Protein AF-C5FYQ9-F1 (afdb_monomer)

Foldseek 3Di:
DDDPVVVVVVVVVVQVVVLVCCCVPPPVSPDDLVVVLVVLVPPPDLLVLLCQLLPHPCSVPRPSSCVSCVDLQSVLSSVLVCVVVVVDPWAAALQVSDTDNDLLQAFPLLVPDRSNPHHGQQRPQFFDAFLAGRDGLVNVVVQVVVVVVVDDQDDPVLVQQLLFWEKEKEKAFQAFPPAPDDLVLLLVSQQQLQTDLFLQDTSNPPVNSQLVCVVPPDDDPDPPDDRCQWDADPQQRWIKGWDWAALPAPPNVSTITIIIMIMGTCGSSPDSLDPNVQRRGFADDDPCSNVLSVLSVVVVCVVHPDDPDDDPVCSDHSVPVVPPPDRRPNPPDDDRGHGRHGDPDPVNVVVSVVNVVSVVVSVVDDSVSSVVSPFHWYFYQDPPVGTDIDGDPDPDDD

Radius of gyration: 27.83 Å; Cα contacts (8 Å, |Δi|>4): 548; chains: 1; bounding box: 78×39×81 Å

Structure (mmCIF, N/CA/C/O backbone):
data_AF-C5FYQ9-F1
#
_entry.id   AF-C5FYQ9-F1
#
loop_
_atom_site.group_PDB
_atom_site.id
_atom_site.type_symbol
_atom_site.label_atom_id
_atom_site.label_alt_id
_atom_site.label_comp_id
_atom_site.label_asym_id
_atom_site.label_entity_id
_atom_site.label_seq_id
_atom_site.pdbx_PDB_ins_code
_atom_site.Cartn_x
_atom_site.Cartn_y
_atom_site.Cartn_z
_atom_site.occupancy
_atom_site.B_iso_or_equiv
_atom_site.auth_seq_id
_atom_site.auth_comp_id
_atom_site.auth_asym_id
_atom_site.auth_atom_id
_atom_site.pdbx_PDB_model_num
ATOM 1 N N . MET A 1 1 ? -0.506 13.514 39.243 1.00 27.27 1 MET A N 1
ATOM 2 C CA . MET A 1 1 ? -0.731 12.450 38.240 1.00 27.27 1 MET A CA 1
ATOM 3 C C . MET A 1 1 ? -1.437 11.276 38.915 1.00 27.27 1 MET A C 1
ATOM 5 O O . MET A 1 1 ? -0.752 10.502 39.572 1.00 27.27 1 MET A O 1
ATOM 9 N N . PRO A 1 2 ? -2.774 11.153 38.835 1.00 26.55 2 PRO A N 1
ATOM 10 C CA . PRO A 1 2 ? -3.485 9.973 39.313 1.00 26.55 2 PRO A CA 1
ATOM 11 C C . PRO A 1 2 ? -3.415 8.855 38.267 1.00 26.55 2 PRO A C 1
ATOM 13 O O . PRO A 1 2 ? -3.408 9.095 37.059 1.00 26.55 2 PRO A O 1
ATOM 16 N N . LEU A 1 3 ? -3.295 7.637 38.777 1.00 31.23 3 LEU A N 1
ATOM 17 C CA . LEU A 1 3 ? -2.854 6.432 38.095 1.00 31.23 3 LEU A CA 1
ATOM 18 C C . LEU A 1 3 ? -3.952 5.799 37.227 1.00 31.23 3 LEU A C 1
ATOM 20 O O . LEU A 1 3 ? -5.147 5.927 37.472 1.00 31.23 3 LEU A O 1
ATOM 24 N N . ILE A 1 4 ? -3.517 5.014 36.243 1.00 37.56 4 ILE A N 1
ATOM 25 C CA . ILE A 1 4 ? -4.307 4.179 35.316 1.00 37.56 4 ILE A CA 1
ATOM 26 C C . ILE A 1 4 ? -5.345 3.260 36.026 1.00 37.56 4 ILE A C 1
ATOM 28 O O . ILE A 1 4 ? -6.263 2.745 35.380 1.00 37.56 4 ILE A O 1
ATOM 32 N N . SER A 1 5 ? -5.253 3.082 37.351 1.00 31.19 5 SER A N 1
ATOM 33 C CA . SER A 1 5 ? -6.223 2.381 38.206 1.00 31.19 5 SER A CA 1
ATOM 34 C C . SER A 1 5 ? -7.556 3.124 38.390 1.00 31.19 5 SER A C 1
ATOM 36 O O . SER A 1 5 ? -8.600 2.468 38.416 1.00 31.19 5 SER A O 1
ATOM 38 N N . ASP A 1 6 ? -7.558 4.462 38.427 1.00 41.66 6 ASP A N 1
ATOM 39 C CA . ASP A 1 6 ? -8.773 5.269 38.645 1.00 41.66 6 ASP A CA 1
ATOM 40 C C . ASP A 1 6 ? -9.739 5.198 37.461 1.00 41.66 6 ASP A C 1
ATOM 42 O O . ASP A 1 6 ? -10.954 5.117 37.631 1.00 41.66 6 ASP A O 1
ATOM 46 N N . TRP A 1 7 ? -9.218 5.132 36.234 1.00 34.59 7 TRP A N 1
ATOM 47 C CA . TRP A 1 7 ? -10.049 5.055 35.031 1.00 34.59 7 TRP A CA 1
ATOM 48 C C . TRP A 1 7 ? -10.852 3.756 34.934 1.00 34.59 7 TRP A C 1
ATOM 50 O O . TRP A 1 7 ? -11.994 3.768 34.472 1.00 34.59 7 TRP A O 1
ATOM 60 N N . ARG A 1 8 ? -10.291 2.622 35.375 1.00 38.72 8 ARG A N 1
ATOM 61 C CA . ARG A 1 8 ? -11.004 1.332 35.365 1.00 38.72 8 ARG A CA 1
ATOM 62 C C . ARG A 1 8 ? -12.116 1.302 36.416 1.00 38.72 8 ARG A C 1
ATOM 64 O O . ARG A 1 8 ? -13.198 0.790 36.127 1.00 38.72 8 ARG A O 1
ATOM 71 N N . LEU A 1 9 ? -11.871 1.883 37.591 1.00 40.12 9 LEU A N 1
ATOM 72 C CA . LEU A 1 9 ? -12.863 2.055 38.656 1.00 40.12 9 LEU A CA 1
ATOM 73 C C . LEU A 1 9 ? -13.975 3.025 38.238 1.00 40.12 9 LEU A C 1
ATOM 75 O O . LEU A 1 9 ? -15.148 2.664 38.306 1.00 40.12 9 LEU A O 1
ATOM 79 N N . LEU A 1 10 ? -13.633 4.192 37.689 1.00 42.69 10 LEU A N 1
ATOM 80 C CA . LEU A 1 10 ? -14.594 5.162 37.149 1.00 42.69 10 LEU A CA 1
ATOM 81 C C . LEU A 1 10 ? -15.444 4.569 36.018 1.00 42.69 10 LEU A C 1
ATOM 83 O O . LEU A 1 10 ? -16.653 4.798 35.972 1.00 42.69 10 LEU A O 1
ATOM 87 N N . ARG A 1 11 ? -14.851 3.757 35.134 1.00 52.81 11 ARG A N 1
ATOM 88 C CA . ARG A 1 11 ? -15.581 3.059 34.064 1.00 52.81 11 ARG A CA 1
ATOM 89 C C . ARG A 1 11 ? -16.557 2.021 34.619 1.00 52.81 11 ARG A C 1
ATOM 91 O O . ARG A 1 11 ? -17.701 1.976 34.174 1.00 52.81 11 ARG A O 1
ATOM 98 N N . ARG A 1 12 ? -16.146 1.230 35.618 1.00 58.03 12 ARG A N 1
ATOM 99 C CA . ARG A 1 12 ? -17.039 0.283 36.311 1.00 58.03 12 ARG A CA 1
ATOM 100 C C . ARG A 1 12 ? -18.179 1.010 37.022 1.00 58.03 12 ARG A C 1
ATOM 102 O O . ARG A 1 12 ? -19.332 0.633 36.834 1.00 58.03 12 ARG A O 1
ATOM 109 N N . HIS A 1 13 ? -17.894 2.094 37.741 1.00 53.97 13 HIS A N 1
ATOM 110 C CA . HIS A 1 13 ? -18.919 2.902 38.403 1.00 53.97 13 HIS A CA 1
ATOM 111 C C . HIS A 1 13 ? -19.905 3.533 37.415 1.00 53.97 13 HIS A C 1
ATOM 113 O O . HIS A 1 13 ? -21.110 3.455 37.648 1.00 53.97 13 HIS A O 1
ATOM 119 N N . ARG A 1 14 ? -19.437 4.086 36.286 1.00 61.31 14 ARG A N 1
ATOM 120 C CA . ARG A 1 14 ? -20.325 4.595 35.225 1.00 61.31 14 ARG A CA 1
ATOM 121 C C . ARG A 1 14 ? -21.177 3.487 34.616 1.00 61.31 14 ARG A C 1
ATOM 123 O O . ARG A 1 14 ? -22.378 3.680 34.481 1.00 61.31 14 ARG A O 1
ATOM 130 N N . SER A 1 15 ? -20.600 2.315 34.338 1.00 65.00 15 SER A N 1
ATOM 131 C CA . SER A 1 15 ? -21.363 1.172 33.813 1.00 65.00 15 SER A CA 1
ATOM 132 C C . SER A 1 15 ? -22.434 0.684 34.793 1.00 65.00 15 SER A C 1
ATOM 134 O O . SER A 1 15 ? -23.564 0.429 34.394 1.00 65.00 15 SER A O 1
ATOM 136 N N . HIS A 1 16 ? -22.122 0.634 36.093 1.00 68.38 16 HIS A N 1
ATOM 137 C CA . HIS A 1 16 ? -23.067 0.207 37.123 1.00 68.38 16 HIS A CA 1
ATOM 138 C C . HIS A 1 16 ? -24.171 1.247 37.350 1.00 68.38 16 HIS A C 1
ATOM 140 O O . HIS A 1 16 ? -25.331 0.894 37.550 1.00 68.38 16 HIS A O 1
ATOM 146 N N . ARG A 1 17 ? -23.830 2.539 37.280 1.00 67.50 17 ARG A N 1
ATOM 147 C CA . ARG A 1 17 ? -24.800 3.635 37.375 1.00 67.50 17 ARG A CA 1
ATOM 148 C C . ARG A 1 17 ? -25.717 3.671 36.149 1.00 67.50 17 ARG A C 1
ATOM 150 O O . ARG A 1 17 ? -26.920 3.798 36.332 1.00 67.50 17 ARG A O 1
ATOM 157 N N . GLY A 1 18 ? -25.175 3.478 34.945 1.00 71.44 18 GLY A N 1
ATOM 158 C CA . GLY A 1 18 ? -25.949 3.340 33.706 1.00 71.44 18 GLY A CA 1
ATOM 159 C C . GLY A 1 18 ? -26.869 2.119 33.734 1.00 71.44 18 GLY A C 1
ATOM 160 O O . GLY A 1 18 ? -28.045 2.231 33.422 1.00 71.44 18 GLY A O 1
ATOM 161 N N . TYR A 1 19 ? -26.382 0.980 34.230 1.00 72.81 19 TYR A N 1
ATOM 162 C CA . TYR A 1 19 ? -27.198 -0.219 34.437 1.00 72.81 19 TYR A CA 1
ATOM 163 C C . TYR A 1 19 ? -28.379 0.032 35.387 1.00 72.81 19 TYR A C 1
ATOM 165 O O . TYR A 1 19 ? -29.521 -0.262 35.044 1.00 72.81 19 TYR A O 1
ATOM 173 N N . ARG A 1 20 ? -28.127 0.624 36.565 1.00 75.69 20 ARG A N 1
ATOM 174 C CA . ARG A 1 20 ? -29.188 0.969 37.529 1.00 75.69 20 ARG A CA 1
ATOM 175 C C . ARG A 1 20 ? -30.163 2.005 36.973 1.00 75.69 20 ARG A C 1
ATOM 177 O O . ARG A 1 20 ? -31.362 1.887 37.200 1.00 75.69 20 ARG A O 1
ATOM 184 N N . HIS A 1 21 ? -29.657 2.996 36.242 1.00 80.31 21 HIS A N 1
ATOM 185 C CA . HIS A 1 21 ? -30.484 3.999 35.582 1.00 80.31 21 HIS A CA 1
ATOM 186 C C . HIS A 1 21 ? -31.398 3.361 34.530 1.00 80.31 21 HIS A C 1
ATOM 188 O O . HIS A 1 21 ? -32.598 3.621 34.543 1.00 80.31 21 HIS A O 1
ATOM 194 N N . ASN A 1 22 ? -30.866 2.476 33.685 1.00 80.69 22 ASN A N 1
ATOM 195 C CA . ASN A 1 22 ? -31.638 1.799 32.646 1.00 80.69 22 ASN A CA 1
ATOM 196 C C . ASN A 1 22 ? -32.696 0.864 33.236 1.00 80.69 22 ASN A C 1
ATOM 198 O O . ASN A 1 22 ? -33.815 0.858 32.747 1.00 80.69 22 ASN A O 1
ATOM 202 N N . ILE A 1 23 ? -32.403 0.143 34.323 1.00 79.12 23 ILE A N 1
ATOM 203 C CA . ILE A 1 23 ? -33.423 -0.660 35.021 1.00 79.12 23 ILE A CA 1
ATOM 204 C C . ILE A 1 23 ? -34.572 0.208 35.538 1.00 79.12 23 ILE A C 1
ATOM 206 O O . ILE A 1 23 ? -35.729 -0.183 35.435 1.00 79.12 23 ILE A O 1
ATOM 210 N N . ALA A 1 24 ? -34.259 1.373 36.104 1.00 81.31 24 ALA A N 1
ATOM 211 C CA . ALA A 1 24 ? -35.271 2.237 36.700 1.00 81.31 24 ALA A CA 1
ATOM 212 C C . ALA A 1 24 ? -36.084 3.033 35.664 1.00 81.31 24 ALA A C 1
ATOM 214 O O . ALA A 1 24 ? -37.215 3.411 35.954 1.00 81.31 24 ALA A O 1
ATOM 215 N N . ASN A 1 25 ? -35.520 3.309 34.481 1.00 82.00 25 ASN A N 1
ATOM 216 C CA . ASN A 1 25 ? -36.093 4.277 33.536 1.00 82.00 25 ASN A CA 1
ATOM 217 C C . ASN A 1 25 ? -36.385 3.711 32.138 1.00 82.00 25 ASN A C 1
ATOM 219 O O . ASN A 1 25 ? -37.145 4.320 31.390 1.00 82.00 25 ASN A O 1
ATOM 223 N N . SER A 1 26 ? -35.825 2.557 31.762 1.00 82.00 26 SER A N 1
ATOM 224 C CA . SER A 1 26 ? -36.061 1.942 30.453 1.00 82.00 26 SER A CA 1
ATOM 225 C C . SER A 1 26 ? -36.997 0.747 30.572 1.00 82.00 26 SER A C 1
ATOM 227 O O . SER A 1 26 ? -36.636 -0.315 31.081 1.00 82.00 26 SER A O 1
ATOM 229 N N . ARG A 1 27 ? -38.204 0.906 30.019 1.00 82.94 27 ARG A N 1
ATOM 230 C CA . ARG A 1 27 ? -39.205 -0.169 29.939 1.00 82.94 27 ARG A CA 1
ATOM 231 C C . ARG A 1 27 ? -38.694 -1.366 29.136 1.00 82.94 27 ARG A C 1
ATOM 233 O O . ARG A 1 27 ? -38.965 -2.500 29.507 1.00 82.94 27 ARG A O 1
ATOM 240 N N . ILE A 1 28 ? -37.903 -1.113 28.090 1.00 82.81 28 ILE A N 1
ATOM 241 C CA . ILE A 1 28 ? -37.304 -2.155 27.244 1.00 82.81 28 ILE A CA 1
ATOM 242 C C . ILE A 1 28 ? -36.264 -2.980 28.018 1.00 82.81 28 ILE A C 1
ATOM 244 O O . ILE A 1 28 ? -36.139 -4.183 27.815 1.00 82.81 28 ILE A O 1
ATOM 248 N N . TYR A 1 29 ? -35.548 -2.356 28.958 1.00 82.06 29 TYR A N 1
ATOM 249 C CA . TYR A 1 29 ? -34.505 -3.020 29.744 1.00 82.06 29 TYR A CA 1
ATOM 250 C C . TYR A 1 29 ? -35.074 -3.990 30.793 1.00 82.06 29 TYR A C 1
ATOM 252 O O . TYR A 1 29 ? -34.361 -4.880 31.255 1.00 82.06 29 TYR A O 1
ATOM 260 N N . GLY A 1 30 ? -36.347 -3.822 31.164 1.00 80.25 30 GLY A N 1
ATOM 261 C CA . GLY A 1 30 ? -37.078 -4.696 32.084 1.00 80.25 30 GLY A CA 1
ATOM 262 C C . GLY A 1 30 ? -37.847 -5.837 31.411 1.00 80.25 30 GLY A C 1
ATOM 263 O O . GLY A 1 30 ? -38.443 -6.644 32.120 1.00 80.25 30 GLY A O 1
ATOM 264 N N . LEU A 1 31 ? -37.855 -5.920 30.075 1.00 85.00 31 LEU A N 1
ATOM 265 C CA . LEU A 1 31 ? -38.598 -6.960 29.359 1.00 85.00 31 LEU A CA 1
ATOM 266 C C . LEU A 1 31 ? -38.003 -8.358 29.602 1.00 85.00 31 LEU A C 1
ATOM 268 O O . LEU A 1 31 ? -36.774 -8.488 29.590 1.00 85.00 31 LEU A O 1
ATOM 272 N N . PRO A 1 32 ? -38.836 -9.404 29.767 1.00 85.56 32 PRO A N 1
ATOM 273 C CA . PRO A 1 32 ? -38.403 -10.801 29.726 1.00 85.56 32 PRO A CA 1
ATOM 274 C C . PRO A 1 32 ? -37.610 -11.135 28.454 1.00 85.56 32 PRO A C 1
ATOM 276 O O . PRO A 1 32 ? -37.807 -10.506 27.412 1.00 85.56 32 PRO A O 1
ATOM 279 N N . SER A 1 33 ? -36.712 -12.119 28.541 1.00 81.31 33 SER A N 1
ATOM 280 C CA . SER A 1 33 ? -35.855 -12.570 27.431 1.00 81.31 33 SER A CA 1
ATOM 281 C C . SER A 1 33 ? -36.653 -12.946 26.186 1.00 81.31 33 SER A C 1
ATOM 283 O O . SER A 1 33 ? -36.267 -12.587 25.082 1.00 81.31 33 SER A O 1
ATOM 285 N N . GLU A 1 34 ? -37.811 -13.571 26.370 1.00 84.50 34 GLU A N 1
ATOM 286 C CA . GLU A 1 34 ? -38.680 -14.056 25.298 1.00 84.50 34 GLU A CA 1
ATOM 287 C C . GLU A 1 34 ? -39.276 -12.894 24.492 1.00 84.50 34 GLU A C 1
ATOM 289 O O . GLU A 1 34 ? -39.432 -12.977 23.278 1.00 84.50 34 GLU A O 1
ATOM 294 N N . LEU A 1 35 ? -39.582 -11.769 25.151 1.00 86.75 35 LEU A N 1
ATOM 295 C CA . LEU A 1 35 ? -40.063 -10.570 24.460 1.00 86.75 35 LEU A CA 1
ATOM 296 C C . LEU A 1 35 ? -38.927 -9.840 23.738 1.00 86.75 35 LEU A C 1
ATOM 298 O O . LEU A 1 35 ? -39.162 -9.226 22.700 1.00 86.75 35 LEU A O 1
ATOM 302 N N . LEU A 1 36 ? -37.699 -9.920 24.260 1.00 82.56 36 LEU A N 1
ATOM 303 C CA . LEU A 1 36 ? -36.515 -9.410 23.566 1.00 82.56 36 LEU A CA 1
ATOM 304 C C . LEU A 1 36 ? -36.194 -10.242 22.317 1.00 82.56 36 LEU A C 1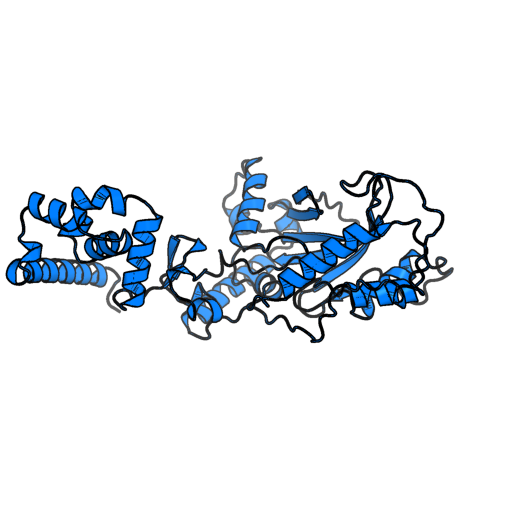
ATOM 306 O O . LEU A 1 36 ? -35.852 -9.654 21.293 1.00 82.56 36 LEU A O 1
ATOM 310 N N . ASP A 1 37 ? -36.373 -11.566 22.373 1.00 83.25 37 ASP A N 1
ATOM 311 C CA . ASP A 1 37 ? -36.267 -12.457 21.209 1.00 83.25 37 ASP A CA 1
ATOM 312 C C . ASP A 1 37 ? -37.256 -12.067 20.111 1.00 83.25 37 ASP A C 1
ATOM 314 O O . ASP A 1 37 ? -36.879 -11.980 18.944 1.00 83.25 37 ASP A O 1
ATOM 318 N N . ILE A 1 38 ? -38.510 -11.784 20.480 1.00 87.12 38 ILE A N 1
ATOM 319 C CA . ILE A 1 38 ? -39.522 -11.328 19.521 1.00 87.12 38 ILE A CA 1
ATOM 320 C C . ILE A 1 38 ? -39.097 -9.991 18.912 1.00 87.12 38 ILE A C 1
ATOM 322 O O . ILE A 1 38 ? -39.077 -9.876 17.695 1.00 87.12 38 ILE A O 1
ATOM 326 N N . ILE A 1 39 ? -38.706 -8.999 19.720 1.00 86.31 39 ILE A N 1
ATOM 327 C CA . ILE A 1 39 ? -38.242 -7.699 19.201 1.00 86.31 39 ILE A CA 1
ATOM 328 C C . ILE A 1 39 ? -37.096 -7.891 18.203 1.00 86.31 39 ILE A C 1
ATOM 330 O O . ILE A 1 39 ? -37.108 -7.276 17.142 1.00 86.31 39 ILE A O 1
ATOM 334 N N . TYR A 1 40 ? -36.145 -8.770 18.520 1.00 83.56 40 TYR A N 1
ATOM 335 C CA . TYR A 1 40 ? -35.037 -9.095 17.632 1.00 83.56 40 TYR A CA 1
ATOM 336 C C . TYR A 1 40 ? -35.499 -9.698 16.295 1.00 83.56 40 TYR A C 1
ATOM 338 O O . TYR A 1 40 ? -35.006 -9.283 15.252 1.00 83.56 40 TYR A O 1
ATOM 346 N N . GLN A 1 41 ? -36.464 -10.623 16.300 1.00 84.81 41 GLN A N 1
ATOM 347 C CA . GLN A 1 41 ? -36.998 -11.238 15.072 1.00 84.81 41 GLN A CA 1
ATOM 348 C C . GLN A 1 41 ? -37.658 -10.232 14.117 1.00 84.81 41 GLN A C 1
ATOM 350 O O . GLN A 1 41 ? -37.788 -10.523 12.930 1.00 84.81 41 GLN A O 1
ATOM 355 N N . TYR A 1 42 ? -38.071 -9.069 14.625 1.00 89.56 42 TYR A N 1
ATOM 356 C CA . TYR A 1 42 ? -38.666 -7.989 13.837 1.00 89.56 42 TYR A CA 1
ATOM 357 C C . TYR A 1 42 ? -37.668 -6.890 13.444 1.00 89.56 42 TYR A C 1
ATOM 359 O O . TYR A 1 42 ? -38.074 -5.910 12.823 1.00 89.56 42 TYR A O 1
ATOM 367 N N . LEU A 1 43 ? -36.380 -7.017 13.784 1.00 88.88 43 LEU A N 1
ATOM 368 C CA . LEU A 1 43 ? -35.366 -6.096 13.271 1.00 88.88 43 LEU A CA 1
ATOM 369 C C . LEU A 1 43 ? -35.123 -6.383 11.787 1.00 88.88 43 LEU A C 1
ATOM 371 O O . LEU A 1 43 ? -34.787 -7.502 11.403 1.00 88.88 43 LEU A O 1
ATOM 375 N N . GLU A 1 44 ? -35.300 -5.357 10.957 1.00 85.38 44 GLU A N 1
ATOM 376 C CA . GLU A 1 44 ? -35.224 -5.471 9.496 1.00 85.38 44 GLU A CA 1
ATOM 377 C C . GLU A 1 44 ? -33.788 -5.676 8.995 1.00 85.38 44 GLU A C 1
ATOM 379 O O . GLU A 1 44 ? -33.582 -6.246 7.921 1.00 85.38 44 GLU A O 1
ATOM 384 N N . SER A 1 45 ? -32.788 -5.232 9.765 1.00 87.81 45 SER A N 1
ATOM 385 C CA . SER A 1 45 ? 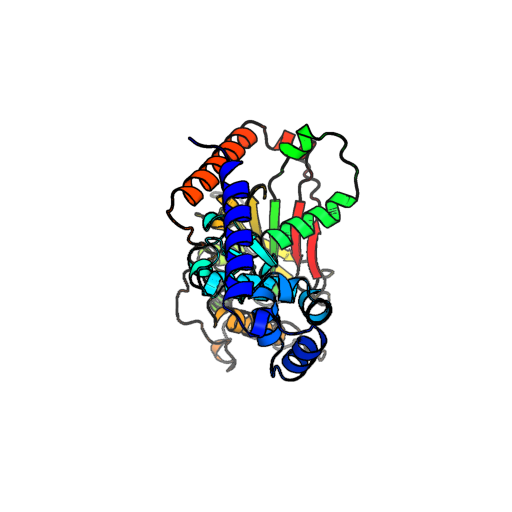-31.378 -5.328 9.398 1.00 87.81 45 SER A CA 1
ATOM 386 C C . SER A 1 45 ? -30.505 -5.936 10.499 1.00 87.81 45 SER A C 1
ATOM 388 O O . SER A 1 45 ? -30.734 -5.766 11.699 1.00 87.81 45 SER A O 1
ATOM 390 N N . GLU A 1 46 ? -29.436 -6.617 10.080 1.00 87.12 46 GLU A N 1
ATOM 391 C CA . GLU A 1 46 ? -28.393 -7.108 10.990 1.00 87.12 46 GLU A CA 1
ATOM 392 C C . GLU A 1 46 ? -27.699 -5.950 11.728 1.00 87.12 46 GLU A C 1
ATOM 394 O O . GLU A 1 46 ? -27.314 -6.087 12.888 1.00 87.12 46 GLU A O 1
ATOM 399 N N . ASP A 1 47 ? -27.577 -4.786 11.086 1.00 88.69 47 ASP A N 1
ATOM 400 C CA . ASP A 1 47 ? -26.958 -3.608 11.690 1.00 88.69 47 ASP A CA 1
ATOM 401 C C . ASP A 1 47 ? -27.808 -3.057 12.853 1.00 88.69 47 ASP A C 1
ATOM 403 O O . ASP A 1 47 ? -27.242 -2.679 13.880 1.00 88.69 47 ASP A O 1
ATOM 407 N N . ASP A 1 48 ? -29.143 -3.105 12.770 1.00 89.75 48 ASP A N 1
ATOM 408 C CA . ASP A 1 48 ? -30.028 -2.737 13.887 1.00 89.75 48 ASP A CA 1
ATOM 409 C C . ASP A 1 48 ? -29.880 -3.704 15.066 1.00 89.75 48 ASP A C 1
ATOM 411 O O . ASP A 1 48 ? -29.853 -3.293 16.230 1.00 89.75 48 ASP A O 1
ATOM 415 N N . ALA A 1 49 ? -29.720 -4.997 14.778 1.00 88.25 49 ALA A N 1
ATOM 416 C CA . ALA A 1 49 ? -29.456 -6.001 15.802 1.00 88.25 49 ALA A CA 1
ATOM 417 C C . ALA A 1 49 ? -28.099 -5.793 16.484 1.00 88.25 49 ALA A C 1
ATOM 419 O O . ALA A 1 49 ? -27.991 -5.898 17.711 1.00 88.25 49 ALA A O 1
ATOM 420 N N . ILE A 1 50 ? -27.066 -5.451 15.711 1.00 89.50 50 ILE A N 1
ATOM 421 C CA . ILE A 1 50 ? -25.753 -5.079 16.243 1.00 89.50 50 ILE A CA 1
ATOM 422 C C . ILE A 1 50 ? -25.886 -3.826 17.115 1.00 89.50 50 ILE A C 1
ATOM 424 O O . ILE A 1 50 ? -25.415 -3.828 18.254 1.00 89.50 50 ILE A O 1
ATOM 428 N N . ALA A 1 51 ? -26.562 -2.782 16.631 1.00 88.88 51 ALA A N 1
ATOM 429 C CA . ALA A 1 51 ? -26.772 -1.542 17.372 1.00 88.88 51 ALA A CA 1
ATOM 430 C C . ALA A 1 51 ? -27.493 -1.794 18.707 1.00 88.88 51 ALA A C 1
ATOM 432 O O . ALA A 1 51 ? -27.033 -1.331 19.755 1.00 88.88 51 ALA A O 1
ATOM 433 N N . LEU A 1 52 ? -28.559 -2.603 18.699 1.00 87.44 52 LEU A N 1
ATOM 434 C CA . LEU A 1 52 ? -29.264 -3.026 19.910 1.00 87.44 52 LEU A CA 1
ATOM 435 C C . LEU A 1 52 ? -28.328 -3.765 20.873 1.00 87.44 52 LEU A C 1
ATOM 437 O O . LEU A 1 52 ? -28.316 -3.480 22.073 1.00 87.44 52 LEU A O 1
ATOM 441 N N . GLY A 1 53 ? -27.492 -4.663 20.349 1.00 86.50 53 GLY A N 1
ATOM 442 C CA . GLY A 1 53 ? -26.472 -5.372 21.117 1.00 86.50 53 GLY A CA 1
ATOM 443 C C . GLY A 1 53 ? -25.508 -4.437 21.847 1.00 86.50 53 GLY A C 1
ATOM 444 O O . GLY A 1 53 ? -25.164 -4.683 23.001 1.00 86.50 53 GLY A O 1
ATOM 445 N N . PHE A 1 54 ? -25.111 -3.329 21.221 1.00 83.81 54 PHE A N 1
ATOM 446 C CA . PHE A 1 54 ? -24.211 -2.338 21.817 1.00 83.81 54 PHE A CA 1
ATOM 447 C C . PHE A 1 54 ? -24.919 -1.250 22.644 1.00 83.81 54 PHE A C 1
ATOM 449 O O . PHE A 1 54 ? -24.245 -0.526 23.379 1.00 83.81 54 PHE A O 1
ATOM 456 N N . ALA A 1 55 ? -26.255 -1.182 22.628 1.00 82.81 55 ALA A N 1
ATOM 457 C CA . ALA A 1 55 ? -27.035 -0.220 23.414 1.00 82.81 55 ALA A CA 1
ATOM 458 C C . ALA A 1 55 ? -26.965 -0.467 24.935 1.00 82.81 55 ALA A C 1
ATOM 460 O O . ALA A 1 55 ? -27.226 0.432 25.740 1.00 82.81 55 ALA A O 1
ATOM 461 N N . GLY A 1 56 ? -26.608 -1.680 25.373 1.00 78.31 56 GLY A N 1
ATOM 462 C CA . GLY A 1 56 ? -26.450 -1.972 26.794 1.00 78.31 56 GLY A CA 1
ATOM 463 C C . GLY A 1 56 ? -25.997 -3.392 27.103 1.00 78.31 56 GLY A C 1
ATOM 464 O O . GLY A 1 56 ? -26.180 -4.316 26.317 1.00 78.31 56 GLY A O 1
ATOM 465 N N . ALA A 1 57 ? -25.445 -3.582 28.305 1.00 78.88 57 ALA A N 1
ATOM 466 C CA . ALA A 1 57 ? -24.898 -4.870 28.734 1.00 78.88 57 ALA A CA 1
ATOM 467 C C . ALA A 1 57 ? -25.937 -6.007 28.703 1.00 78.88 57 ALA A C 1
ATOM 469 O O . ALA A 1 57 ? -25.584 -7.131 28.368 1.00 78.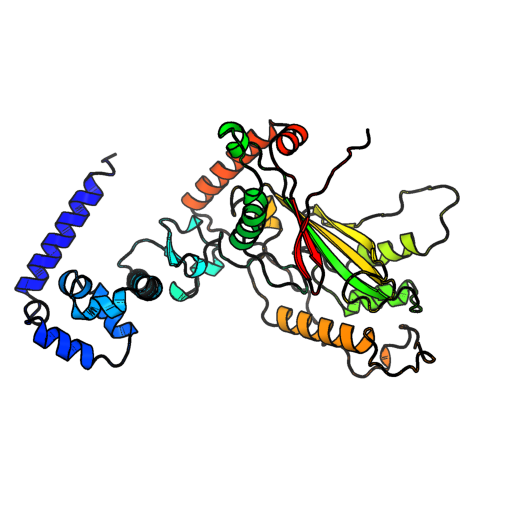88 57 ALA A O 1
ATOM 470 N N . ARG A 1 58 ? -27.211 -5.726 29.018 1.00 82.94 58 ARG A N 1
ATOM 471 C CA . ARG A 1 58 ? -28.287 -6.731 28.951 1.00 82.94 58 ARG A CA 1
ATOM 472 C C . ARG A 1 58 ? -28.442 -7.311 27.544 1.00 82.94 58 ARG A C 1
ATOM 474 O O . ARG A 1 58 ? -28.575 -8.519 27.419 1.00 82.94 58 ARG A O 1
ATOM 481 N N . PHE A 1 59 ? -28.405 -6.464 26.519 1.00 84.88 59 PHE A N 1
ATOM 482 C CA . PHE A 1 59 ? -28.540 -6.885 25.124 1.00 84.88 59 PHE A CA 1
ATOM 483 C C . PHE A 1 59 ? -27.257 -7.556 24.636 1.00 84.88 59 PHE A C 1
ATOM 485 O O . PHE A 1 59 ? -27.315 -8.648 24.079 1.00 84.88 59 PHE A O 1
ATOM 492 N N . PHE A 1 60 ? -26.097 -6.972 24.954 1.00 82.12 60 PHE A N 1
ATOM 493 C CA . PHE A 1 60 ? -24.787 -7.503 24.569 1.00 82.12 60 PHE A CA 1
ATOM 494 C C . PHE A 1 60 ? -24.544 -8.940 25.053 1.00 82.12 60 PHE A C 1
ATOM 496 O O . PHE A 1 60 ? -23.955 -9.747 24.341 1.00 82.12 60 PHE A O 1
ATOM 503 N N . TYR A 1 61 ? -24.975 -9.251 26.280 1.00 81.12 61 TYR A N 1
ATOM 504 C CA . TYR A 1 61 ? -24.826 -10.579 26.882 1.00 81.12 61 TYR A CA 1
ATOM 505 C C . TYR A 1 61 ? -26.083 -11.453 26.757 1.00 81.12 61 TYR A C 1
ATOM 507 O O . TYR A 1 61 ? -26.117 -12.522 27.361 1.00 81.12 61 TYR A O 1
ATOM 515 N N . SER A 1 62 ? -27.109 -11.020 26.016 1.00 82.88 62 SER A N 1
ATOM 516 C CA . SER A 1 62 ? -28.297 -11.849 25.781 1.00 82.88 62 SER A CA 1
ATOM 517 C C . SER A 1 62 ? -27.956 -13.037 24.885 1.00 82.88 62 SER A C 1
ATOM 519 O O . SER A 1 62 ? -27.185 -12.897 23.932 1.00 82.88 62 SER A O 1
ATOM 521 N N . ASP A 1 63 ? -28.547 -14.200 25.158 1.00 81.69 63 ASP A N 1
ATOM 522 C CA . ASP A 1 63 ? -28.383 -15.366 24.284 1.00 81.69 63 ASP A CA 1
ATOM 523 C C . ASP A 1 63 ? -29.006 -15.125 22.895 1.00 81.69 63 ASP A C 1
ATOM 525 O O . ASP A 1 63 ? -28.471 -15.612 21.900 1.00 81.69 63 ASP A O 1
ATOM 529 N N . THR A 1 64 ? -30.034 -14.272 22.824 1.00 76.75 64 THR A N 1
ATOM 530 C CA . THR A 1 64 ? -30.685 -13.761 21.608 1.00 76.75 64 THR A CA 1
ATOM 531 C C . THR A 1 64 ? -29.700 -13.182 20.594 1.00 76.75 64 THR A C 1
ATOM 533 O O . THR A 1 64 ? -29.680 -13.574 19.431 1.00 76.75 64 THR A O 1
ATOM 536 N N . LEU A 1 65 ? -28.862 -12.237 21.037 1.00 76.25 65 LEU A N 1
ATOM 537 C CA . LEU A 1 65 ? -27.959 -11.467 20.172 1.00 76.25 65 LEU A CA 1
ATOM 538 C C . LEU A 1 65 ? -26.556 -12.069 20.103 1.00 76.25 65 LEU A C 1
ATOM 540 O O . LEU A 1 65 ? -25.693 -11.586 19.369 1.00 76.25 65 LEU A O 1
ATOM 544 N N . LYS A 1 66 ? -26.309 -13.141 20.856 1.00 80.56 66 LYS A N 1
ATOM 545 C CA . LYS A 1 66 ? -25.013 -13.815 20.907 1.00 80.56 66 LYS A CA 1
ATOM 546 C C . LYS A 1 66 ? -24.604 -14.381 19.552 1.00 80.56 66 LYS A C 1
ATOM 548 O O . LYS A 1 66 ? -23.418 -14.359 19.235 1.00 80.56 66 LYS A O 1
ATOM 553 N N . SER A 1 67 ? -25.561 -14.871 18.763 1.00 79.12 67 SER A N 1
ATOM 554 C CA . SER A 1 67 ? -25.328 -15.357 17.398 1.00 79.12 67 SER A CA 1
ATOM 555 C C . SER A 1 67 ? -24.860 -14.225 16.476 1.00 79.12 67 SER A C 1
ATOM 557 O O . SER A 1 67 ? -23.835 -14.377 15.813 1.00 79.12 67 SER A O 1
ATOM 559 N N . VAL A 1 68 ? -25.520 -13.065 16.528 1.00 80.94 68 VAL A N 1
ATOM 560 C CA . VAL A 1 68 ? -25.183 -11.859 15.749 1.00 80.94 68 VAL A CA 1
ATOM 561 C C . VAL A 1 68 ? -23.819 -11.298 16.152 1.00 80.94 68 VAL A C 1
ATOM 563 O O . VAL A 1 68 ? -22.963 -11.035 15.316 1.00 80.94 68 VAL A O 1
ATOM 566 N N . LEU A 1 69 ? -23.557 -11.182 17.455 1.00 82.31 69 LEU A N 1
ATOM 567 C CA . LEU A 1 69 ? -22.311 -10.623 17.993 1.00 82.31 69 LEU A CA 1
ATOM 568 C C . LEU A 1 69 ? -21.158 -11.639 18.068 1.00 82.31 69 LEU A C 1
ATOM 570 O O . LEU A 1 69 ? -20.072 -11.318 18.566 1.00 82.31 69 LEU A O 1
ATOM 574 N N . SER A 1 70 ? -21.365 -12.872 17.601 1.00 82.12 70 SER A N 1
ATOM 575 C CA . SER A 1 70 ? -20.338 -13.917 17.644 1.00 82.12 70 SER A CA 1
ATOM 576 C C . SER A 1 70 ? -19.163 -13.592 16.717 1.00 82.12 70 SER A C 1
ATOM 578 O O . SER A 1 70 ? -17.993 -13.795 17.079 1.00 82.12 70 SER A O 1
ATOM 580 N N . SER A 1 71 ? -19.448 -13.016 15.546 1.00 86.75 71 SER A N 1
ATOM 581 C CA . SER A 1 71 ? -18.431 -12.706 14.549 1.00 86.75 71 SER A CA 1
ATOM 582 C C . SER A 1 71 ? -17.549 -11.538 15.004 1.00 86.75 71 SER A C 1
ATOM 584 O O . SER A 1 71 ? -17.945 -10.645 15.764 1.00 86.75 71 SER A O 1
ATOM 586 N N . LYS A 1 72 ? -16.279 -11.563 14.589 1.00 88.25 72 LYS A N 1
ATOM 587 C CA . LYS A 1 72 ? -15.352 -10.450 14.844 1.00 88.25 72 LYS A CA 1
ATOM 588 C C . LYS A 1 72 ? -15.811 -9.189 14.100 1.00 88.25 72 LYS A C 1
ATOM 590 O O . LYS A 1 72 ? -15.666 -8.089 14.624 1.00 88.25 72 LYS A O 1
ATOM 595 N N . GLU A 1 73 ? -16.384 -9.366 12.915 1.00 89.62 73 GLU A N 1
ATOM 596 C CA . GLU A 1 73 ? -16.862 -8.304 12.029 1.00 89.62 73 GLU A CA 1
ATOM 597 C C . GLU A 1 73 ? -18.083 -7.581 12.599 1.00 89.62 73 GLU A C 1
ATOM 599 O O . GLU A 1 73 ? -18.070 -6.357 12.661 1.00 89.62 73 GLU A O 1
ATOM 604 N N . ALA A 1 74 ? -19.079 -8.303 13.121 1.00 87.12 74 ALA A N 1
ATOM 605 C CA . ALA A 1 74 ? -20.248 -7.696 13.760 1.00 87.12 74 ALA A CA 1
ATOM 606 C C . ALA A 1 74 ? -19.854 -6.887 15.006 1.00 87.12 74 ALA A C 1
ATOM 608 O O . ALA A 1 74 ? -20.283 -5.748 15.196 1.00 87.12 74 ALA A O 1
ATOM 609 N N . ARG A 1 75 ? -18.943 -7.426 15.829 1.00 87.44 75 ARG A N 1
ATOM 610 C CA . ARG A 1 75 ? -18.382 -6.689 16.975 1.00 87.44 75 ARG A CA 1
ATOM 611 C C . ARG A 1 75 ? -17.618 -5.445 16.539 1.00 87.44 75 ARG A C 1
ATOM 613 O O . ARG A 1 75 ? -17.683 -4.422 17.215 1.00 87.44 75 ARG A O 1
ATOM 620 N N . TYR A 1 76 ? -16.894 -5.523 15.429 1.00 91.44 76 TYR A N 1
ATOM 621 C CA . TYR A 1 76 ? -16.190 -4.381 14.865 1.00 91.44 76 TYR A CA 1
ATOM 622 C C . TYR A 1 76 ? -17.151 -3.322 14.299 1.00 91.44 76 TYR A C 1
ATOM 624 O O . TYR A 1 76 ? -16.959 -2.139 14.575 1.00 91.44 76 TYR A O 1
ATOM 632 N N . LYS A 1 77 ? -18.220 -3.720 13.599 1.00 91.75 77 LYS A N 1
ATOM 633 C CA . LYS A 1 77 ? -19.289 -2.812 13.155 1.00 91.75 77 LYS A CA 1
ATOM 634 C C . LYS A 1 77 ? -19.905 -2.054 14.330 1.00 91.75 77 LYS A C 1
ATOM 636 O O . LYS A 1 77 ? -20.012 -0.833 14.277 1.00 91.75 77 LYS A O 1
ATOM 641 N N . GLY A 1 78 ? -20.208 -2.743 15.430 1.00 89.94 78 GLY A N 1
ATOM 642 C CA . GLY A 1 78 ? -20.706 -2.082 16.636 1.00 89.94 78 GLY A CA 1
ATOM 643 C C . GLY A 1 78 ? -19.704 -1.100 17.255 1.00 89.94 78 GLY A C 1
ATOM 644 O O . GLY A 1 78 ? -20.089 -0.025 17.705 1.00 89.94 78 GLY A O 1
ATOM 645 N N . LEU A 1 79 ? -18.399 -1.398 17.216 1.00 90.69 79 LEU A N 1
ATOM 646 C CA . LEU A 1 79 ? -17.364 -0.431 17.615 1.00 90.69 79 LEU A CA 1
ATOM 647 C C . LEU A 1 79 ? -17.334 0.802 16.699 1.00 90.69 79 LEU A C 1
ATOM 649 O O . LEU A 1 79 ? -17.132 1.904 17.203 1.00 90.69 79 LEU A O 1
ATOM 653 N N . CYS A 1 80 ? -17.572 0.634 15.396 1.00 92.44 80 CYS A N 1
ATOM 654 C CA . CYS A 1 80 ? -17.675 1.749 14.451 1.00 92.44 80 CYS A CA 1
ATOM 655 C C . CYS A 1 80 ? -18.862 2.658 14.786 1.00 92.44 80 CYS A C 1
ATOM 657 O O . CYS A 1 80 ? -18.681 3.867 14.875 1.00 92.44 80 CYS A O 1
ATOM 659 N N . MET A 1 81 ? -20.033 2.082 15.082 1.00 91.81 81 MET A N 1
ATOM 660 C CA . MET A 1 81 ? -21.217 2.839 15.522 1.00 91.81 81 MET A CA 1
ATOM 661 C C . MET A 1 81 ? -20.939 3.645 16.803 1.00 91.81 81 MET A C 1
ATOM 663 O O . MET A 1 81 ? -21.364 4.794 16.943 1.00 91.81 81 MET A O 1
ATOM 667 N N . LEU A 1 82 ? -20.186 3.068 17.745 1.00 89.56 82 LEU A N 1
ATOM 668 C CA . LEU A 1 82 ? -19.770 3.771 18.961 1.00 89.56 82 LEU A CA 1
ATOM 669 C C . LEU A 1 82 ? -18.762 4.901 18.693 1.00 89.56 82 LEU A C 1
ATOM 671 O O . LEU A 1 82 ? -18.737 5.877 19.439 1.00 89.56 82 LEU A O 1
ATOM 675 N N . GLU A 1 83 ? -17.908 4.784 17.672 1.00 90.56 83 GLU A N 1
ATOM 676 C CA . GLU A 1 83 ? -17.022 5.887 17.272 1.00 90.56 83 GLU A CA 1
ATOM 677 C C . GLU A 1 83 ? -17.819 7.007 16.605 1.00 90.56 83 GLU A C 1
ATOM 679 O O . GLU A 1 83 ? -17.650 8.164 16.983 1.00 90.56 83 GLU A O 1
ATOM 684 N N . ASP A 1 84 ? -18.711 6.667 15.669 1.00 90.31 84 ASP A N 1
ATOM 685 C CA . ASP A 1 84 ? -19.540 7.638 14.943 1.00 90.31 84 ASP A CA 1
ATOM 686 C C . ASP A 1 84 ? -20.452 8.440 15.883 1.00 90.31 84 ASP A C 1
ATOM 688 O O . ASP A 1 84 ? -20.648 9.640 15.699 1.00 90.31 84 ASP A O 1
ATOM 692 N N . SER A 1 85 ? -20.966 7.796 16.933 1.00 86.62 85 SER A N 1
ATOM 693 C CA . SER A 1 85 ? -21.755 8.445 17.990 1.00 86.62 85 SER A CA 1
ATOM 694 C C . SER A 1 85 ? -20.916 9.242 19.001 1.00 86.62 85 SER A C 1
ATOM 696 O O . SER A 1 85 ? -21.473 9.932 19.852 1.00 86.62 85 SER A O 1
ATOM 698 N N . GLY A 1 86 ? -19.581 9.173 18.931 1.00 84.31 86 GLY A N 1
ATOM 699 C CA . GLY A 1 86 ? -18.677 9.865 19.855 1.00 84.31 86 GLY A CA 1
ATOM 700 C C . GLY A 1 86 ? -18.562 9.220 21.244 1.00 84.31 86 GLY A C 1
ATOM 701 O O . GLY A 1 86 ? -17.886 9.763 22.121 1.00 84.31 86 GLY A O 1
ATOM 702 N N . GLU A 1 87 ? -19.170 8.050 21.455 1.00 83.75 87 GLU A N 1
ATOM 703 C CA . GLU A 1 87 ? -19.149 7.305 22.722 1.00 83.75 87 GLU A CA 1
ATOM 704 C C . GLU A 1 87 ? -17.763 6.718 23.043 1.00 83.75 87 GLU A C 1
ATOM 706 O O . GLU A 1 87 ? -17.422 6.465 24.208 1.00 83.75 87 GLU A O 1
ATOM 711 N N . ILE A 1 88 ? -16.919 6.523 22.022 1.00 82.56 88 ILE A N 1
ATOM 712 C CA . ILE A 1 88 ? -15.514 6.146 22.200 1.00 82.56 88 ILE A CA 1
ATOM 713 C C . ILE A 1 88 ? -14.560 7.225 21.679 1.00 82.56 88 ILE A C 1
ATOM 715 O O . ILE A 1 88 ? -14.542 7.577 20.510 1.00 82.56 88 ILE A O 1
ATOM 719 N N . GLY A 1 89 ? -13.660 7.696 22.549 1.00 81.38 89 GLY A N 1
ATOM 720 C CA . GLY A 1 89 ? -12.540 8.576 22.179 1.00 81.38 89 GLY A CA 1
ATOM 721 C C . GLY A 1 89 ? -11.370 7.818 21.538 1.00 81.38 89 GLY A C 1
ATOM 722 O O . GLY A 1 89 ? -10.225 7.984 21.958 1.00 81.38 89 GLY A O 1
ATOM 723 N N . ARG A 1 90 ? -11.659 6.884 20.627 1.00 88.69 90 ARG A N 1
ATOM 724 C CA . ARG A 1 90 ? -10.701 5.977 19.971 1.00 88.69 90 ARG A CA 1
ATOM 725 C C . ARG A 1 90 ? -11.085 5.797 18.507 1.00 88.69 90 ARG A C 1
ATOM 727 O O . ARG A 1 90 ? -12.202 6.116 18.137 1.00 88.69 90 ARG A O 1
ATOM 734 N N . HIS A 1 91 ? -10.170 5.250 17.711 1.00 91.56 91 HIS A N 1
ATOM 735 C CA . HIS A 1 91 ? -10.351 5.140 16.265 1.00 91.56 91 HIS A CA 1
ATOM 736 C C . HIS A 1 91 ? -10.377 3.689 15.796 1.00 91.56 91 HIS A C 1
ATOM 738 O O . HIS A 1 91 ? -9.427 2.940 16.030 1.00 91.56 91 HIS A O 1
ATOM 744 N N . CYS A 1 92 ? -11.439 3.297 15.116 1.00 93.25 92 CYS A N 1
ATOM 745 C CA . CYS A 1 92 ? -11.620 1.998 14.500 1.00 93.25 92 CYS A CA 1
ATOM 746 C C . CYS A 1 92 ? -10.757 1.875 13.239 1.00 93.25 92 CYS A C 1
ATOM 748 O O . CYS A 1 92 ? -10.525 2.839 12.510 1.00 93.25 92 CYS A O 1
ATOM 750 N N . CYS A 1 93 ? -10.267 0.662 12.997 1.00 94.88 93 CYS A N 1
ATOM 751 C CA . CYS A 1 93 ? -9.524 0.289 11.801 1.00 94.88 93 CYS A CA 1
ATOM 752 C C . CYS A 1 93 ? -10.159 -0.952 11.176 1.00 94.88 93 CYS A C 1
ATOM 754 O O . CYS A 1 93 ? -10.172 -2.010 11.809 1.00 94.88 93 CYS A O 1
ATOM 756 N N . SER A 1 94 ? -10.624 -0.821 9.937 1.00 93.44 94 SER A N 1
ATOM 757 C CA . SER A 1 94 ? -11.285 -1.886 9.175 1.00 93.44 94 SER A CA 1
ATOM 758 C C . SER A 1 94 ? -10.300 -2.960 8.737 1.00 93.44 94 SER A C 1
ATOM 760 O O . SER A 1 94 ? -10.598 -4.142 8.857 1.00 93.44 94 SER A O 1
ATOM 762 N N . GLY A 1 95 ? -9.069 -2.579 8.384 1.00 90.69 95 GLY A N 1
ATOM 763 C CA . GLY A 1 95 ? -8.026 -3.547 8.038 1.00 90.69 95 GLY A CA 1
ATOM 764 C C . GLY A 1 95 ? -7.610 -4.455 9.204 1.00 90.69 95 GLY A C 1
ATOM 765 O O . GLY A 1 95 ? -7.371 -5.643 9.015 1.00 90.69 95 GLY A O 1
ATOM 766 N N . CYS A 1 96 ? -7.546 -3.938 10.435 1.00 90.75 96 CYS A N 1
ATOM 767 C CA . CYS A 1 96 ? -7.224 -4.753 11.617 1.00 90.75 96 CYS A CA 1
ATOM 768 C C . CYS A 1 96 ? -8.467 -5.370 12.290 1.00 90.75 96 CYS A C 1
ATOM 770 O O . CYS A 1 96 ? -8.349 -6.338 13.058 1.00 90.75 96 CYS A O 1
ATOM 772 N N . LEU A 1 97 ? -9.644 -4.786 12.042 1.00 91.69 97 LEU A N 1
ATOM 773 C CA . LEU A 1 97 ? -10.894 -5.007 12.773 1.00 91.69 97 LEU A CA 1
ATOM 774 C C . LEU A 1 97 ? -10.736 -4.766 14.287 1.00 91.69 97 LEU A C 1
ATOM 776 O O . LEU A 1 97 ? -11.163 -5.581 15.109 1.00 91.69 97 LEU A O 1
ATOM 780 N N . VAL A 1 98 ? -10.050 -3.678 14.667 1.00 90.88 98 VAL A N 1
ATOM 781 C CA . VAL A 1 98 ? -9.805 -3.286 16.072 1.00 90.88 98 VAL A CA 1
ATOM 782 C C . VAL A 1 98 ? -9.859 -1.767 16.263 1.00 90.88 98 VAL A C 1
ATOM 784 O O . VAL A 1 98 ? -9.901 -1.006 15.300 1.00 90.88 98 VAL A O 1
ATOM 787 N N . ILE A 1 99 ? -9.807 -1.329 17.525 1.00 90.00 99 ILE A N 1
ATOM 788 C CA . ILE A 1 99 ? -9.678 0.079 17.918 1.00 90.00 99 ILE A CA 1
ATOM 789 C C . ILE A 1 99 ? -8.227 0.436 18.253 1.00 90.00 99 ILE A C 1
ATOM 791 O O . ILE A 1 99 ? -7.567 -0.233 19.050 1.00 90.00 99 ILE A O 1
ATOM 795 N N . HIS A 1 100 ? -7.754 1.549 17.711 1.00 90.19 100 HIS A N 1
ATOM 796 C CA . HIS A 1 100 ? -6.486 2.165 18.063 1.00 90.19 100 HIS A CA 1
ATOM 797 C C . HIS A 1 100 ? -6.709 3.288 19.085 1.00 90.19 100 HIS A C 1
ATOM 799 O O . HIS A 1 100 ? -7.661 4.065 18.975 1.00 90.19 100 HIS A O 1
ATOM 805 N N . PRO A 1 101 ? -5.828 3.410 20.093 1.00 85.50 101 PRO A N 1
ATOM 806 C CA . PRO A 1 101 ? -5.963 4.421 21.138 1.00 85.50 101 PRO A CA 1
ATOM 807 C C . PRO A 1 101 ? -5.592 5.833 20.670 1.00 85.50 101 PRO A C 1
ATOM 809 O O . PRO A 1 101 ? -5.829 6.787 21.401 1.00 85.50 101 PRO A O 1
ATOM 812 N N . SER A 1 102 ? -4.961 5.968 19.503 1.00 86.50 102 SER A N 1
ATOM 813 C CA . SER A 1 102 ? -4.453 7.237 18.993 1.00 86.50 102 SER A CA 1
ATOM 814 C C . SER A 1 102 ? -4.660 7.347 17.489 1.00 86.50 102 SER A C 1
ATOM 816 O O . SER A 1 102 ? -4.497 6.370 16.756 1.00 86.50 102 SER A O 1
ATOM 818 N N . SER A 1 103 ? -4.939 8.568 17.035 1.00 86.44 103 SER A N 1
ATOM 819 C CA . SER A 1 103 ? -4.972 8.951 15.621 1.00 86.44 103 SER A CA 1
ATOM 820 C C . SER A 1 103 ? -3.608 8.840 14.936 1.00 86.44 103 SER A C 1
ATOM 822 O O . SER A 1 103 ? -3.555 8.779 13.714 1.00 86.44 103 SER A O 1
ATOM 824 N N . ALA A 1 104 ? -2.509 8.728 15.694 1.00 87.56 104 ALA A N 1
ATOM 825 C CA . ALA A 1 104 ? -1.165 8.492 15.156 1.00 87.56 104 ALA A CA 1
ATOM 826 C C . ALA A 1 104 ? -1.031 7.171 14.378 1.00 87.56 104 ALA A C 1
ATOM 828 O O . ALA A 1 104 ? -0.069 6.991 13.635 1.00 87.56 104 ALA A O 1
ATOM 829 N N . ALA A 1 105 ? -1.978 6.244 14.555 1.00 90.06 105 ALA A N 1
ATOM 830 C CA . ALA A 1 105 ? -2.033 5.002 13.796 1.00 90.06 105 ALA A CA 1
ATOM 831 C C . ALA A 1 105 ? -2.555 5.189 12.361 1.00 90.06 105 ALA A C 1
ATOM 833 O O . ALA A 1 105 ? -2.526 4.229 11.601 1.00 90.06 105 ALA A O 1
ATOM 834 N N . PHE A 1 106 ? -3.028 6.377 11.980 1.00 91.88 106 PHE A N 1
ATOM 835 C CA . PHE A 1 106 ? -3.684 6.643 10.700 1.00 91.88 106 PHE A CA 1
ATOM 836 C C . PHE A 1 106 ? -3.016 7.815 9.976 1.00 91.88 106 PHE A C 1
ATOM 838 O O . PHE A 1 106 ? -2.393 8.680 10.597 1.00 91.88 106 PHE A O 1
ATOM 845 N N . SER A 1 107 ? -3.165 7.860 8.652 1.00 89.75 107 SER A N 1
ATOM 846 C CA . SER A 1 107 ? -2.911 9.085 7.891 1.00 89.75 107 SER A CA 1
ATOM 847 C C . SER A 1 107 ? -4.103 10.040 8.031 1.00 89.75 107 SER A C 1
ATOM 849 O O . SER A 1 107 ? -5.201 9.628 8.407 1.00 89.75 107 SER A O 1
ATOM 851 N N . LEU A 1 108 ? -3.907 11.322 7.715 1.00 88.69 108 LEU A N 1
ATOM 852 C CA . LEU A 1 108 ? -4.990 12.310 7.728 1.00 88.69 108 LEU A CA 1
ATOM 853 C C . LEU A 1 108 ? -6.130 11.919 6.781 1.00 88.69 108 LEU A C 1
ATOM 855 O O . LEU A 1 108 ? -7.286 12.005 7.171 1.00 88.69 108 LEU A O 1
ATOM 859 N N . GLN A 1 109 ? -5.802 11.407 5.592 1.00 87.81 109 GLN A N 1
ATOM 860 C CA . GLN A 1 109 ? -6.801 10.962 4.612 1.00 87.81 109 GLN A CA 1
ATOM 861 C C . GLN A 1 109 ? -7.667 9.821 5.151 1.00 87.81 109 GLN A C 1
ATOM 863 O O . GLN A 1 109 ? -8.865 9.777 4.910 1.00 87.81 109 GLN A O 1
ATOM 868 N N . GLU A 1 110 ? -7.072 8.888 5.896 1.00 91.06 110 GLU A N 1
ATOM 869 C CA . GLU A 1 110 ? -7.820 7.795 6.518 1.00 91.06 110 GLU A CA 1
ATOM 870 C C . GLU A 1 110 ? -8.714 8.306 7.656 1.00 91.06 110 GLU A C 1
ATOM 872 O O . GLU A 1 110 ? -9.839 7.839 7.812 1.00 91.06 110 GLU A O 1
ATOM 877 N N . LEU A 1 111 ? -8.266 9.305 8.422 1.00 90.75 111 LEU A N 1
ATOM 878 C CA . LEU A 1 111 ? -9.082 9.911 9.480 1.00 90.75 111 LEU A CA 1
ATOM 879 C C . LEU A 1 111 ? -10.305 10.670 8.948 1.00 90.75 111 LEU A C 1
ATOM 881 O O . LEU A 1 111 ? -11.289 10.780 9.671 1.00 90.75 111 LEU A O 1
ATOM 885 N N . GLU A 1 112 ? -10.266 11.150 7.705 1.00 90.12 112 GLU A N 1
ATOM 886 C CA . GLU A 1 112 ? -11.412 11.782 7.034 1.00 90.12 112 GLU A CA 1
ATOM 887 C C . GLU A 1 112 ? -12.476 10.766 6.581 1.00 90.12 112 GLU A C 1
ATOM 889 O O . GLU A 1 112 ? -13.629 11.135 6.363 1.00 90.12 112 GLU A O 1
ATOM 894 N N . LYS A 1 113 ? -12.120 9.479 6.464 1.00 91.94 113 LYS A N 1
ATOM 895 C CA . LYS A 1 113 ? -13.061 8.409 6.103 1.00 91.94 113 LYS A CA 1
ATOM 896 C C . LYS A 1 113 ? -13.932 7.994 7.283 1.00 91.94 113 LYS A C 1
ATOM 898 O O . LYS A 1 113 ? -13.558 8.167 8.448 1.00 91.94 113 LYS A O 1
ATOM 903 N N . ARG A 1 114 ? -15.056 7.343 6.968 1.00 93.00 114 ARG A N 1
ATOM 904 C CA . ARG A 1 114 ? -15.901 6.667 7.961 1.00 93.00 114 ARG A CA 1
ATOM 905 C C . ARG A 1 114 ? -15.126 5.552 8.677 1.00 93.00 114 ARG A C 1
ATOM 907 O O . ARG A 1 114 ? -14.279 4.912 8.045 1.00 93.00 114 ARG A O 1
ATOM 914 N N . PRO A 1 115 ? -15.423 5.266 9.958 1.00 92.56 115 PRO A N 1
ATOM 915 C CA . PRO A 1 115 ? -14.747 4.220 10.726 1.00 92.56 115 PRO A CA 1
ATOM 916 C C . PRO A 1 115 ? -14.720 2.859 10.025 1.00 92.56 115 PRO A C 1
ATOM 918 O O . PRO A 1 115 ? -13.697 2.180 10.074 1.00 92.56 115 PRO A O 1
ATOM 921 N N . THR A 1 116 ? -15.799 2.503 9.320 1.00 91.88 116 THR A N 1
ATOM 922 C CA . THR A 1 116 ? -15.973 1.235 8.590 1.00 91.88 116 THR A CA 1
ATOM 923 C C . THR A 1 116 ? -15.060 1.071 7.374 1.00 91.88 116 THR A C 1
ATOM 925 O O . THR A 1 116 ? -14.829 -0.051 6.939 1.00 91.88 116 THR A O 1
ATOM 928 N N . GLU A 1 117 ? -14.533 2.165 6.826 1.00 92.62 117 GLU A N 1
ATOM 929 C CA . GLU A 1 117 ? -13.695 2.181 5.614 1.00 92.62 117 GLU A CA 1
ATOM 930 C C . GLU A 1 117 ? -12.235 2.542 5.917 1.00 92.62 117 GLU A C 1
ATOM 932 O O . GLU A 1 117 ? -11.347 2.463 5.062 1.00 92.62 117 GLU A O 1
ATOM 937 N N . ARG A 1 118 ? -11.975 2.978 7.149 1.00 93.00 118 ARG A N 1
ATOM 938 C CA . ARG A 1 118 ? -10.695 3.526 7.574 1.00 93.00 118 ARG A CA 1
ATOM 939 C C . ARG A 1 118 ? -9.663 2.429 7.787 1.00 93.00 118 ARG A C 1
ATOM 941 O O . ARG A 1 118 ? -9.931 1.445 8.475 1.00 93.00 118 ARG A O 1
ATOM 948 N N . HIS A 1 119 ? -8.454 2.627 7.280 1.00 93.69 119 HIS A N 1
ATOM 949 C CA . HIS A 1 119 ? -7.327 1.716 7.466 1.00 93.69 119 HIS A CA 1
ATOM 950 C C . HIS A 1 119 ? -6.183 2.405 8.215 1.00 93.69 119 HIS A C 1
ATOM 952 O O . HIS A 1 119 ? -5.826 3.547 7.931 1.00 93.69 119 HIS A O 1
ATOM 958 N N . CYS A 1 120 ? -5.575 1.716 9.181 1.00 93.56 120 CYS A N 1
ATOM 959 C CA . CYS A 1 120 ? -4.383 2.221 9.859 1.00 93.56 120 CYS A CA 1
ATOM 960 C C . CYS A 1 120 ? -3.153 2.103 8.944 1.00 93.56 120 CYS A C 1
ATOM 962 O O . CYS A 1 120 ? -3.165 1.370 7.960 1.00 93.56 120 CYS A O 1
ATOM 964 N N . LEU A 1 121 ? -2.057 2.785 9.276 1.00 92.06 121 LEU A N 1
ATOM 965 C CA . LEU A 1 121 ? -0.818 2.798 8.487 1.00 92.06 121 LEU A CA 1
ATOM 966 C C . LEU A 1 121 ? -0.198 1.405 8.286 1.00 92.06 121 LEU A C 1
ATOM 968 O O . LEU A 1 121 ? 0.602 1.224 7.375 1.00 92.06 121 LEU A O 1
ATOM 972 N N . VAL A 1 122 ? -0.554 0.436 9.136 1.00 92.69 122 VAL A N 1
ATOM 973 C CA . VAL A 1 122 ? -0.112 -0.960 9.017 1.00 92.69 122 VAL A CA 1
ATOM 974 C C . VAL A 1 122 ? -0.858 -1.675 7.887 1.00 92.69 122 VAL A C 1
ATOM 976 O O . VAL A 1 122 ? -0.243 -2.354 7.073 1.00 92.69 122 VAL A O 1
ATOM 979 N N . THR A 1 123 ? -2.179 -1.514 7.819 1.00 93.25 123 THR A N 1
ATOM 980 C CA . THR A 1 123 ? -3.044 -2.265 6.896 1.00 93.25 123 THR A CA 1
ATOM 981 C C . THR A 1 123 ? -3.488 -1.457 5.685 1.00 93.25 123 THR A C 1
ATOM 983 O O . THR A 1 123 ? -4.167 -1.995 4.822 1.00 93.25 123 THR A O 1
ATOM 986 N N . ASN A 1 124 ? -3.171 -0.163 5.619 1.00 91.50 124 ASN A N 1
ATOM 987 C CA . ASN A 1 124 ? -3.517 0.664 4.473 1.00 91.50 124 ASN A CA 1
ATOM 988 C C . ASN A 1 124 ? -2.655 0.252 3.262 1.00 91.50 124 ASN A C 1
ATOM 990 O O . ASN A 1 124 ? -1.425 0.360 3.345 1.00 91.50 124 ASN A O 1
ATOM 994 N N . PRO A 1 125 ? -3.257 -0.210 2.150 1.00 89.12 125 PRO A N 1
ATOM 995 C CA . PRO A 1 125 ? -2.533 -0.536 0.926 1.00 89.12 125 PRO A CA 1
ATOM 996 C C . PRO A 1 125 ? -2.026 0.750 0.261 1.00 89.12 125 PRO A C 1
ATOM 998 O O . PRO A 1 125 ? -2.742 1.422 -0.487 1.00 89.12 125 PRO A O 1
ATOM 1001 N N . CYS A 1 126 ? -0.783 1.109 0.582 1.00 86.88 126 CYS A N 1
ATOM 1002 C CA . CYS A 1 126 ? -0.187 2.403 0.258 1.00 86.88 126 CYS A CA 1
ATOM 1003 C C . CYS A 1 126 ? 1.169 2.299 -0.450 1.00 86.88 126 CYS A C 1
ATOM 1005 O O . CYS A 1 126 ? 1.765 3.333 -0.745 1.00 86.88 126 CYS A O 1
ATOM 1007 N N . LEU A 1 127 ? 1.650 1.094 -0.775 1.00 87.19 127 LEU A N 1
ATOM 1008 C CA . LEU A 1 127 ? 2.798 0.881 -1.657 1.00 87.19 127 LEU A CA 1
ATOM 1009 C C . LEU A 1 127 ? 2.309 0.551 -3.078 1.00 87.19 127 LEU A C 1
ATOM 1011 O O . LEU A 1 127 ? 1.827 -0.551 -3.325 1.00 87.19 127 LEU A O 1
ATOM 1015 N N . LYS A 1 128 ? 2.434 1.506 -4.015 1.00 80.00 128 LYS A N 1
ATOM 1016 C CA . LYS A 1 128 ? 2.114 1.304 -5.443 1.00 80.00 128 LYS A CA 1
ATOM 1017 C C . LYS A 1 128 ? 3.308 0.648 -6.117 1.00 80.00 128 LYS A C 1
ATOM 1019 O O . LYS A 1 128 ? 4.419 1.169 -6.000 1.00 80.00 128 LYS A O 1
ATOM 1024 N N . LEU A 1 129 ? 3.076 -0.418 -6.870 1.00 79.62 129 LEU A N 1
ATOM 1025 C CA . LEU A 1 129 ? 4.114 -1.149 -7.595 1.00 79.62 129 LEU A CA 1
ATOM 1026 C C . LEU A 1 129 ? 3.708 -1.278 -9.062 1.00 79.62 129 LEU A C 1
ATOM 1028 O O . LEU A 1 129 ? 3.615 -2.375 -9.584 1.00 79.62 129 LEU A O 1
ATOM 1032 N N . SER A 1 130 ? 3.444 -0.149 -9.728 1.00 75.81 130 SER A N 1
ATOM 1033 C CA . SER A 1 130 ? 3.025 -0.122 -11.136 1.00 75.81 130 SER A CA 1
ATOM 1034 C C . SER A 1 130 ? 1.852 -1.089 -11.397 1.00 75.81 130 SER A C 1
ATOM 1036 O O . SER A 1 130 ? 0.773 -0.878 -10.856 1.00 75.81 130 SER A O 1
ATOM 1038 N N . LEU A 1 131 ? 2.072 -2.156 -12.168 1.00 73.75 131 LEU A N 1
ATOM 1039 C CA . LEU A 1 131 ? 1.082 -3.154 -12.586 1.00 73.75 131 LEU A CA 1
ATOM 1040 C C . LEU A 1 131 ? 0.693 -4.182 -11.507 1.00 73.75 131 LEU A C 1
ATOM 1042 O O . LEU A 1 131 ? -0.172 -5.022 -11.746 1.00 73.75 131 LEU A O 1
ATOM 1046 N N . PHE A 1 132 ? 1.344 -4.162 -10.345 1.00 77.69 132 PHE A N 1
ATOM 1047 C CA . PHE A 1 132 ? 1.101 -5.123 -9.271 1.00 77.69 132 PHE A CA 1
ATOM 1048 C C . PHE A 1 132 ? 0.076 -4.592 -8.254 1.00 77.69 132 PHE A C 1
ATOM 1050 O O . PHE A 1 132 ? -0.039 -3.374 -8.087 1.00 77.69 132 PHE A O 1
ATOM 1057 N N . PRO A 1 133 ? -0.645 -5.486 -7.542 1.00 78.81 133 PRO A N 1
ATOM 1058 C CA . PRO A 1 133 ? -1.550 -5.084 -6.472 1.00 78.81 133 PRO A CA 1
ATOM 1059 C C . PRO A 1 133 ? -0.853 -4.218 -5.424 1.00 78.81 133 PRO A C 1
ATOM 1061 O O . PRO A 1 133 ? 0.313 -4.438 -5.086 1.00 78.81 133 PRO A O 1
ATOM 1064 N N . ASP A 1 134 ? -1.592 -3.255 -4.883 1.00 85.25 134 ASP A N 1
ATOM 1065 C CA . ASP A 1 134 ? -1.097 -2.414 -3.801 1.00 85.25 134 ASP A CA 1
ATOM 1066 C C . ASP A 1 134 ? -0.775 -3.259 -2.575 1.00 85.25 134 ASP A C 1
ATOM 1068 O O . ASP A 1 134 ? -1.607 -4.045 -2.123 1.00 85.25 134 ASP A O 1
ATOM 1072 N N . LEU A 1 135 ? 0.400 -3.033 -1.994 1.00 88.19 135 LEU A N 1
ATOM 1073 C CA . LEU A 1 135 ? 0.805 -3.711 -0.770 1.00 88.19 135 LEU A CA 1
ATOM 1074 C C . LEU A 1 135 ? 0.664 -2.778 0.435 1.00 88.19 135 LEU A C 1
ATOM 1076 O O . LEU A 1 135 ? 0.993 -1.586 0.380 1.00 88.19 135 LEU A O 1
ATOM 1080 N N . SER A 1 136 ? 0.174 -3.327 1.542 1.00 91.75 136 SER A N 1
ATOM 1081 C CA . SER A 1 136 ? 0.261 -2.702 2.858 1.00 91.75 136 SER A CA 1
ATOM 1082 C C . SER A 1 136 ? 1.558 -3.098 3.569 1.00 91.75 136 SER A C 1
ATOM 1084 O O . SER A 1 136 ? 2.269 -4.020 3.162 1.00 91.75 136 SER A O 1
ATOM 1086 N N . PHE A 1 137 ? 1.867 -2.403 4.662 1.00 91.62 137 PHE A N 1
ATOM 1087 C CA . PHE A 1 137 ? 2.996 -2.765 5.519 1.00 91.62 137 PHE A CA 1
ATOM 1088 C C . PHE A 1 137 ? 2.823 -4.189 6.078 1.00 91.62 137 PHE A C 1
ATOM 1090 O O . PHE A 1 137 ? 3.763 -4.981 6.063 1.00 91.62 137 PHE A O 1
ATOM 1097 N N . ALA A 1 138 ? 1.597 -4.540 6.483 1.00 90.19 138 ALA A N 1
ATOM 1098 C CA . ALA A 1 138 ? 1.251 -5.872 6.969 1.00 90.19 138 ALA A CA 1
ATOM 1099 C C . ALA A 1 138 ? 1.453 -6.963 5.911 1.00 90.19 138 ALA A C 1
ATOM 1101 O O . ALA A 1 138 ? 1.926 -8.046 6.247 1.00 90.19 138 ALA A O 1
ATOM 1102 N N . ASP A 1 139 ? 1.117 -6.700 4.645 1.00 89.31 139 ASP A N 1
ATOM 1103 C CA . ASP A 1 139 ? 1.285 -7.689 3.570 1.00 89.31 139 ASP A CA 1
ATOM 1104 C C . ASP A 1 139 ? 2.753 -8.070 3.394 1.00 89.31 139 ASP A C 1
ATOM 1106 O O . ASP A 1 139 ? 3.088 -9.249 3.253 1.00 89.31 139 ASP A O 1
ATOM 1110 N N . ILE A 1 140 ? 3.635 -7.075 3.482 1.00 87.44 140 ILE A N 1
ATOM 1111 C CA . ILE A 1 140 ? 5.075 -7.280 3.384 1.00 87.44 140 ILE A CA 1
ATOM 1112 C C . ILE A 1 140 ? 5.600 -8.021 4.612 1.00 87.44 140 ILE A C 1
ATOM 1114 O O . ILE A 1 140 ? 6.291 -9.026 4.458 1.00 87.44 140 ILE A O 1
ATOM 1118 N N . GLU A 1 141 ? 5.242 -7.592 5.826 1.00 84.56 141 GLU A N 1
ATOM 1119 C CA . GLU A 1 141 ? 5.629 -8.312 7.046 1.00 84.56 141 GLU A CA 1
ATOM 1120 C C . GLU A 1 141 ? 5.175 -9.777 7.003 1.00 84.56 141 GLU A C 1
ATOM 1122 O O . GLU A 1 141 ? 5.939 -10.681 7.343 1.00 84.56 141 GLU A O 1
ATOM 1127 N N . MET A 1 142 ? 3.950 -10.041 6.542 1.00 83.19 142 MET A N 1
ATOM 1128 C CA . MET A 1 142 ? 3.434 -11.400 6.392 1.00 83.19 142 MET A CA 1
ATOM 1129 C C . MET A 1 142 ? 4.214 -12.210 5.355 1.00 83.19 142 MET A C 1
ATOM 1131 O O . MET A 1 142 ? 4.480 -13.390 5.601 1.00 83.19 142 MET A O 1
ATOM 1135 N N . ALA A 1 143 ? 4.586 -11.614 4.219 1.00 79.75 143 ALA A N 1
ATOM 1136 C CA . ALA A 1 143 ? 5.402 -12.273 3.200 1.00 79.75 143 ALA A CA 1
ATOM 1137 C C . ALA A 1 143 ? 6.775 -12.682 3.757 1.00 79.75 143 ALA A C 1
ATOM 1139 O O . ALA A 1 143 ? 7.194 -13.830 3.595 1.00 79.75 143 ALA A O 1
ATOM 1140 N N . LEU A 1 144 ? 7.419 -11.788 4.512 1.00 77.62 144 LEU A N 1
ATOM 1141 C CA . LEU A 1 144 ? 8.701 -12.045 5.172 1.00 77.62 144 LEU A CA 1
ATOM 1142 C C . LEU A 1 144 ? 8.581 -13.116 6.269 1.00 77.62 144 LEU A C 1
ATOM 1144 O O . LEU A 1 144 ? 9.391 -14.041 6.347 1.00 77.62 144 LEU A O 1
ATOM 1148 N N . LEU A 1 145 ? 7.537 -13.044 7.101 1.00 73.31 145 LEU A N 1
ATOM 1149 C CA . LEU A 1 145 ? 7.294 -14.010 8.178 1.00 73.31 145 LEU A CA 1
ATOM 1150 C C . LEU A 1 145 ? 7.014 -15.422 7.660 1.00 73.31 145 LEU A C 1
ATOM 1152 O O . LEU A 1 145 ? 7.417 -16.393 8.306 1.00 73.31 145 LEU A O 1
ATOM 1156 N N . LYS A 1 146 ? 6.314 -15.559 6.526 1.00 71.44 146 LYS A N 1
ATOM 1157 C CA . LYS A 1 146 ? 6.047 -16.868 5.910 1.00 71.44 146 LYS A CA 1
ATOM 1158 C C . LYS A 1 146 ? 7.346 -17.600 5.572 1.00 71.44 146 LYS A C 1
ATOM 1160 O O . LYS A 1 146 ? 7.422 -18.793 5.843 1.00 71.44 146 LYS A O 1
ATOM 1165 N N . GLN A 1 147 ? 8.367 -16.894 5.092 1.00 64.44 147 GLN A N 1
ATOM 1166 C CA . GLN A 1 147 ? 9.675 -17.489 4.807 1.00 64.44 147 GLN A CA 1
ATOM 1167 C C . GLN A 1 147 ? 10.560 -17.664 6.041 1.00 64.44 147 GLN A C 1
ATOM 1169 O O . GLN A 1 147 ? 11.250 -18.673 6.176 1.00 64.44 147 GLN A O 1
ATOM 1174 N N . ALA A 1 148 ? 10.500 -16.737 7.001 1.00 62.84 148 ALA A N 1
ATOM 1175 C CA . ALA A 1 148 ? 11.285 -16.836 8.233 1.00 62.84 148 ALA A CA 1
ATOM 1176 C C . ALA A 1 148 ? 10.961 -18.097 9.065 1.00 62.84 148 ALA A C 1
ATOM 1178 O O . ALA A 1 148 ? 11.813 -18.584 9.815 1.00 62.84 148 ALA A O 1
ATOM 1179 N N . LYS A 1 149 ? 9.742 -18.649 8.935 1.00 54.81 149 LYS A N 1
ATOM 1180 C CA . LYS A 1 149 ? 9.294 -19.869 9.635 1.00 54.81 149 LYS A CA 1
ATOM 1181 C C . LYS A 1 149 ? 10.119 -21.120 9.312 1.00 54.81 149 LYS A C 1
ATOM 1183 O O . LYS A 1 149 ? 10.035 -22.087 10.065 1.00 54.81 149 LYS A O 1
ATOM 1188 N N . GLU A 1 150 ? 10.957 -21.097 8.278 1.00 53.50 150 GLU A N 1
ATOM 1189 C CA . GLU A 1 150 ? 11.814 -22.228 7.917 1.00 53.50 150 GLU A CA 1
ATOM 1190 C C . GLU A 1 150 ? 13.035 -22.413 8.840 1.00 53.50 150 GLU A C 1
ATOM 1192 O O . GLU A 1 150 ? 13.688 -23.456 8.774 1.00 53.50 150 GLU A O 1
ATOM 1197 N N . ARG A 1 151 ? 13.351 -21.481 9.765 1.00 49.94 151 ARG A N 1
ATOM 1198 C CA . ARG A 1 151 ? 14.432 -21.686 10.758 1.00 49.94 151 ARG A CA 1
ATOM 1199 C C . ARG A 1 151 ? 14.158 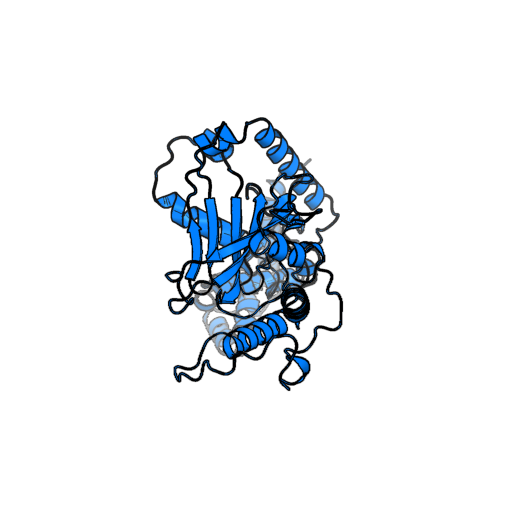-21.094 12.147 1.00 49.94 151 ARG A C 1
ATOM 1201 O O . ARG A 1 151 ? 13.808 -19.931 12.314 1.00 49.94 151 ARG A O 1
ATOM 1208 N N . ARG A 1 152 ? 14.443 -21.893 13.186 1.00 47.19 152 ARG A N 1
ATOM 1209 C CA . ARG A 1 152 ? 14.484 -21.483 14.605 1.00 47.19 152 ARG A CA 1
ATOM 1210 C C . ARG A 1 152 ? 15.683 -20.553 14.851 1.00 47.19 152 ARG A C 1
ATOM 1212 O O . ARG A 1 152 ? 16.803 -21.028 15.019 1.00 47.19 152 ARG A O 1
ATOM 1219 N N . GLN A 1 153 ? 15.466 -19.241 14.920 1.00 52.62 153 GLN A N 1
ATOM 1220 C CA . GLN A 1 153 ? 16.466 -18.329 15.489 1.00 52.62 153 GLN A CA 1
ATOM 1221 C C . GLN A 1 153 ? 16.448 -18.418 17.025 1.00 52.62 153 GLN A C 1
ATOM 1223 O O . GLN A 1 153 ? 15.387 -18.333 17.644 1.00 52.62 153 GLN A O 1
ATOM 1228 N N . ARG A 1 154 ? 17.620 -18.636 17.641 1.00 47.47 154 ARG A N 1
ATOM 1229 C CA . ARG A 1 154 ? 17.764 -18.935 19.082 1.00 47.47 154 ARG A CA 1
ATOM 1230 C C . ARG A 1 154 ? 17.909 -17.708 19.993 1.00 47.47 154 ARG A C 1
ATOM 1232 O O . ARG A 1 154 ? 17.644 -17.849 21.180 1.00 47.47 154 ARG A O 1
ATOM 1239 N N . ASN A 1 155 ? 18.279 -16.529 19.482 1.00 56.34 155 ASN A N 1
ATOM 1240 C CA . ASN A 1 155 ? 18.560 -15.357 20.323 1.00 56.34 155 ASN A CA 1
ATOM 1241 C C . ASN A 1 155 ? 17.551 -14.215 20.134 1.00 56.34 155 ASN A C 1
ATOM 1243 O O . ASN A 1 155 ? 17.310 -13.728 19.033 1.00 56.34 155 ASN A O 1
ATOM 1247 N N . TRP A 1 156 ? 16.968 -13.770 21.251 1.00 54.03 156 TRP A N 1
ATOM 1248 C CA . TRP A 1 156 ? 15.983 -12.685 21.300 1.00 54.03 156 TRP A CA 1
ATOM 1249 C C . TRP A 1 156 ? 16.613 -11.304 21.057 1.00 54.03 156 TRP A C 1
ATOM 1251 O O . TRP A 1 156 ? 15.972 -10.438 20.470 1.00 54.03 156 TRP A O 1
ATOM 1261 N N . PHE A 1 157 ? 17.875 -11.116 21.464 1.00 54.75 157 PHE A N 1
ATOM 1262 C CA . PHE A 1 157 ? 18.610 -9.861 21.295 1.00 54.75 157 PHE A CA 1
ATOM 1263 C C . PHE A 1 157 ? 18.937 -9.591 19.822 1.00 54.75 157 PHE A C 1
ATOM 1265 O O . PHE A 1 157 ? 18.728 -8.486 19.334 1.00 54.75 157 PHE A O 1
ATOM 1272 N N . THR A 1 158 ? 19.363 -10.620 19.081 1.00 53.97 158 THR A N 1
ATOM 1273 C CA . THR A 1 158 ? 19.577 -10.512 17.634 1.00 53.97 158 THR A CA 1
ATOM 1274 C C . THR A 1 158 ? 18.255 -10.247 16.925 1.00 53.97 158 THR A C 1
ATOM 1276 O O . THR A 1 158 ? 18.169 -9.289 16.182 1.00 53.97 158 THR A O 1
ATOM 1279 N N . ARG A 1 159 ? 17.163 -10.936 17.273 1.00 55.19 159 ARG A N 1
ATOM 1280 C CA . ARG A 1 159 ? 15.828 -10.658 16.708 1.00 55.19 159 ARG A CA 1
ATOM 1281 C C . ARG A 1 159 ? 15.343 -9.203 16.876 1.00 55.19 159 ARG A C 1
ATOM 1283 O O . ARG A 1 159 ? 14.575 -8.733 16.046 1.00 55.19 159 ARG A O 1
ATOM 1290 N N . LEU A 1 160 ? 15.744 -8.514 17.948 1.00 53.16 160 LEU A N 1
ATOM 1291 C CA . LEU A 1 160 ? 15.331 -7.134 18.243 1.00 53.16 160 LEU A CA 1
ATOM 1292 C C . LEU A 1 160 ? 16.153 -6.070 17.516 1.00 53.16 160 LEU A C 1
ATOM 1294 O O . LEU A 1 160 ? 15.633 -4.982 17.285 1.00 53.16 160 LEU A O 1
ATOM 1298 N N . TYR A 1 161 ? 17.409 -6.371 17.186 1.00 53.31 161 TYR A N 1
ATOM 1299 C CA . TYR A 1 161 ? 18.323 -5.397 16.593 1.00 53.31 161 TYR A CA 1
ATOM 1300 C C . TYR A 1 161 ? 18.770 -5.755 15.183 1.00 53.31 161 TYR A C 1
ATOM 1302 O O . TYR A 1 161 ? 19.121 -4.841 14.465 1.00 53.31 161 TYR A O 1
ATOM 1310 N N . SER A 1 162 ? 18.716 -7.015 14.750 1.00 55.22 162 SER A N 1
ATOM 1311 C CA . SER A 1 162 ? 19.041 -7.431 13.384 1.00 55.22 162 SER A CA 1
ATOM 1312 C C . SER A 1 162 ? 17.786 -7.422 12.512 1.00 55.22 162 SER A C 1
ATOM 1314 O O . SER A 1 162 ? 17.216 -8.474 12.213 1.00 55.22 162 SER A O 1
ATOM 1316 N N . SER A 1 163 ? 17.331 -6.227 12.136 1.00 66.00 163 SER A N 1
ATOM 1317 C CA . SER A 1 163 ? 16.338 -6.081 11.069 1.00 66.00 163 SER A CA 1
ATOM 1318 C C . SER A 1 163 ? 17.058 -5.571 9.825 1.00 66.00 163 SER A C 1
ATOM 1320 O O . SER A 1 163 ? 17.317 -4.365 9.738 1.00 66.00 163 SER A O 1
ATOM 1322 N N . PRO A 1 164 ? 17.496 -6.466 8.924 1.00 72.12 164 PRO A N 1
ATOM 1323 C CA . PRO A 1 164 ? 18.191 -6.059 7.715 1.00 72.12 164 PRO A CA 1
ATOM 1324 C C . PRO A 1 164 ? 17.269 -5.205 6.853 1.00 72.12 164 PRO A C 1
ATOM 1326 O O . PRO A 1 164 ? 16.042 -5.273 6.949 1.00 72.12 164 PRO A O 1
ATOM 1329 N N . GLU A 1 165 ? 17.879 -4.370 6.026 1.00 81.44 165 GLU A N 1
ATOM 1330 C CA . GLU A 1 165 ? 17.125 -3.586 5.061 1.00 81.44 165 GLU A CA 1
ATOM 1331 C C . GLU A 1 165 ? 16.363 -4.506 4.096 1.00 81.44 165 GLU A C 1
ATOM 1333 O O . GLU A 1 165 ? 16.917 -5.473 3.568 1.00 81.44 165 GLU A O 1
ATOM 1338 N N . VAL A 1 166 ? 15.082 -4.208 3.891 1.00 85.56 166 VAL A N 1
ATOM 1339 C CA . VAL A 1 166 ? 14.210 -4.945 2.981 1.00 85.56 166 VAL A CA 1
ATOM 1340 C C . VAL A 1 166 ? 14.129 -4.197 1.665 1.00 85.56 166 VAL A C 1
ATOM 1342 O O . VAL A 1 166 ? 13.771 -3.015 1.615 1.00 85.56 166 VAL A O 1
ATOM 1345 N N . MET A 1 167 ? 14.431 -4.920 0.594 1.00 87.38 167 MET A N 1
ATOM 1346 C CA . MET A 1 167 ? 14.369 -4.416 -0.769 1.00 87.38 167 MET A CA 1
ATOM 1347 C C . MET A 1 167 ? 13.186 -5.048 -1.490 1.00 87.38 167 MET A C 1
ATOM 1349 O O . MET A 1 167 ? 12.850 -6.210 -1.264 1.00 87.38 167 MET A O 1
ATOM 1353 N N . ILE A 1 168 ? 12.555 -4.284 -2.374 1.00 88.06 168 ILE A N 1
ATOM 1354 C CA . ILE A 1 168 ? 11.575 -4.800 -3.323 1.00 88.06 168 ILE A CA 1
ATOM 1355 C C . ILE A 1 168 ? 12.065 -4.535 -4.738 1.00 88.06 168 ILE A C 1
ATOM 1357 O O . ILE A 1 168 ? 12.465 -3.419 -5.066 1.00 88.06 168 ILE A O 1
ATOM 1361 N N . GLU A 1 169 ? 12.046 -5.574 -5.552 1.00 89.38 169 GLU A N 1
ATOM 1362 C CA . GLU A 1 169 ? 12.453 -5.576 -6.945 1.00 89.38 169 GLU A CA 1
ATOM 1363 C C . GLU A 1 169 ? 11.246 -5.854 -7.817 1.00 89.38 169 GLU A C 1
ATOM 1365 O O . GLU A 1 169 ? 10.520 -6.829 -7.622 1.00 89.38 169 GLU A O 1
ATOM 1370 N N . VAL A 1 170 ? 11.028 -4.980 -8.789 1.00 88.44 170 VAL A N 1
ATOM 1371 C CA . VAL A 1 170 ? 9.913 -5.071 -9.720 1.00 88.44 170 VAL A CA 1
ATOM 1372 C C . VAL A 1 170 ? 10.470 -5.084 -11.130 1.00 88.44 170 VAL A C 1
ATOM 1374 O O . VAL A 1 170 ? 11.122 -4.129 -11.549 1.00 88.44 170 VAL A O 1
ATOM 1377 N N . ARG A 1 171 ? 10.181 -6.152 -11.875 1.00 87.12 171 ARG A N 1
ATOM 1378 C CA . ARG A 1 171 ? 10.592 -6.281 -13.277 1.00 87.12 171 ARG A CA 1
ATOM 1379 C C . ARG A 1 171 ? 9.445 -5.888 -14.199 1.00 87.12 171 ARG A C 1
ATOM 1381 O O . ARG A 1 171 ? 8.416 -6.562 -14.248 1.00 87.12 171 ARG A O 1
ATOM 1388 N N . LEU A 1 172 ? 9.626 -4.797 -14.937 1.00 87.06 172 LEU A N 1
ATOM 1389 C CA . LEU A 1 172 ? 8.653 -4.261 -15.887 1.00 87.06 172 LEU A CA 1
ATOM 1390 C C . LEU A 1 172 ? 9.106 -4.555 -17.314 1.00 87.06 172 LEU A C 1
ATOM 1392 O O . LEU A 1 172 ? 10.080 -3.983 -17.798 1.00 87.06 172 LEU A O 1
ATOM 1396 N N . ARG A 1 173 ? 8.381 -5.437 -18.003 1.00 85.94 173 ARG A N 1
ATOM 1397 C CA . ARG A 1 173 ? 8.647 -5.770 -19.408 1.00 85.94 173 ARG A CA 1
ATOM 1398 C C . ARG A 1 173 ? 8.408 -4.555 -20.312 1.00 85.94 173 ARG A C 1
ATOM 1400 O O . ARG A 1 173 ? 7.527 -3.733 -20.030 1.00 85.94 173 ARG A O 1
ATOM 1407 N N . LEU A 1 174 ? 9.210 -4.458 -21.376 1.00 86.12 174 LEU A N 1
ATOM 1408 C CA . LEU A 1 174 ? 9.167 -3.370 -22.357 1.00 86.12 174 LEU A CA 1
ATOM 1409 C C . LEU A 1 174 ? 8.927 -3.886 -23.783 1.00 86.12 174 LEU A C 1
ATOM 1411 O O . LEU A 1 174 ? 7.963 -3.476 -24.415 1.00 86.12 174 LEU A O 1
ATOM 1415 N N . PHE A 1 175 ? 9.792 -4.753 -24.309 1.00 84.69 175 PHE A N 1
ATOM 1416 C CA . PHE A 1 175 ? 9.667 -5.296 -25.670 1.00 84.69 175 PHE A CA 1
ATOM 1417 C C . PHE A 1 175 ? 10.611 -6.493 -25.870 1.00 84.69 175 PHE A C 1
ATOM 1419 O O . PHE A 1 175 ? 11.615 -6.598 -25.151 1.00 84.69 175 PHE A O 1
ATOM 1426 N N . PRO A 1 176 ? 10.318 -7.398 -26.820 1.00 85.25 176 PRO A N 1
ATOM 1427 C CA . PRO A 1 176 ? 11.197 -8.517 -27.138 1.00 85.25 176 PRO A CA 1
ATOM 1428 C C . PRO A 1 176 ? 12.493 -8.026 -27.792 1.00 85.25 176 PRO A C 1
ATOM 1430 O O . PRO A 1 176 ? 12.503 -7.034 -28.519 1.00 85.25 176 PRO A O 1
ATOM 1433 N N . ARG A 1 177 ? 13.598 -8.740 -27.561 1.00 83.44 177 ARG A N 1
ATOM 1434 C CA . ARG A 1 177 ? 14.942 -8.375 -28.043 1.00 83.44 177 ARG A CA 1
ATOM 1435 C C . ARG A 1 177 ? 15.022 -8.200 -29.562 1.00 83.44 177 ARG A C 1
ATOM 1437 O O . ARG A 1 177 ? 15.805 -7.387 -30.040 1.00 83.44 177 ARG A O 1
ATOM 1444 N N . GLU A 1 178 ? 14.232 -8.971 -30.301 1.00 80.31 178 GLU A N 1
ATOM 1445 C CA . GLU A 1 178 ? 14.206 -8.965 -31.768 1.00 80.31 178 GLU A CA 1
ATOM 1446 C C . GLU A 1 178 ? 13.397 -7.798 -32.358 1.00 80.31 178 GLU A C 1
ATOM 1448 O O . GLU A 1 178 ? 13.435 -7.575 -33.569 1.00 80.31 178 GLU A O 1
ATOM 1453 N N . ALA A 1 179 ? 12.671 -7.034 -31.534 1.00 78.88 179 ALA A N 1
ATOM 1454 C CA . ALA A 1 179 ? 11.937 -5.872 -32.011 1.00 78.88 179 ALA A CA 1
ATOM 1455 C C . ALA A 1 179 ? 12.892 -4.783 -32.521 1.00 78.88 179 ALA A C 1
ATOM 1457 O O . ALA A 1 179 ? 13.874 -4.427 -31.866 1.00 78.88 179 ALA A O 1
ATOM 1458 N N . VAL A 1 180 ? 12.561 -4.193 -33.672 1.00 75.81 180 VAL A N 1
ATOM 1459 C CA . VAL A 1 180 ? 13.290 -3.038 -34.209 1.00 75.81 180 VAL A CA 1
ATOM 1460 C C . VAL A 1 180 ? 12.962 -1.813 -33.354 1.00 75.81 180 VAL A C 1
ATOM 1462 O O . VAL A 1 180 ? 11.920 -1.179 -33.520 1.00 75.81 180 VAL A O 1
ATOM 1465 N N . MET A 1 181 ? 13.861 -1.500 -32.421 1.00 81.44 181 MET A N 1
ATOM 1466 C CA . MET A 1 181 ? 13.729 -0.395 -31.477 1.00 81.44 181 MET A CA 1
ATOM 1467 C C . MET A 1 181 ? 14.967 0.498 -31.530 1.00 81.44 181 MET A C 1
ATOM 1469 O O . MET A 1 181 ? 16.055 0.103 -31.110 1.00 81.44 181 MET A O 1
ATOM 1473 N N . ASP A 1 182 ? 14.812 1.725 -32.013 1.00 82.69 182 ASP A N 1
ATOM 1474 C CA . ASP A 1 182 ? 15.836 2.757 -31.892 1.00 82.69 182 ASP A CA 1
ATOM 1475 C C . ASP A 1 182 ? 15.618 3.601 -30.624 1.00 82.69 182 ASP A C 1
ATOM 1477 O O . ASP A 1 182 ? 14.634 3.453 -29.897 1.00 82.69 182 ASP A O 1
ATOM 1481 N N . PHE A 1 183 ? 16.565 4.488 -30.316 1.00 83.75 183 PHE A N 1
ATOM 1482 C CA . PHE A 1 183 ? 16.472 5.342 -29.129 1.00 83.75 183 PHE A CA 1
ATOM 1483 C C . PHE A 1 183 ? 15.222 6.235 -29.139 1.00 83.75 183 PHE A C 1
ATOM 1485 O O . PHE A 1 183 ? 14.598 6.443 -28.096 1.00 83.75 183 PHE A O 1
ATOM 1492 N N . LEU A 1 184 ? 14.840 6.751 -30.311 1.00 84.81 184 LEU A N 1
ATOM 1493 C CA . LEU A 1 184 ? 13.667 7.609 -30.445 1.00 84.81 184 LEU A CA 1
ATOM 1494 C C . LEU A 1 184 ? 12.374 6.814 -30.225 1.00 84.81 184 LEU A C 1
ATOM 1496 O O . LEU A 1 184 ? 11.505 7.265 -29.482 1.00 84.81 184 LEU A O 1
ATOM 1500 N N . GLY A 1 185 ? 12.269 5.618 -30.808 1.00 84.19 185 GLY A N 1
ATOM 1501 C CA . GLY A 1 185 ? 11.171 4.683 -30.586 1.00 84.19 185 GLY A CA 1
ATOM 1502 C C . GLY A 1 185 ? 11.056 4.267 -29.122 1.00 84.19 185 GLY A C 1
ATOM 1503 O O . GLY A 1 185 ? 9.957 4.285 -28.573 1.00 84.19 185 GLY A O 1
ATOM 1504 N N . PHE A 1 186 ? 12.181 4.000 -28.451 1.00 86.38 186 PHE A N 1
ATOM 1505 C CA . PHE A 1 186 ? 12.173 3.693 -27.021 1.00 86.38 186 PHE A CA 1
ATOM 1506 C C . PHE A 1 186 ? 11.728 4.886 -26.168 1.00 86.38 186 PHE A C 1
ATOM 1508 O O . PHE A 1 186 ? 10.942 4.724 -25.238 1.00 86.38 186 PHE A O 1
ATOM 1515 N N . THR A 1 187 ? 12.180 6.096 -26.505 1.00 87.44 187 THR A N 1
ATOM 1516 C CA . THR A 1 187 ? 11.752 7.324 -25.818 1.00 87.44 187 THR A CA 1
ATOM 1517 C C . THR A 1 187 ? 10.238 7.505 -25.934 1.00 87.44 187 THR A C 1
ATOM 1519 O O . THR A 1 187 ? 9.568 7.679 -24.918 1.00 87.44 187 THR A O 1
ATOM 1522 N N . LYS A 1 188 ? 9.684 7.357 -27.146 1.00 84.94 188 LYS A N 1
ATOM 1523 C CA . LYS A 1 188 ? 8.234 7.397 -27.381 1.00 84.94 188 LYS A CA 1
ATOM 1524 C C . LYS A 1 188 ? 7.491 6.301 -26.614 1.00 84.94 188 LYS A C 1
ATOM 1526 O O . LYS A 1 188 ? 6.423 6.560 -26.074 1.00 84.94 188 LYS A O 1
ATOM 1531 N N . LEU A 1 189 ? 8.047 5.090 -26.531 1.00 84.44 189 LEU A N 1
ATOM 1532 C CA . LEU A 1 189 ? 7.458 4.000 -25.748 1.00 84.44 189 LEU A CA 1
ATOM 1533 C C . LEU A 1 189 ? 7.387 4.357 -24.255 1.00 84.44 189 LEU A C 1
ATOM 1535 O O . LEU A 1 189 ? 6.347 4.168 -23.632 1.00 84.44 189 LEU A O 1
ATOM 1539 N N . CYS A 1 190 ? 8.459 4.908 -23.685 1.00 87.44 190 CYS A N 1
ATOM 1540 C CA . CYS A 1 190 ? 8.487 5.367 -22.295 1.00 87.44 190 CYS A CA 1
ATOM 1541 C C . CYS A 1 190 ? 7.475 6.493 -22.024 1.00 87.44 190 CYS A C 1
ATOM 1543 O O . CYS A 1 190 ? 6.833 6.505 -20.973 1.00 87.44 190 CYS A O 1
ATOM 1545 N N . GLU A 1 191 ? 7.314 7.423 -22.969 1.00 84.38 191 GLU A N 1
ATOM 1546 C CA . GLU A 1 191 ? 6.291 8.475 -22.912 1.00 84.38 191 GLU A CA 1
ATOM 1547 C C . GLU A 1 191 ? 4.867 7.914 -23.003 1.00 84.38 191 GLU A C 1
ATOM 1549 O O . GLU A 1 191 ? 3.970 8.410 -22.322 1.00 84.38 191 GLU A O 1
ATOM 1554 N N . LEU A 1 192 ? 4.665 6.874 -23.816 1.00 79.38 192 LEU A N 1
ATOM 1555 C CA . LEU A 1 192 ? 3.373 6.220 -24.007 1.00 79.38 192 LEU A CA 1
ATOM 1556 C C . LEU A 1 192 ? 2.943 5.421 -22.770 1.00 79.38 192 LEU A C 1
ATOM 1558 O O . LEU A 1 192 ? 1.791 5.515 -22.339 1.00 79.38 192 LEU A O 1
ATOM 1562 N N . LEU A 1 193 ? 3.861 4.624 -22.216 1.00 83.19 193 LEU A N 1
ATOM 1563 C CA . LEU A 1 193 ? 3.591 3.756 -21.072 1.00 83.19 193 LEU A CA 1
ATOM 1564 C C . LEU A 1 193 ? 3.494 4.536 -19.756 1.00 83.19 193 LEU A C 1
ATOM 1566 O O . LEU A 1 193 ? 2.691 4.158 -18.905 1.00 83.19 193 LEU A O 1
ATOM 1570 N N . ASP A 1 194 ? 4.330 5.569 -19.578 1.00 84.00 194 ASP A N 1
ATOM 1571 C CA . ASP A 1 194 ? 4.388 6.495 -18.433 1.00 84.00 194 ASP A CA 1
ATOM 1572 C C . ASP A 1 194 ? 4.073 5.860 -17.059 1.00 84.00 194 ASP A C 1
ATOM 1574 O O . ASP A 1 194 ? 3.386 6.438 -16.200 1.00 84.00 194 ASP A O 1
ATOM 1578 N N . ARG A 1 195 ? 4.562 4.632 -16.829 1.00 85.25 195 ARG A N 1
ATOM 1579 C CA . ARG A 1 195 ? 4.239 3.884 -15.612 1.00 85.25 195 ARG A CA 1
ATOM 1580 C C . ARG A 1 195 ? 4.971 4.496 -14.411 1.00 85.25 195 ARG A C 1
ATOM 1582 O O . ARG A 1 195 ? 6.120 4.934 -14.536 1.00 85.25 195 ARG A O 1
ATOM 1589 N N . PRO A 1 196 ? 4.346 4.531 -13.219 1.00 85.75 196 PRO A N 1
ATOM 1590 C CA . PRO A 1 196 ? 5.017 4.979 -12.009 1.00 85.75 196 PRO A CA 1
ATOM 1591 C C . PRO A 1 196 ? 6.027 3.923 -11.544 1.00 85.75 196 PRO A C 1
ATOM 1593 O O . PRO A 1 196 ? 5.652 2.804 -11.196 1.00 85.75 196 PRO A O 1
ATOM 1596 N N . LEU A 1 197 ? 7.305 4.299 -11.497 1.00 87.38 197 LEU A N 1
ATOM 1597 C CA . LEU A 1 197 ? 8.396 3.463 -10.979 1.00 87.38 197 LEU A CA 1
ATOM 1598 C C . LEU A 1 197 ? 8.522 3.631 -9.456 1.00 87.38 197 LEU A C 1
ATOM 1600 O O . LEU A 1 197 ? 8.773 2.683 -8.715 1.00 87.38 197 LEU A O 1
ATOM 1604 N N . CYS A 1 198 ? 8.268 4.845 -8.968 1.00 86.62 198 CYS A N 1
ATOM 1605 C CA . CYS A 1 198 ? 7.979 5.133 -7.568 1.00 86.62 198 CYS A CA 1
ATOM 1606 C C . CYS A 1 198 ? 7.042 6.348 -7.470 1.00 86.62 198 CYS A C 1
ATOM 1608 O O . CYS A 1 198 ? 6.540 6.850 -8.473 1.00 86.62 198 CYS A O 1
ATOM 1610 N N . THR A 1 199 ? 6.821 6.865 -6.262 1.00 81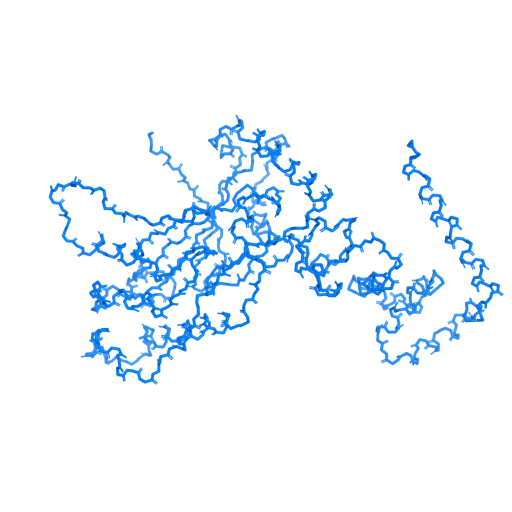.50 199 THR A N 1
ATOM 1611 C CA . THR A 1 199 ? 6.028 8.088 -6.034 1.00 81.50 199 THR A CA 1
ATOM 1612 C C . THR A 1 199 ? 6.642 9.353 -6.653 1.00 81.50 199 THR A C 1
ATOM 1614 O O . THR A 1 199 ? 5.945 10.351 -6.813 1.00 81.50 199 THR A O 1
ATOM 1617 N N . HIS A 1 200 ? 7.918 9.312 -7.040 1.00 84.62 200 HIS A N 1
ATOM 1618 C CA . HIS A 1 200 ? 8.685 10.469 -7.517 1.00 84.62 200 HIS A CA 1
ATOM 1619 C C . HIS A 1 200 ? 9.284 10.285 -8.925 1.00 84.62 200 HIS A C 1
ATOM 1621 O O . HIS A 1 200 ? 9.866 11.229 -9.448 1.00 84.62 200 HIS A O 1
ATOM 1627 N N . LEU A 1 201 ? 9.220 9.079 -9.503 1.00 87.31 201 LEU A N 1
ATOM 1628 C CA . LEU A 1 201 ? 9.905 8.711 -10.749 1.00 87.31 201 LEU A CA 1
ATOM 1629 C C . LEU A 1 201 ? 8.971 7.889 -11.644 1.00 87.31 201 LEU A C 1
ATOM 1631 O O . LEU A 1 201 ? 8.273 6.992 -11.161 1.00 87.31 201 LEU A O 1
ATOM 1635 N N . ARG A 1 202 ? 8.985 8.182 -12.941 1.00 88.06 202 ARG A N 1
ATOM 1636 C CA . ARG A 1 202 ? 8.167 7.584 -13.999 1.00 88.06 202 ARG A CA 1
ATOM 1637 C C . ARG A 1 202 ? 9.030 7.133 -15.174 1.00 88.06 202 ARG A C 1
ATOM 1639 O O . ARG A 1 202 ? 10.175 7.551 -15.315 1.00 88.06 202 ARG A O 1
ATOM 1646 N N . GLU A 1 203 ? 8.464 6.304 -16.045 1.00 88.44 203 GLU A N 1
ATOM 1647 C CA . GLU A 1 203 ? 9.160 5.825 -17.249 1.00 88.44 203 GLU A CA 1
ATOM 1648 C C . GLU A 1 203 ? 9.514 6.940 -18.232 1.00 88.44 203 GLU A C 1
ATOM 1650 O O . GLU A 1 203 ? 10.577 6.890 -18.841 1.00 88.44 203 GLU A O 1
ATOM 1655 N N . ARG A 1 204 ? 8.687 7.985 -18.337 1.00 87.62 204 ARG A N 1
ATOM 1656 C CA . ARG A 1 204 ? 8.954 9.126 -19.226 1.00 87.62 204 ARG A CA 1
ATOM 1657 C C . ARG A 1 204 ? 10.104 10.034 -18.775 1.00 87.62 204 ARG A C 1
ATOM 1659 O O . ARG A 1 204 ? 10.454 10.973 -19.485 1.00 87.62 204 ARG A O 1
ATOM 1666 N N . ASP A 1 205 ? 10.646 9.844 -17.570 1.00 89.06 205 ASP A N 1
ATOM 1667 C CA . ASP A 1 205 ? 11.729 10.692 -17.073 1.00 89.06 205 ASP A CA 1
ATOM 1668 C C . ASP A 1 205 ? 12.965 10.568 -17.973 1.00 89.06 205 ASP A C 1
ATOM 1670 O O . ASP A 1 205 ? 13.409 9.464 -18.263 1.00 89.06 205 ASP A O 1
ATOM 1674 N N . ILE A 1 206 ? 13.585 11.698 -18.344 1.00 85.19 206 ILE A N 1
ATOM 1675 C CA . ILE A 1 206 ? 14.686 11.790 -19.336 1.00 85.19 206 ILE A CA 1
ATOM 1676 C C . ILE A 1 206 ? 15.835 10.799 -19.065 1.00 85.19 206 ILE A C 1
ATOM 1678 O O . ILE A 1 206 ? 16.504 10.333 -19.983 1.00 85.19 206 ILE A O 1
ATOM 1682 N N . GLY A 1 207 ? 16.071 10.455 -17.796 1.00 86.69 207 GLY A N 1
ATOM 1683 C CA . GLY A 1 207 ? 17.106 9.494 -17.411 1.00 86.69 207 GLY A CA 1
ATOM 1684 C C . GLY A 1 207 ? 16.804 8.037 -17.772 1.00 86.69 207 GLY A C 1
ATOM 1685 O O . GLY A 1 207 ? 17.742 7.254 -17.833 1.00 86.69 207 GLY A O 1
ATOM 1686 N N . ILE A 1 208 ? 15.540 7.673 -17.998 1.00 90.25 208 ILE A N 1
ATOM 1687 C CA . ILE A 1 208 ? 15.114 6.302 -18.298 1.00 90.25 208 ILE A CA 1
ATOM 1688 C C . ILE A 1 208 ? 15.424 5.929 -19.756 1.00 90.25 208 ILE A C 1
ATOM 1690 O O . ILE A 1 208 ? 16.109 4.924 -19.941 1.00 90.25 208 ILE A O 1
ATOM 1694 N N . PRO A 1 209 ? 15.067 6.726 -20.791 1.00 87.94 209 PRO A N 1
ATOM 1695 C CA . PRO A 1 209 ? 15.480 6.439 -22.166 1.00 87.94 209 PRO A CA 1
ATOM 1696 C C . PRO A 1 209 ? 16.995 6.273 -22.340 1.00 87.94 209 PRO A C 1
ATOM 1698 O O . PRO A 1 209 ? 17.452 5.432 -23.113 1.00 87.94 209 PRO A O 1
ATOM 1701 N N . ILE A 1 210 ? 17.794 7.039 -21.588 1.00 86.44 210 ILE A N 1
ATOM 1702 C CA . ILE A 1 210 ? 19.265 6.987 -21.638 1.00 86.44 210 ILE A CA 1
ATOM 1703 C C . ILE A 1 210 ? 19.803 5.603 -21.225 1.00 86.44 210 ILE A C 1
ATOM 1705 O O . ILE A 1 210 ? 20.844 5.186 -21.738 1.00 86.44 210 ILE A O 1
ATOM 1709 N N . LEU A 1 211 ? 19.081 4.855 -20.377 1.00 86.12 211 LEU A N 1
ATOM 1710 C CA . LEU A 1 211 ? 19.447 3.484 -19.991 1.00 86.12 211 LEU A CA 1
ATOM 1711 C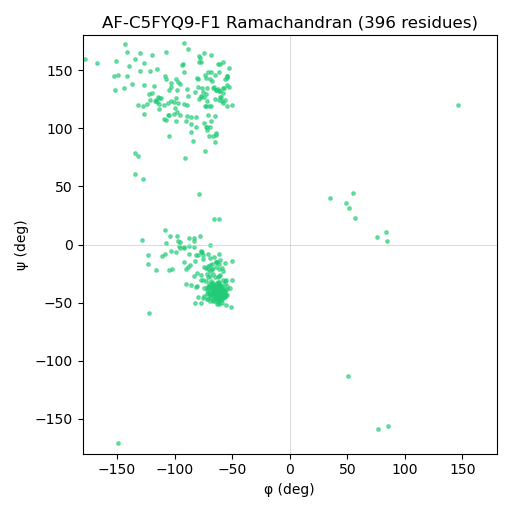 C . LEU A 1 211 ? 19.419 2.500 -21.170 1.00 86.12 211 LEU A C 1
ATOM 1713 O O . LEU A 1 211 ? 20.035 1.444 -21.095 1.00 86.12 211 LEU A O 1
ATOM 1717 N N . TYR A 1 212 ? 18.727 2.819 -22.265 1.00 83.44 212 TYR A N 1
ATOM 1718 C CA . TYR A 1 212 ? 18.728 1.969 -23.455 1.00 83.44 212 TYR A CA 1
ATOM 1719 C C . TYR A 1 212 ? 19.965 2.179 -24.327 1.00 83.44 212 TYR A C 1
ATOM 1721 O O . TYR A 1 212 ? 20.522 1.219 -24.860 1.00 83.44 212 TYR A O 1
ATOM 1729 N N . MET A 1 213 ? 20.453 3.421 -24.422 1.00 74.25 213 MET A N 1
ATOM 1730 C CA . MET A 1 213 ? 21.665 3.736 -25.190 1.00 74.25 213 MET A CA 1
ATOM 1731 C C . MET A 1 213 ? 22.901 3.022 -24.637 1.00 74.25 213 MET A C 1
ATOM 1733 O O . MET A 1 213 ? 23.804 2.667 -25.394 1.00 74.25 213 MET A O 1
ATOM 1737 N N . SER A 1 214 ? 22.946 2.813 -23.319 1.00 62.38 214 SER A N 1
ATOM 1738 C CA . SER A 1 214 ? 24.046 2.123 -22.642 1.00 62.38 214 SER A CA 1
ATOM 1739 C C . SER A 1 214 ? 24.120 0.629 -22.964 1.00 62.38 214 SER A C 1
ATOM 1741 O O . SER A 1 214 ? 25.209 0.059 -22.929 1.00 62.38 214 SER A O 1
ATOM 1743 N N . GLN A 1 215 ? 22.984 0.013 -23.296 1.00 66.50 215 GLN A N 1
ATOM 1744 C CA . GLN A 1 215 ? 22.844 -1.420 -23.568 1.00 66.50 215 GLN A CA 1
ATOM 1745 C C . GLN A 1 215 ? 23.068 -1.769 -25.049 1.00 66.50 215 GLN A C 1
ATOM 1747 O O . GLN A 1 215 ? 23.586 -2.841 -25.355 1.00 66.50 215 GLN A O 1
ATOM 1752 N N . THR A 1 216 ? 22.683 -0.881 -25.973 1.00 58.81 216 THR A N 1
ATOM 1753 C CA . THR A 1 216 ? 22.663 -1.163 -27.425 1.00 58.81 216 THR A CA 1
ATOM 1754 C C . THR A 1 216 ? 23.742 -0.442 -28.236 1.00 58.81 216 THR A C 1
ATOM 1756 O O . THR A 1 216 ? 23.933 -0.743 -29.414 1.00 58.81 216 THR A O 1
ATOM 1759 N N . GLY A 1 217 ? 24.490 0.484 -27.626 1.00 55.44 217 GLY A N 1
ATOM 1760 C CA . GLY A 1 217 ? 25.601 1.178 -28.278 1.00 55.44 217 GLY A CA 1
ATOM 1761 C C . GLY A 1 217 ? 26.887 0.336 -28.388 1.00 55.44 217 GLY A C 1
ATOM 1762 O O . GLY A 1 217 ? 27.117 -0.575 -27.589 1.00 55.44 217 GLY A O 1
ATOM 1763 N N . PRO A 1 218 ? 27.791 0.646 -29.340 1.00 47.59 218 PRO A N 1
ATOM 1764 C CA . PRO A 1 218 ? 29.125 0.053 -29.362 1.00 47.59 218 PRO A CA 1
ATOM 1765 C C . PRO A 1 218 ? 29.872 0.405 -28.067 1.00 47.59 218 PRO A C 1
ATOM 1767 O O . PRO A 1 218 ? 29.987 1.582 -27.720 1.00 47.59 218 PRO A O 1
ATOM 1770 N N . LYS A 1 219 ? 30.400 -0.606 -27.354 1.00 48.25 219 LYS A N 1
ATOM 1771 C CA . LYS A 1 219 ? 31.194 -0.405 -26.126 1.00 48.25 219 LYS A CA 1
ATOM 1772 C C . LYS A 1 219 ? 32.286 0.645 -26.392 1.00 48.25 219 LYS A C 1
ATOM 1774 O O . LYS A 1 219 ? 33.120 0.425 -27.277 1.00 48.25 219 LYS A O 1
ATOM 1779 N N . PRO A 1 220 ? 32.322 1.780 -25.671 1.00 47.50 220 PRO A N 1
ATOM 1780 C CA . PRO A 1 220 ? 33.329 2.796 -25.927 1.00 47.50 220 PRO A CA 1
ATOM 1781 C C . PRO A 1 220 ? 34.723 2.237 -25.623 1.00 47.50 220 PRO A C 1
ATOM 1783 O O . PRO A 1 220 ? 34.958 1.645 -24.572 1.00 47.50 220 PRO A O 1
ATOM 1786 N N . ARG A 1 221 ? 35.672 2.449 -26.545 1.00 47.59 221 ARG A N 1
ATOM 1787 C CA . ARG A 1 221 ? 37.066 1.973 -26.426 1.00 47.59 221 ARG A CA 1
ATOM 1788 C C . ARG A 1 221 ? 37.827 2.578 -25.236 1.00 47.59 221 ARG A C 1
ATOM 1790 O O . ARG A 1 221 ? 38.872 2.047 -24.876 1.00 47.59 221 ARG A O 1
ATOM 1797 N N . LYS A 1 222 ? 37.321 3.661 -24.631 1.00 43.97 222 LYS A N 1
ATOM 1798 C CA . LYS A 1 222 ? 37.768 4.242 -23.352 1.00 43.97 222 LYS A CA 1
ATOM 1799 C C . LYS A 1 222 ? 36.579 4.950 -22.679 1.00 43.97 222 LYS A C 1
ATOM 1801 O O . LYS A 1 222 ? 35.902 5.715 -23.367 1.00 43.97 222 LYS A O 1
ATOM 1806 N N . PRO A 1 223 ? 36.313 4.749 -21.376 1.00 45.69 223 PRO A N 1
ATOM 1807 C CA . PRO A 1 223 ? 35.219 5.427 -20.692 1.00 45.69 223 PRO A CA 1
ATOM 1808 C C . PRO A 1 223 ? 35.677 6.833 -20.288 1.00 45.69 223 PRO A C 1
ATOM 1810 O O . PRO A 1 223 ? 36.402 6.997 -19.314 1.00 45.69 223 PRO A O 1
ATOM 1813 N N . THR A 1 224 ? 35.293 7.869 -21.035 1.00 47.88 224 THR A N 1
ATOM 1814 C CA . THR A 1 224 ? 35.558 9.262 -20.620 1.00 47.88 224 THR A CA 1
ATOM 1815 C C . THR A 1 224 ? 34.524 9.797 -19.627 1.00 47.88 224 THR A C 1
ATOM 1817 O O . THR A 1 224 ? 34.800 10.789 -18.960 1.00 47.88 224 THR A O 1
ATOM 1820 N N . LYS A 1 225 ? 33.379 9.121 -19.457 1.00 47.06 225 LYS A N 1
ATOM 1821 C CA . LYS A 1 225 ? 32.435 9.283 -18.337 1.00 47.06 225 LYS A CA 1
ATOM 1822 C C . LYS A 1 225 ? 31.749 7.938 -18.061 1.00 47.06 225 LYS A C 1
ATOM 1824 O O . LYS A 1 225 ? 31.536 7.197 -19.024 1.00 47.06 225 LYS A O 1
ATOM 1829 N N . PRO A 1 226 ? 31.416 7.602 -16.800 1.00 44.28 226 PRO A N 1
ATOM 1830 C CA . PRO A 1 226 ? 30.631 6.411 -16.513 1.00 44.28 226 PRO A CA 1
ATOM 1831 C C . PRO A 1 226 ? 29.301 6.533 -17.250 1.00 44.28 226 PRO A C 1
ATOM 1833 O O . PRO A 1 226 ? 28.580 7.523 -17.113 1.00 44.28 226 PRO A O 1
ATOM 1836 N N . ILE A 1 227 ? 29.022 5.542 -18.084 1.00 54.31 227 ILE A N 1
ATOM 1837 C CA . ILE A 1 227 ? 27.702 5.346 -18.658 1.00 54.31 227 ILE A CA 1
ATOM 1838 C C . ILE A 1 227 ? 26.738 5.213 -17.472 1.00 54.31 227 ILE A C 1
ATOM 1840 O O . ILE A 1 227 ? 27.068 4.547 -16.492 1.00 54.31 227 ILE A O 1
ATOM 1844 N N . HIS A 1 228 ? 25.585 5.884 -17.505 1.00 60.09 228 HIS A N 1
ATOM 1845 C CA . HIS A 1 228 ? 24.591 5.721 -16.447 1.00 60.09 228 HIS A CA 1
ATOM 1846 C C . HIS A 1 228 ? 24.037 4.292 -16.521 1.00 60.09 228 HIS A C 1
ATOM 1848 O O . HIS A 1 228 ? 23.124 4.007 -17.287 1.00 60.09 228 HIS A O 1
ATOM 1854 N N . GLU A 1 229 ? 24.636 3.381 -15.754 1.00 77.38 229 GLU A N 1
ATOM 1855 C CA . GLU A 1 229 ? 24.192 1.986 -15.613 1.00 77.38 229 GLU A CA 1
ATOM 1856 C C . GLU A 1 229 ? 22.841 1.894 -14.892 1.00 77.38 229 GLU A C 1
ATOM 1858 O O . GLU A 1 229 ? 22.153 0.879 -14.958 1.00 77.38 229 GLU A O 1
ATOM 1863 N N . HIS A 1 230 ? 22.453 2.972 -14.208 1.00 88.44 230 HIS A N 1
ATOM 1864 C CA . HIS A 1 230 ? 21.219 3.079 -13.454 1.00 88.44 230 HIS A CA 1
ATOM 1865 C C . HIS A 1 230 ? 20.710 4.524 -13.397 1.00 88.44 230 HIS A C 1
ATOM 1867 O O . HIS A 1 230 ? 21.467 5.492 -13.526 1.00 88.44 230 HIS A O 1
ATOM 1873 N N . LYS A 1 231 ? 19.409 4.663 -13.139 1.00 91.19 231 LYS A N 1
ATOM 1874 C CA . LYS A 1 231 ? 18.738 5.912 -12.789 1.00 91.19 231 LYS A CA 1
ATOM 1875 C C . LYS A 1 231 ? 18.236 5.821 -11.354 1.00 91.19 231 LYS A C 1
ATOM 1877 O O . LYS A 1 231 ? 17.341 5.038 -11.055 1.00 91.19 231 LYS A O 1
ATOM 1882 N N . ASP A 1 232 ? 18.773 6.673 -10.488 1.00 91.81 232 ASP A N 1
ATOM 1883 C CA . ASP A 1 232 ? 18.296 6.792 -9.114 1.00 91.81 232 ASP A CA 1
ATOM 1884 C C . ASP A 1 232 ? 17.270 7.927 -8.981 1.00 91.81 232 ASP A C 1
ATOM 1886 O O . ASP A 1 232 ? 17.430 9.035 -9.508 1.00 91.81 232 ASP A O 1
ATOM 1890 N N . CYS A 1 233 ? 16.215 7.660 -8.219 1.00 90.19 233 CYS A N 1
ATOM 1891 C CA . CYS A 1 233 ? 15.310 8.671 -7.709 1.00 90.19 233 CYS A CA 1
ATOM 1892 C C . CYS A 1 233 ? 16.003 9.470 -6.597 1.00 90.19 233 CYS A C 1
ATOM 1894 O O . CYS A 1 233 ? 16.503 8.908 -5.618 1.00 90.19 233 CYS A O 1
ATOM 1896 N N . PHE A 1 234 ? 15.971 10.798 -6.703 1.00 87.44 234 PHE A N 1
ATOM 1897 C CA . PHE A 1 234 ? 16.616 11.681 -5.735 1.00 87.44 234 PHE A CA 1
ATOM 1898 C C . PHE A 1 234 ? 16.031 11.543 -4.317 1.00 87.44 234 PHE A C 1
ATOM 1900 O O . PHE A 1 234 ? 16.796 11.462 -3.347 1.00 87.44 234 PHE A O 1
ATOM 1907 N N . ASP A 1 235 ? 14.703 11.434 -4.213 1.00 86.19 235 ASP A N 1
ATOM 1908 C CA . ASP A 1 235 ? 13.956 11.522 -2.952 1.00 86.19 235 ASP A CA 1
ATOM 1909 C C . ASP A 1 235 ? 13.923 10.211 -2.157 1.00 86.19 235 ASP A C 1
ATOM 1911 O O . ASP A 1 235 ? 14.231 10.178 -0.955 1.00 86.19 235 ASP A O 1
ATOM 1915 N N . CYS A 1 236 ? 13.551 9.118 -2.830 1.00 85.81 236 CYS A N 1
ATOM 1916 C CA . CYS A 1 236 ? 13.338 7.807 -2.208 1.00 85.81 236 CYS A CA 1
ATOM 1917 C C . CYS A 1 236 ? 14.429 6.779 -2.518 1.00 85.81 236 CYS A C 1
ATOM 1919 O O . CYS A 1 236 ? 14.323 5.649 -2.052 1.00 85.81 236 CYS A O 1
ATOM 1921 N N . LYS A 1 237 ? 15.462 7.153 -3.288 1.00 89.06 237 LYS A N 1
ATOM 1922 C CA . LYS A 1 237 ? 16.577 6.266 -3.668 1.00 89.06 237 LYS A CA 1
ATOM 1923 C C . LYS A 1 237 ? 16.139 4.983 -4.384 1.00 89.06 237 LYS A C 1
ATOM 1925 O O . LYS A 1 237 ? 16.867 4.000 -4.386 1.00 89.06 237 LYS A O 1
ATOM 1930 N N . THR A 1 238 ? 14.955 5.000 -5.002 1.00 91.19 238 THR A N 1
ATOM 1931 C CA . THR A 1 238 ? 14.550 3.955 -5.951 1.00 91.19 238 THR A CA 1
ATOM 1932 C C . THR A 1 238 ? 15.552 3.929 -7.092 1.00 91.19 238 THR A C 1
ATOM 1934 O O . THR A 1 238 ? 15.800 4.976 -7.689 1.00 91.19 238 THR A O 1
ATOM 1937 N N . ARG A 1 239 ? 16.101 2.756 -7.381 1.00 93.56 239 ARG A N 1
ATOM 1938 C CA . ARG A 1 239 ? 17.048 2.528 -8.464 1.00 93.56 239 ARG A CA 1
ATOM 1939 C C . ARG A 1 239 ? 16.339 1.853 -9.623 1.00 93.56 239 ARG A C 1
ATOM 1941 O O . ARG A 1 239 ? 15.578 0.917 -9.412 1.00 93.56 239 ARG A O 1
ATOM 1948 N N . VAL A 1 240 ? 16.608 2.325 -10.831 1.00 93.56 240 VAL A N 1
ATOM 1949 C CA . VAL A 1 240 ? 16.101 1.730 -12.064 1.00 93.56 240 VAL A CA 1
ATOM 1950 C C . VAL A 1 240 ? 17.278 1.340 -12.934 1.00 93.56 240 VAL A C 1
ATOM 1952 O O . VAL A 1 240 ? 18.119 2.182 -13.250 1.00 93.56 240 VAL A O 1
ATOM 1955 N N . THR A 1 241 ? 17.336 0.078 -13.323 1.00 92.31 241 THR A N 1
ATOM 1956 C CA . THR A 1 241 ? 18.293 -0.449 -14.296 1.00 92.31 241 THR A CA 1
ATOM 1957 C C . THR A 1 241 ? 17.538 -1.031 -15.482 1.00 92.31 241 THR A C 1
ATOM 1959 O O . THR A 1 241 ? 16.334 -1.281 -15.415 1.00 92.31 241 THR A O 1
ATOM 1962 N N . MET A 1 242 ? 18.249 -1.224 -16.587 1.00 89.69 242 MET A N 1
ATOM 1963 C CA . MET A 1 242 ? 17.741 -1.976 -17.725 1.00 89.69 242 MET A CA 1
ATOM 1964 C C . MET A 1 242 ? 18.416 -3.341 -17.744 1.00 89.69 242 MET A C 1
ATOM 1966 O O . MET A 1 242 ? 19.636 -3.423 -17.596 1.00 89.69 242 MET A O 1
ATOM 1970 N N . GLU A 1 243 ? 17.634 -4.396 -17.925 1.00 88.19 243 GLU A N 1
ATOM 1971 C CA . GLU A 1 243 ? 18.126 -5.769 -18.000 1.00 88.19 243 GLU A CA 1
ATOM 1972 C C . GLU A 1 243 ? 17.479 -6.525 -19.161 1.00 88.19 243 GLU A C 1
ATOM 1974 O O . GLU A 1 243 ? 16.428 -6.136 -19.680 1.00 88.19 243 GLU A O 1
ATOM 1979 N N . LEU A 1 244 ? 18.136 -7.607 -19.576 1.00 86.44 244 LEU A N 1
ATOM 1980 C CA . LEU A 1 244 ? 17.603 -8.556 -20.541 1.00 86.44 244 LEU A CA 1
ATOM 1981 C C . LEU A 1 244 ? 17.070 -9.767 -19.774 1.00 86.44 244 LEU A C 1
ATOM 1983 O O . LEU A 1 244 ? 17.836 -10.510 -19.159 1.00 86.44 244 LEU A O 1
ATOM 1987 N N . LEU A 1 245 ? 15.755 -9.951 -19.796 1.00 84.81 245 LEU A N 1
ATOM 1988 C CA . LEU A 1 245 ? 15.094 -11.102 -19.205 1.00 84.81 245 LEU A CA 1
ATOM 1989 C C . LEU A 1 245 ? 15.292 -12.333 -20.094 1.00 84.81 245 LEU A C 1
ATOM 1991 O O . LEU A 1 245 ? 15.021 -12.257 -21.298 1.00 84.81 245 LEU A O 1
ATOM 1995 N N . PRO A 1 246 ? 15.700 -13.475 -19.520 1.00 85.06 246 PRO A N 1
ATOM 1996 C CA . PRO A 1 246 ? 15.868 -14.708 -20.272 1.00 85.06 246 PRO A CA 1
ATOM 1997 C C . PRO A 1 246 ? 14.581 -15.222 -20.933 1.00 85.06 246 PRO A C 1
ATOM 1999 O O . PRO A 1 246 ? 13.472 -15.036 -20.431 1.00 85.06 246 PRO A O 1
ATOM 2002 N N . ALA A 1 247 ? 14.748 -16.001 -22.004 1.00 82.62 247 ALA A N 1
ATOM 2003 C CA . ALA A 1 247 ? 13.659 -16.681 -22.713 1.00 82.62 247 ALA A CA 1
ATOM 2004 C C . ALA A 1 247 ? 12.792 -17.600 -21.841 1.00 82.62 247 ALA A C 1
ATOM 2006 O O . ALA A 1 247 ? 11.594 -17.755 -22.074 1.00 82.62 247 ALA A O 1
ATOM 2007 N N . HIS A 1 248 ? 13.401 -18.200 -20.819 1.00 80.62 248 HIS A N 1
ATOM 2008 C CA . HIS A 1 248 ? 12.735 -19.114 -19.896 1.00 80.62 248 HIS A CA 1
ATOM 2009 C C . HIS A 1 248 ? 11.989 -18.399 -18.759 1.00 80.62 248 HIS A C 1
ATOM 2011 O O . HIS A 1 248 ? 11.378 -19.067 -17.929 1.00 80.62 248 HIS A O 1
ATOM 2017 N N . THR A 1 249 ? 12.038 -17.064 -18.677 1.00 76.56 249 THR A N 1
ATOM 2018 C CA . THR A 1 249 ? 11.222 -16.324 -17.707 1.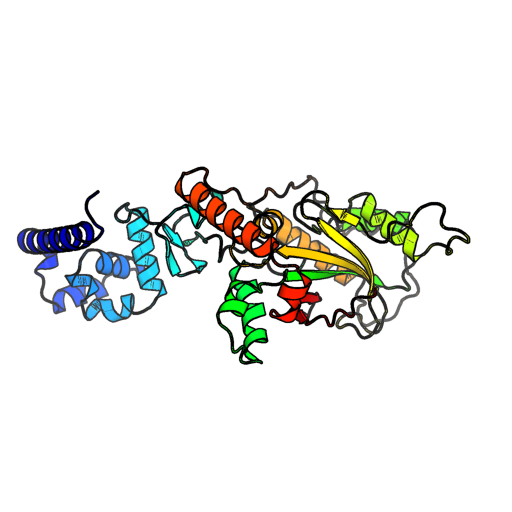00 76.56 249 THR A CA 1
ATOM 2019 C C . THR A 1 249 ? 9.741 -16.512 -18.037 1.00 76.56 249 THR A C 1
ATOM 2021 O O . THR A 1 249 ? 9.320 -16.398 -19.191 1.00 76.56 249 THR A O 1
ATOM 2024 N N . HIS A 1 250 ? 8.929 -16.823 -17.027 1.00 71.00 250 HIS A N 1
ATOM 2025 C CA . HIS A 1 250 ? 7.515 -17.105 -17.227 1.00 71.00 250 HIS A CA 1
ATOM 2026 C C . HIS A 1 250 ? 6.794 -15.924 -17.897 1.00 71.00 250 HIS A C 1
ATOM 2028 O O . HIS A 1 250 ? 6.889 -14.777 -17.463 1.00 71.00 250 HIS A O 1
ATOM 2034 N N . GLY A 1 251 ? 6.028 -16.208 -18.953 1.00 70.62 251 GLY A N 1
ATOM 2035 C CA . GLY A 1 251 ? 5.318 -15.192 -19.733 1.00 70.62 251 GLY A CA 1
ATOM 2036 C C . GLY A 1 251 ? 6.145 -14.518 -20.832 1.00 70.62 251 GLY A C 1
ATOM 2037 O O . GLY A 1 251 ? 5.604 -13.644 -21.504 1.00 70.62 251 GLY A O 1
ATOM 2038 N N . ASN A 1 252 ? 7.404 -14.920 -21.044 1.00 74.75 252 ASN A N 1
ATOM 2039 C CA . ASN A 1 252 ? 8.233 -14.445 -22.158 1.00 74.75 252 ASN A CA 1
ATOM 2040 C C . ASN A 1 252 ? 8.070 -15.266 -23.453 1.00 74.75 252 ASN A C 1
ATOM 2042 O O . ASN A 1 252 ? 8.696 -14.944 -24.458 1.00 74.75 252 ASN A O 1
ATOM 2046 N N . ASN A 1 253 ? 7.238 -16.315 -23.447 1.00 75.69 253 ASN A N 1
ATOM 2047 C CA . ASN A 1 253 ? 6.907 -17.145 -24.616 1.00 75.69 253 ASN A CA 1
ATOM 2048 C C . ASN A 1 253 ? 8.126 -17.690 -25.391 1.00 75.69 253 ASN A C 1
ATOM 2050 O O . ASN A 1 253 ? 8.049 -17.887 -26.600 1.00 75.69 253 ASN A O 1
ATOM 2054 N N . GLY A 1 254 ? 9.237 -17.958 -24.697 1.00 79.12 254 GLY A N 1
ATOM 2055 C CA . GLY A 1 254 ? 10.461 -18.478 -25.311 1.00 79.12 254 GLY A CA 1
ATOM 2056 C C . GLY A 1 254 ? 11.370 -17.414 -25.933 1.00 79.12 254 GLY A C 1
ATOM 2057 O O . GLY A 1 254 ? 12.331 -17.777 -26.604 1.00 79.12 254 GLY A O 1
ATOM 2058 N N . GLU A 1 255 ? 11.114 -16.127 -25.693 1.00 81.31 255 GLU A N 1
ATOM 2059 C CA . GLU A 1 255 ? 11.896 -15.013 -26.243 1.00 81.31 255 GLU A CA 1
ATOM 2060 C C . GLU A 1 255 ? 12.604 -14.217 -25.152 1.00 81.31 255 GLU A C 1
ATOM 2062 O O . GLU A 1 255 ? 12.120 -14.124 -24.032 1.00 81.31 255 GLU A O 1
ATOM 2067 N N . GLU A 1 256 ? 13.742 -13.602 -25.456 1.00 84.44 256 GLU A N 1
ATOM 2068 C CA . GLU A 1 256 ? 14.374 -12.665 -24.523 1.00 84.44 256 GLU A CA 1
ATOM 2069 C C . GLU A 1 256 ? 13.691 -11.295 -24.581 1.00 84.44 256 GLU A C 1
ATOM 2071 O O . GLU A 1 256 ? 13.325 -10.821 -25.658 1.00 84.44 256 GLU A O 1
ATOM 2076 N N . TRP A 1 257 ? 13.549 -10.634 -23.431 1.00 85.94 257 TRP A N 1
ATOM 2077 C CA . TRP A 1 257 ? 12.842 -9.351 -23.331 1.00 85.94 257 TRP A CA 1
ATOM 2078 C C . TRP A 1 257 ? 13.686 -8.289 -22.661 1.00 85.94 257 TRP A C 1
ATOM 2080 O O . TRP A 1 257 ? 14.269 -8.524 -21.608 1.00 85.94 257 TRP A O 1
ATOM 2090 N N . TYR A 1 258 ? 13.670 -7.081 -23.210 1.00 87.50 258 TYR A N 1
ATOM 2091 C CA . TYR A 1 258 ? 14.139 -5.918 -22.477 1.00 87.50 258 TYR A CA 1
ATOM 2092 C C . TYR A 1 258 ? 13.141 -5.561 -21.373 1.00 87.50 258 TYR A C 1
ATOM 2094 O O . TYR A 1 258 ? 11.923 -5.518 -21.594 1.00 87.50 258 TYR A O 1
ATOM 2102 N N . ALA A 1 259 ? 13.663 -5.293 -20.178 1.00 89.19 259 ALA A N 1
ATOM 2103 C CA . ALA A 1 259 ? 12.878 -4.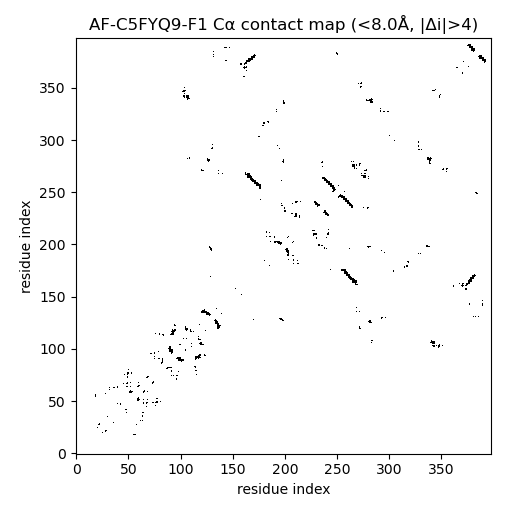901 -19.018 1.00 89.19 259 ALA A CA 1
ATOM 2104 C C . ALA A 1 259 ? 13.566 -3.798 -18.210 1.00 89.19 259 ALA A C 1
ATOM 2106 O O . ALA A 1 259 ? 14.792 -3.676 -18.203 1.00 89.19 259 ALA A O 1
ATOM 2107 N N . LEU A 1 260 ? 12.756 -3.012 -17.501 1.00 91.31 260 LEU A N 1
ATOM 2108 C CA . LEU A 1 260 ? 13.230 -2.177 -16.406 1.00 91.31 260 LEU A CA 1
ATOM 2109 C C . LEU A 1 260 ? 13.188 -2.994 -15.119 1.00 91.31 260 LEU A C 1
ATOM 2111 O O . LEU A 1 260 ? 12.142 -3.540 -14.766 1.00 91.31 260 LEU A O 1
ATOM 2115 N N . ASN A 1 261 ? 14.302 -3.037 -14.402 1.00 91.06 261 ASN A N 1
ATOM 2116 C CA . ASN A 1 261 ? 14.353 -3.552 -13.044 1.00 91.06 261 ASN A CA 1
ATOM 2117 C C . ASN A 1 261 ? 14.328 -2.366 -12.075 1.00 91.06 261 ASN A C 1
ATOM 2119 O O . ASN A 1 261 ? 15.186 -1.482 -12.119 1.00 91.06 261 ASN A O 1
ATOM 2123 N N . VAL A 1 262 ? 13.284 -2.312 -11.254 1.00 92.12 262 VAL A N 1
ATOM 2124 C CA . VAL A 1 262 ? 13.023 -1.235 -10.302 1.00 92.12 262 VAL A CA 1
ATOM 2125 C C . VAL A 1 262 ? 13.245 -1.765 -8.896 1.00 92.12 262 VAL A C 1
ATOM 2127 O O . VAL A 1 262 ? 12.421 -2.506 -8.362 1.00 92.12 262 VAL A O 1
ATOM 2130 N N . THR A 1 263 ? 14.327 -1.326 -8.269 1.00 91.50 263 THR A N 1
ATOM 2131 C CA . THR A 1 263 ? 14.709 -1.717 -6.914 1.00 91.50 263 THR A CA 1
ATOM 2132 C C . THR A 1 263 ? 14.381 -0.589 -5.937 1.00 91.50 263 THR A C 1
ATOM 2134 O O . THR A 1 263 ? 14.856 0.542 -6.080 1.00 91.50 263 THR A O 1
ATOM 2137 N N . ARG A 1 264 ? 13.576 -0.868 -4.908 1.00 90.31 264 ARG A N 1
ATOM 2138 C CA . ARG A 1 264 ? 13.179 0.107 -3.880 1.00 90.31 264 ARG A CA 1
ATOM 2139 C C . ARG A 1 264 ? 13.573 -0.399 -2.501 1.00 90.31 264 ARG A C 1
ATOM 2141 O O . ARG A 1 264 ? 13.213 -1.509 -2.124 1.00 90.31 264 ARG A O 1
ATOM 2148 N N . SER A 1 265 ? 14.250 0.442 -1.723 1.00 89.50 265 SER A N 1
ATOM 2149 C CA . SER A 1 265 ? 14.417 0.195 -0.290 1.00 89.50 265 SER A CA 1
ATOM 2150 C C . SER A 1 265 ? 13.130 0.546 0.446 1.00 89.50 265 SER A C 1
ATOM 2152 O O . SER A 1 265 ? 12.610 1.660 0.307 1.00 89.50 265 SER A O 1
ATOM 2154 N N . LEU A 1 266 ? 12.627 -0.408 1.228 1.00 88.44 266 LEU A N 1
ATOM 2155 C CA . LEU A 1 266 ? 11.472 -0.244 2.108 1.00 88.44 266 LEU A CA 1
ATOM 2156 C C . LEU A 1 266 ? 11.882 0.076 3.556 1.00 88.44 266 LEU A C 1
ATOM 2158 O O . LEU A 1 266 ? 11.021 0.333 4.396 1.00 88.44 266 LEU A O 1
ATOM 2162 N N . GLY A 1 267 ? 13.186 0.134 3.837 1.00 87.50 267 GLY A N 1
ATOM 2163 C CA . GLY A 1 267 ? 13.730 0.325 5.178 1.00 87.50 267 GLY A CA 1
ATOM 2164 C C . GLY A 1 267 ? 13.855 -0.986 5.946 1.00 87.50 267 GLY A C 1
ATOM 2165 O O . GLY A 1 267 ? 13.954 -2.057 5.356 1.00 87.50 267 GLY A O 1
ATOM 2166 N N . ARG A 1 268 ? 13.869 -0.899 7.277 1.00 84.06 268 ARG A N 1
ATOM 2167 C CA . ARG A 1 268 ? 14.032 -2.064 8.163 1.00 84.06 268 ARG A CA 1
ATOM 2168 C C . ARG A 1 268 ? 12.694 -2.678 8.575 1.00 84.06 268 ARG A C 1
ATOM 2170 O O . ARG A 1 268 ? 12.693 -3.660 9.310 1.00 84.06 268 ARG A O 1
ATOM 2177 N N . LEU A 1 269 ? 11.576 -2.092 8.137 1.00 83.38 269 LEU A N 1
ATOM 2178 C CA . LEU A 1 269 ? 10.207 -2.544 8.409 1.00 83.38 269 LEU A CA 1
ATOM 2179 C C . LEU A 1 269 ? 9.921 -2.835 9.896 1.00 83.38 269 LEU A C 1
ATOM 2181 O O . LEU A 1 269 ? 9.153 -3.723 10.233 1.00 83.38 269 LEU A O 1
ATOM 2185 N N . TYR A 1 270 ? 10.501 -2.053 10.802 1.00 84.00 270 TYR A N 1
ATOM 2186 C CA . TYR A 1 270 ? 10.176 -2.047 12.227 1.00 84.00 270 TYR A CA 1
ATOM 2187 C C . TYR A 1 270 ? 8.868 -1.298 12.517 1.00 84.00 270 TYR A C 1
ATOM 2189 O O . TYR A 1 270 ? 8.160 -1.587 13.482 1.00 84.00 270 TYR A O 1
ATOM 2197 N N . SER A 1 271 ? 8.548 -0.283 11.711 1.00 88.00 271 SER A N 1
ATOM 2198 C CA . SER A 1 271 ? 7.334 0.512 11.887 1.00 88.00 271 SER A CA 1
ATOM 2199 C C . SER A 1 271 ? 6.838 1.108 10.569 1.00 88.00 271 SER A C 1
ATOM 2201 O O . SER A 1 271 ? 7.650 1.613 9.792 1.00 88.00 271 SER A O 1
ATOM 2203 N N . PRO A 1 272 ? 5.512 1.223 10.355 1.00 89.25 272 PRO A N 1
ATOM 2204 C CA . PRO A 1 272 ? 4.965 1.960 9.214 1.00 89.25 272 PRO A CA 1
ATOM 2205 C C . PRO A 1 272 ? 5.195 3.482 9.317 1.00 89.25 272 PRO A C 1
ATOM 2207 O O . PRO A 1 272 ? 4.782 4.242 8.446 1.00 89.25 272 PRO A O 1
ATOM 2210 N N . LEU A 1 273 ? 5.827 3.963 10.393 1.00 89.81 273 LEU A N 1
ATOM 2211 C CA . LEU A 1 273 ? 6.266 5.352 10.547 1.00 89.81 273 LEU A CA 1
ATOM 2212 C C . LEU A 1 273 ? 7.735 5.561 10.153 1.00 89.81 273 LEU A C 1
ATOM 2214 O O . LEU A 1 273 ? 8.250 6.677 10.296 1.00 89.81 273 LEU A O 1
ATOM 2218 N N . GLU A 1 274 ? 8.424 4.516 9.687 1.00 89.88 274 GLU A N 1
ATOM 2219 C CA . GLU A 1 274 ? 9.790 4.645 9.193 1.00 89.88 274 GLU A CA 1
ATOM 2220 C C . GLU A 1 274 ? 9.872 5.656 8.041 1.00 89.88 274 GLU A C 1
ATOM 2222 O O . GLU A 1 274 ? 9.067 5.599 7.110 1.00 89.88 274 GLU A O 1
ATOM 2227 N N . PRO A 1 275 ? 10.858 6.574 8.046 1.00 87.81 275 PRO A N 1
ATOM 2228 C CA . PRO A 1 275 ? 11.015 7.542 6.965 1.00 87.81 275 PRO A CA 1
ATOM 2229 C C . PRO A 1 275 ? 11.204 6.889 5.594 1.00 87.81 275 PRO A C 1
ATOM 2231 O O . PRO A 1 275 ? 10.701 7.418 4.608 1.00 87.81 275 PRO A O 1
ATOM 2234 N N . THR A 1 276 ? 11.917 5.762 5.528 1.00 89.12 276 THR A N 1
ATOM 2235 C CA . THR A 1 276 ? 12.155 5.037 4.275 1.00 89.12 276 THR A CA 1
ATOM 2236 C C . THR A 1 276 ? 10.855 4.459 3.730 1.00 89.12 276 THR A C 1
ATOM 2238 O O . THR A 1 276 ? 10.511 4.752 2.590 1.00 89.12 276 THR A O 1
ATOM 2241 N N . TRP A 1 277 ? 10.069 3.772 4.566 1.00 89.88 277 TRP A N 1
ATOM 2242 C CA . TRP A 1 277 ? 8.725 3.311 4.210 1.00 89.88 277 TRP A CA 1
ATOM 2243 C C . TRP A 1 277 ? 7.826 4.464 3.746 1.00 89.88 277 TRP A C 1
ATOM 2245 O O . TRP A 1 277 ? 7.296 4.431 2.640 1.00 89.88 277 TRP A O 1
ATOM 2255 N N . LEU A 1 278 ? 7.720 5.539 4.532 1.00 88.06 278 LEU A N 1
ATOM 2256 C CA . LEU A 1 278 ? 6.851 6.682 4.222 1.00 88.06 278 LEU A CA 1
ATOM 2257 C C . LEU A 1 278 ? 7.207 7.401 2.911 1.00 88.06 278 LEU A C 1
ATOM 2259 O O . LEU A 1 278 ? 6.337 8.006 2.291 1.00 88.06 278 LEU A O 1
ATOM 2263 N N . LYS A 1 279 ? 8.472 7.356 2.477 1.00 85.94 279 LYS A N 1
ATOM 2264 C CA . LYS A 1 279 ? 8.886 7.880 1.164 1.00 85.94 279 LYS A CA 1
ATOM 2265 C C . LYS A 1 279 ? 8.387 7.015 0.010 1.00 85.94 279 LYS A C 1
ATOM 2267 O O . LYS A 1 279 ? 8.220 7.517 -1.098 1.00 85.94 279 LYS A O 1
ATOM 2272 N N . GLN A 1 280 ? 8.192 5.724 0.249 1.00 85.31 280 GLN A N 1
ATOM 2273 C CA . GLN A 1 280 ? 7.711 4.783 -0.756 1.00 85.31 280 GLN A CA 1
ATOM 2274 C C . GLN A 1 280 ? 6.183 4.736 -0.827 1.00 85.31 280 GLN A C 1
ATOM 2276 O O . GLN A 1 280 ? 5.642 4.269 -1.835 1.00 85.31 280 GLN A O 1
ATOM 2281 N N . THR A 1 281 ? 5.495 5.230 0.206 1.00 82.62 281 THR A N 1
ATOM 2282 C CA . THR A 1 281 ? 4.038 5.214 0.276 1.00 82.62 281 THR A CA 1
ATOM 2283 C C . THR A 1 281 ? 3.395 6.486 -0.251 1.00 82.62 281 THR A C 1
ATOM 2285 O O . THR A 1 281 ? 3.986 7.567 -0.259 1.00 82.62 281 THR A O 1
ATOM 2288 N N . PHE A 1 282 ? 2.149 6.364 -0.696 1.00 75.06 282 PHE A N 1
ATOM 2289 C CA . PHE A 1 282 ? 1.346 7.477 -1.191 1.00 75.06 282 PHE A CA 1
ATOM 2290 C C . PHE A 1 282 ? 0.061 7.617 -0.368 1.00 75.06 282 PHE A C 1
ATOM 2292 O O . PHE A 1 282 ? -0.475 6.644 0.155 1.00 75.06 282 PHE A O 1
ATOM 2299 N N . GLY A 1 283 ? -0.429 8.849 -0.241 1.00 60.38 283 GLY A N 1
ATOM 2300 C CA . GLY A 1 283 ? -1.647 9.150 0.516 1.00 60.38 283 GLY A CA 1
ATOM 2301 C C . GLY A 1 283 ? -2.937 9.147 -0.311 1.00 60.38 283 GLY A C 1
ATOM 2302 O O . GLY A 1 283 ? -4.028 9.124 0.247 1.00 60.38 283 GLY A O 1
ATOM 2303 N N . PHE A 1 284 ? -2.839 9.193 -1.643 1.00 58.41 284 PHE A N 1
ATOM 2304 C CA . PHE A 1 284 ? -3.995 9.376 -2.524 1.00 58.41 284 PHE A CA 1
ATOM 2305 C C . PHE A 1 284 ? -4.012 8.363 -3.675 1.00 58.41 284 PHE A C 1
ATOM 2307 O O . PHE A 1 284 ? -3.094 8.344 -4.496 1.00 58.41 284 PHE A O 1
ATOM 2314 N N . LYS A 1 285 ? -5.073 7.548 -3.757 1.00 64.88 285 LYS A N 1
ATOM 2315 C CA . LYS A 1 285 ? -5.361 6.702 -4.924 1.00 64.88 285 LYS A CA 1
ATOM 2316 C C . LYS A 1 285 ? -6.053 7.561 -5.977 1.00 64.88 285 LYS A C 1
ATOM 2318 O O . LYS A 1 285 ? -7.190 7.977 -5.780 1.00 64.88 285 LYS A O 1
ATOM 2323 N N . HIS A 1 286 ? -5.372 7.851 -7.084 1.00 64.44 286 HIS A N 1
ATOM 2324 C CA . HIS A 1 286 ? -6.034 8.503 -8.209 1.00 64.44 286 HIS A CA 1
ATOM 2325 C C . HIS A 1 286 ? -6.944 7.479 -8.908 1.00 64.44 286 HIS A C 1
ATOM 2327 O O . HIS A 1 286 ? -6.416 6.487 -9.413 1.00 64.44 286 HIS A O 1
ATOM 2333 N N . PRO A 1 287 ? -8.270 7.698 -8.987 1.00 64.88 287 PRO A N 1
ATOM 2334 C CA . PRO A 1 287 ? -9.210 6.676 -9.458 1.00 64.88 287 PRO A CA 1
ATOM 2335 C C . PRO A 1 287 ? -8.920 6.222 -10.894 1.00 64.88 287 PRO A C 1
ATOM 2337 O O . PRO A 1 287 ? -9.029 5.045 -11.199 1.00 64.88 287 PRO A O 1
ATOM 2340 N N . LYS A 1 288 ? -8.433 7.124 -11.758 1.00 70.62 288 LYS A N 1
ATOM 2341 C CA . LYS A 1 288 ? -8.092 6.780 -13.152 1.00 70.62 288 LYS A CA 1
ATOM 2342 C C . LYS A 1 288 ? -6.725 6.116 -13.335 1.00 70.62 288 LYS A C 1
ATOM 2344 O O . LYS A 1 288 ? -6.404 5.716 -14.445 1.00 70.62 288 LYS A O 1
ATOM 2349 N N . LEU A 1 289 ? -5.881 6.065 -12.299 1.00 74.25 289 LEU A N 1
ATOM 2350 C CA . LEU A 1 289 ? -4.541 5.488 -12.441 1.00 74.25 289 LEU A CA 1
ATOM 2351 C C . LEU A 1 289 ? -4.612 3.968 -12.581 1.00 74.25 289 LEU A C 1
ATOM 2353 O O . LEU A 1 289 ? -3.900 3.408 -13.401 1.00 74.25 289 LEU A O 1
ATOM 2357 N N . GLU A 1 290 ? -5.460 3.310 -11.793 1.00 75.44 290 GLU A N 1
ATOM 2358 C CA . GLU A 1 290 ? -5.643 1.857 -11.879 1.00 75.44 290 GLU A CA 1
ATOM 2359 C C . GLU A 1 290 ? -6.260 1.467 -13.222 1.00 75.44 290 GLU A C 1
ATOM 2361 O O . GLU A 1 290 ? -5.773 0.547 -13.875 1.00 75.44 290 GLU A O 1
ATOM 2366 N N . ASP A 1 291 ? -7.253 2.232 -13.686 1.00 76.62 291 ASP A N 1
ATOM 2367 C CA . ASP A 1 291 ? -7.825 2.057 -15.021 1.00 76.62 291 ASP A CA 1
ATOM 2368 C C . ASP A 1 291 ? -6.784 2.268 -16.124 1.00 76.62 291 ASP A C 1
ATOM 2370 O O . ASP A 1 291 ? -6.712 1.467 -17.050 1.00 76.62 291 ASP A O 1
ATOM 2374 N N . TYR A 1 292 ? -5.945 3.302 -16.014 1.00 79.38 292 TYR A N 1
ATOM 2375 C CA . TYR A 1 292 ? -4.858 3.531 -16.963 1.00 79.38 292 TYR A CA 1
ATOM 2376 C C . TYR A 1 292 ? -3.862 2.378 -16.981 1.00 79.38 292 TYR A C 1
ATOM 2378 O O . TYR A 1 292 ? -3.572 1.855 -18.045 1.00 79.38 292 TYR A O 1
ATOM 2386 N N . LEU A 1 293 ? -3.361 1.954 -15.819 1.00 78.69 293 LEU A N 1
ATOM 2387 C CA . LEU A 1 293 ? -2.383 0.869 -15.734 1.00 78.69 293 LEU A CA 1
ATOM 2388 C C . LEU A 1 293 ? -2.944 -0.433 -16.309 1.00 78.69 293 LEU A C 1
ATOM 2390 O O . LEU A 1 293 ? -2.222 -1.142 -17.005 1.00 78.69 293 LEU A O 1
ATOM 2394 N N . ARG A 1 294 ? -4.235 -0.704 -16.082 1.00 78.88 294 ARG A N 1
ATOM 2395 C CA . ARG A 1 294 ? -4.942 -1.836 -16.686 1.00 78.88 294 ARG A CA 1
ATOM 2396 C C . ARG A 1 294 ? -5.008 -1.715 -18.209 1.00 78.88 294 ARG A C 1
ATOM 2398 O O . ARG A 1 294 ? -4.599 -2.639 -18.895 1.00 78.88 294 ARG A O 1
ATOM 2405 N N . VAL A 1 295 ? -5.448 -0.572 -18.739 1.00 79.38 295 VAL A N 1
ATOM 2406 C CA . VAL A 1 295 ? -5.545 -0.357 -20.196 1.00 79.38 295 VAL A CA 1
ATOM 2407 C C . VAL A 1 295 ? -4.171 -0.395 -20.869 1.00 79.38 295 VAL A C 1
ATOM 2409 O O . VAL A 1 295 ? -4.030 -0.976 -21.941 1.00 79.38 295 VAL A O 1
ATOM 2412 N N . THR A 1 296 ? -3.150 0.190 -20.245 1.00 77.88 296 THR A N 1
ATOM 2413 C CA . THR A 1 296 ? -1.768 0.160 -20.735 1.00 77.88 296 THR A CA 1
ATOM 2414 C C . THR A 1 296 ? -1.225 -1.265 -20.764 1.00 77.88 296 THR A C 1
ATOM 2416 O O . THR A 1 296 ? -0.557 -1.634 -21.725 1.00 77.88 296 THR A O 1
ATOM 2419 N N . GLU A 1 297 ? -1.533 -2.088 -19.760 1.00 77.75 297 GLU A N 1
ATOM 2420 C CA . GLU A 1 297 ? -1.153 -3.504 -19.738 1.00 77.75 297 GLU A CA 1
ATOM 2421 C C . GLU A 1 297 ? -1.911 -4.330 -20.784 1.00 77.75 297 GLU A C 1
ATOM 2423 O O . GLU A 1 297 ? -1.303 -5.147 -21.475 1.00 77.75 297 GLU A O 1
ATOM 2428 N N . ASP A 1 298 ? -3.214 -4.103 -20.950 1.00 76.25 298 ASP A N 1
ATOM 2429 C CA . ASP A 1 298 ? -4.021 -4.774 -21.975 1.00 76.25 298 ASP A CA 1
ATOM 2430 C C . ASP A 1 298 ? -3.505 -4.438 -23.380 1.00 76.25 298 ASP A C 1
ATOM 2432 O O . ASP A 1 298 ? -3.319 -5.329 -24.212 1.00 76.25 298 ASP A O 1
ATOM 2436 N N . TRP A 1 299 ? -3.195 -3.160 -23.624 1.00 79.06 299 TRP A N 1
ATOM 2437 C CA . TRP A 1 299 ? -2.557 -2.702 -24.856 1.00 79.06 299 TRP A CA 1
ATOM 2438 C C . TRP A 1 299 ? -1.179 -3.343 -25.047 1.00 79.06 299 TRP A C 1
ATOM 2440 O O . TRP A 1 299 ? -0.898 -3.884 -26.114 1.00 79.06 299 TRP A O 1
ATOM 2450 N N . PHE A 1 300 ? -0.340 -3.339 -24.006 1.00 77.69 300 PHE A N 1
ATOM 2451 C CA . PHE A 1 300 ? 1.000 -3.925 -24.038 1.00 77.69 300 PHE A CA 1
ATOM 2452 C C . PHE A 1 300 ? 0.951 -5.405 -24.424 1.00 77.69 300 PHE A C 1
ATOM 2454 O O . PHE A 1 300 ? 1.724 -5.858 -25.271 1.00 77.69 300 PHE A O 1
ATOM 2461 N N . ARG A 1 301 ? 0.009 -6.156 -23.842 1.00 72.06 301 ARG A N 1
ATOM 2462 C CA . ARG A 1 301 ? -0.219 -7.561 -24.184 1.00 72.06 301 ARG A CA 1
ATOM 2463 C C . ARG A 1 301 ? -0.703 -7.721 -25.611 1.00 72.06 301 ARG A C 1
ATOM 2465 O O . ARG A 1 301 ? -0.143 -8.536 -26.325 1.00 72.06 301 ARG A O 1
ATOM 2472 N N . ALA A 1 302 ? -1.700 -6.954 -26.036 1.00 72.00 302 ALA A N 1
ATOM 2473 C CA . ALA A 1 302 ? -2.229 -7.055 -27.393 1.00 72.00 302 ALA A CA 1
ATOM 2474 C C . ALA A 1 302 ? -1.173 -6.730 -28.463 1.00 72.00 302 ALA A C 1
ATOM 2476 O O . ALA A 1 302 ? -1.176 -7.339 -29.530 1.00 72.00 302 ALA A O 1
ATOM 2477 N N . TYR A 1 303 ? -0.275 -5.784 -28.176 1.00 74.44 303 TYR A N 1
ATOM 2478 C CA . TYR A 1 303 ? 0.750 -5.338 -29.112 1.00 74.44 303 TYR A CA 1
ATOM 2479 C C . TYR A 1 303 ? 1.946 -6.298 -29.183 1.00 74.44 303 TYR A C 1
ATOM 2481 O O . TYR A 1 303 ? 2.406 -6.623 -30.276 1.00 74.44 303 TYR A O 1
ATOM 2489 N N . TRP A 1 304 ? 2.453 -6.763 -28.034 1.00 72.19 304 TRP A N 1
ATOM 2490 C CA . TRP A 1 304 ? 3.691 -7.548 -27.986 1.00 72.19 304 TRP A CA 1
ATOM 2491 C C . TRP A 1 304 ? 3.508 -9.051 -27.759 1.00 72.19 304 TRP A C 1
ATOM 2493 O O . TRP A 1 304 ? 4.413 -9.812 -28.091 1.00 72.19 304 TRP A O 1
ATOM 2503 N N . VAL A 1 305 ? 2.388 -9.513 -27.194 1.00 64.44 305 VAL A N 1
ATOM 2504 C CA . VAL A 1 305 ? 2.122 -10.948 -27.005 1.00 64.44 305 VAL A CA 1
ATOM 2505 C C . VAL A 1 305 ? 1.409 -11.465 -28.257 1.00 64.44 305 VAL A C 1
ATOM 2507 O O . VAL A 1 305 ? 0.253 -11.107 -28.484 1.00 64.44 305 VAL A O 1
ATOM 2510 N N . PRO A 1 306 ? 2.047 -12.305 -29.094 1.00 54.19 306 PRO A N 1
ATOM 2511 C CA . PRO A 1 306 ? 1.424 -12.757 -30.326 1.00 54.19 306 PRO A CA 1
ATOM 2512 C C . PRO A 1 306 ? 0.212 -13.640 -30.024 1.00 54.19 306 PRO A C 1
ATOM 2514 O O . PRO A 1 306 ? 0.290 -14.589 -29.242 1.00 54.19 306 PRO A O 1
ATOM 2517 N N . SER A 1 307 ? -0.886 -13.380 -30.731 1.00 41.69 307 SER A N 1
ATOM 2518 C CA . SER A 1 307 ? -1.861 -14.420 -31.062 1.00 41.69 307 SER A CA 1
ATOM 2519 C C . SER A 1 307 ? -1.122 -15.582 -31.758 1.00 41.69 307 SER A C 1
ATOM 2521 O O . SER A 1 307 ? -0.173 -15.316 -32.499 1.00 41.69 307 SER A O 1
ATOM 2523 N N . PRO A 1 308 ? -1.509 -16.856 -31.560 1.00 42.12 308 PRO A N 1
ATOM 2524 C CA . PRO A 1 308 ? -0.775 -18.039 -32.038 1.00 42.12 308 PRO A CA 1
ATOM 2525 C C . PRO A 1 308 ? -0.701 -18.223 -33.573 1.00 42.12 308 PRO A C 1
ATOM 2527 O O . PRO A 1 308 ? -0.466 -19.334 -34.039 1.00 42.12 308 PRO A O 1
ATOM 2530 N N . ASN A 1 309 ? -0.873 -17.170 -34.380 1.00 35.00 309 ASN A N 1
ATOM 2531 C CA . ASN A 1 309 ? -0.789 -17.229 -35.838 1.00 35.00 309 ASN A CA 1
ATOM 2532 C C . ASN A 1 309 ? 0.418 -16.428 -36.376 1.00 35.00 309 ASN A C 1
ATOM 2534 O O . ASN A 1 309 ? 0.501 -15.218 -36.152 1.00 35.00 309 ASN A O 1
ATOM 2538 N N . PRO A 1 310 ? 1.353 -17.066 -37.107 1.00 42.78 310 PRO A N 1
ATOM 2539 C CA . PRO A 1 310 ? 2.610 -16.458 -37.512 1.00 42.78 310 PRO A CA 1
ATOM 2540 C C . PRO A 1 310 ? 2.432 -15.668 -38.812 1.00 42.78 310 PRO A C 1
ATOM 2542 O O . PRO A 1 310 ? 2.395 -16.228 -39.904 1.00 42.78 310 PRO A O 1
ATOM 2545 N N . ARG A 1 311 ? 2.381 -14.342 -38.703 1.00 39.06 311 ARG A N 1
ATOM 2546 C CA . ARG A 1 311 ? 2.876 -13.439 -39.753 1.00 39.06 311 ARG A CA 1
ATOM 2547 C C . ARG A 1 311 ? 3.708 -12.349 -39.085 1.00 39.06 311 ARG A C 1
ATOM 2549 O O . ARG A 1 311 ? 3.237 -11.245 -38.848 1.00 39.06 311 ARG A O 1
ATOM 2556 N N . ARG A 1 312 ? 4.947 -12.712 -38.737 1.00 44.66 312 ARG A N 1
ATOM 2557 C CA . ARG A 1 312 ? 5.994 -11.818 -38.202 1.00 44.66 312 ARG A CA 1
ATOM 2558 C C . ARG A 1 312 ? 6.677 -10.962 -39.277 1.00 44.66 312 ARG A C 1
ATOM 2560 O O . ARG A 1 312 ? 7.613 -10.240 -38.963 1.00 44.66 312 ARG A O 1
ATOM 2567 N N . ASP A 1 313 ? 6.193 -10.988 -40.516 1.00 38.06 313 ASP A N 1
ATOM 2568 C CA . ASP A 1 313 ? 6.841 -10.303 -41.645 1.00 38.06 313 ASP A CA 1
ATOM 2569 C C . ASP A 1 313 ? 6.493 -8.810 -41.753 1.00 38.06 313 ASP A C 1
ATOM 2571 O O . ASP A 1 313 ? 6.903 -8.125 -42.686 1.00 38.06 313 ASP A O 1
ATOM 2575 N N . SER A 1 314 ? 5.760 -8.270 -40.782 1.00 41.00 314 SER A N 1
ATOM 2576 C CA . SER A 1 314 ? 5.441 -6.846 -40.703 1.00 41.00 314 SER A CA 1
ATOM 2577 C C . SER A 1 314 ? 5.658 -6.327 -39.284 1.00 41.00 314 SER A C 1
ATOM 2579 O O . SER A 1 314 ? 4.729 -5.860 -38.629 1.00 41.00 314 SER A O 1
ATOM 2581 N N . LEU A 1 315 ? 6.899 -6.421 -38.794 1.00 46.69 315 LEU A N 1
ATOM 2582 C CA . LEU A 1 315 ? 7.378 -5.598 -37.682 1.00 46.69 315 LEU A CA 1
ATOM 2583 C C . LEU A 1 315 ? 7.394 -4.141 -38.162 1.00 46.69 315 LEU A C 1
ATOM 2585 O O . LEU A 1 315 ? 8.377 -3.665 -38.727 1.00 46.69 315 LEU A O 1
ATOM 2589 N N . VAL A 1 316 ? 6.263 -3.452 -38.005 1.00 44.59 316 VAL A N 1
ATOM 2590 C CA . VAL A 1 316 ? 6.170 -2.016 -38.268 1.00 44.59 316 VAL A CA 1
ATOM 2591 C C . VAL A 1 316 ? 7.137 -1.319 -37.305 1.00 44.59 316 VAL A C 1
ATOM 2593 O O . VAL A 1 316 ? 7.030 -1.523 -36.093 1.00 44.59 316 VAL A O 1
ATOM 2596 N N . PRO A 1 317 ? 8.091 -0.514 -37.804 1.00 47.97 317 PRO A N 1
ATOM 2597 C CA . PRO A 1 317 ? 8.921 0.319 -36.951 1.00 47.97 317 PRO A CA 1
ATOM 2598 C C . PRO A 1 317 ? 8.031 1.169 -36.042 1.00 47.97 317 PRO A C 1
ATOM 2600 O O . PRO A 1 317 ? 7.069 1.779 -36.507 1.00 47.97 317 PRO A O 1
ATOM 2603 N N . LEU A 1 318 ? 8.363 1.273 -34.756 1.00 47.09 318 LEU A N 1
ATOM 2604 C CA . LEU A 1 318 ? 7.626 2.120 -33.805 1.00 47.09 318 LEU A CA 1
ATOM 2605 C C . LEU A 1 318 ? 7.661 3.622 -34.180 1.00 47.09 318 LEU A C 1
ATOM 2607 O O . LEU A 1 318 ? 6.923 4.436 -33.630 1.00 47.09 318 LEU A O 1
ATOM 2611 N N . SER A 1 319 ? 8.463 4.011 -35.176 1.00 42.00 319 SER A N 1
ATOM 2612 C CA . SER A 1 319 ? 8.361 5.315 -35.837 1.00 42.00 319 SER A CA 1
ATOM 2613 C C . SER A 1 319 ? 7.053 5.516 -36.628 1.00 42.00 319 SER A C 1
ATOM 2615 O O . SER A 1 319 ? 6.764 6.653 -36.987 1.00 42.00 319 SER A O 1
ATOM 2617 N N . GLY A 1 320 ? 6.248 4.464 -36.841 1.00 41.44 320 GLY A N 1
ATOM 2618 C CA . GLY A 1 320 ? 4.927 4.482 -37.486 1.00 41.44 320 GLY A CA 1
ATOM 2619 C C . GLY A 1 320 ? 3.718 4.252 -36.559 1.00 41.44 320 GLY A C 1
ATOM 2620 O O . GLY A 1 320 ? 2.619 4.026 -37.065 1.00 41.44 320 GLY A O 1
ATOM 2621 N N . ILE A 1 321 ? 3.881 4.302 -35.225 1.00 45.72 321 ILE A N 1
ATOM 2622 C CA . ILE A 1 321 ? 2.781 4.106 -34.240 1.00 45.72 321 ILE A CA 1
ATOM 2623 C C . ILE A 1 321 ? 1.625 5.097 -34.424 1.00 45.72 321 ILE A C 1
ATOM 2625 O O . ILE A 1 321 ? 0.494 4.791 -34.048 1.00 45.72 321 ILE A O 1
ATOM 2629 N N . ASP A 1 322 ? 1.872 6.248 -35.053 1.00 43.84 322 ASP A N 1
ATOM 2630 C CA . ASP A 1 322 ? 0.851 7.268 -35.319 1.00 43.84 322 ASP A CA 1
ATOM 2631 C C . ASP A 1 322 ? -0.354 6.721 -36.124 1.00 43.84 322 ASP A C 1
ATOM 2633 O O . ASP A 1 322 ? -1.424 7.326 -36.119 1.00 43.84 322 ASP A O 1
ATOM 2637 N N . HIS A 1 323 ? -0.225 5.550 -36.765 1.00 39.50 323 HIS A N 1
ATOM 2638 C CA . HIS A 1 323 ? -1.277 4.906 -37.561 1.00 39.50 323 HIS A CA 1
ATOM 2639 C C . HIS A 1 323 ? -2.075 3.798 -36.851 1.00 39.50 323 HIS A C 1
ATOM 2641 O O . HIS A 1 323 ? -3.066 3.316 -37.404 1.00 39.50 323 HIS A O 1
ATOM 2647 N N . LEU A 1 324 ? -1.701 3.387 -35.636 1.00 42.84 324 LEU A N 1
ATOM 2648 C CA . LEU A 1 324 ? -2.491 2.429 -34.860 1.00 42.84 324 LEU A CA 1
ATOM 2649 C C . LEU A 1 324 ? -3.563 3.203 -34.096 1.00 42.84 324 LEU A C 1
ATOM 2651 O O . LEU A 1 324 ? -3.298 3.738 -33.028 1.00 42.84 324 LEU A O 1
ATOM 2655 N N . GLY A 1 325 ? -4.778 3.273 -34.645 1.00 40.38 325 GLY A N 1
ATOM 2656 C CA . GLY A 1 325 ? -5.937 4.000 -34.095 1.00 40.38 325 GLY A CA 1
ATOM 2657 C C . GLY A 1 325 ? -6.455 3.539 -32.719 1.00 40.38 325 GLY A C 1
ATOM 2658 O O . GLY A 1 325 ? -7.612 3.784 -32.396 1.00 40.38 325 GLY A O 1
ATOM 2659 N N . TYR A 1 326 ? -5.627 2.867 -31.918 1.00 46.16 326 TYR A N 1
ATOM 2660 C CA . TYR A 1 326 ? -5.900 2.412 -30.559 1.00 46.16 326 TYR A CA 1
ATOM 2661 C C . TYR A 1 326 ? -4.722 2.798 -29.653 1.00 46.16 326 TYR A C 1
ATOM 2663 O O . TYR A 1 326 ? -3.857 1.989 -29.318 1.00 46.16 326 TYR A O 1
ATOM 2671 N N . TRP A 1 327 ? -4.664 4.079 -29.295 1.00 53.75 327 TRP A N 1
ATOM 2672 C CA . TRP A 1 327 ? -3.746 4.570 -28.270 1.00 53.75 327 TRP A CA 1
ATOM 2673 C C . TRP A 1 327 ? -4.348 4.249 -26.895 1.00 53.75 327 TRP A C 1
ATOM 2675 O O . TRP A 1 327 ? -5.544 4.508 -26.705 1.00 53.75 327 TRP A O 1
ATOM 2685 N N . PRO A 1 328 ? -3.579 3.733 -25.914 1.00 51.22 328 PRO A N 1
ATOM 2686 C CA . PRO A 1 328 ? -4.024 3.818 -24.531 1.00 51.22 328 PRO A CA 1
ATOM 2687 C C . PRO A 1 328 ? -4.306 5.301 -24.237 1.00 51.22 328 PRO A C 1
ATOM 2689 O O . PRO A 1 328 ? -3.557 6.166 -24.703 1.00 51.22 328 PRO A O 1
ATOM 2692 N N . PRO A 1 329 ? -5.411 5.633 -23.544 1.00 51.38 329 PRO A N 1
ATOM 2693 C CA . PRO A 1 329 ? -5.794 7.016 -23.322 1.00 51.38 329 PRO A CA 1
ATOM 2694 C C . PRO A 1 329 ? -4.617 7.752 -22.690 1.00 51.38 329 PRO A C 1
ATOM 2696 O O . PRO A 1 329 ? -4.151 7.381 -21.611 1.00 51.38 329 PRO A O 1
ATOM 2699 N N . PHE A 1 330 ? -4.123 8.780 -23.384 1.00 49.66 330 PHE A N 1
ATOM 2700 C CA . PHE A 1 330 ? -3.050 9.608 -22.865 1.00 49.66 330 PHE A CA 1
ATOM 2701 C C . PHE A 1 330 ? -3.523 10.200 -21.543 1.00 49.66 330 PHE A C 1
ATOM 2703 O O . PHE A 1 330 ? -4.546 10.891 -21.474 1.00 49.66 330 PHE A O 1
ATOM 2710 N N . LEU A 1 331 ? -2.784 9.921 -20.477 1.00 51.62 331 LEU A N 1
ATOM 2711 C CA . LEU A 1 331 ? -3.007 10.551 -19.193 1.00 51.62 331 LEU A CA 1
ATOM 2712 C C . LEU A 1 331 ? -2.505 12.000 -19.276 1.00 51.62 331 LEU A C 1
ATOM 2714 O O . LEU A 1 331 ? -1.404 12.340 -18.846 1.00 51.62 331 LEU A O 1
ATOM 2718 N N . ALA A 1 332 ? -3.332 12.869 -19.862 1.00 40.69 332 ALA A N 1
ATOM 2719 C CA . ALA A 1 332 ? -3.115 14.306 -19.871 1.00 40.69 332 ALA A CA 1
ATOM 2720 C C . ALA A 1 332 ? -3.187 14.826 -18.427 1.00 40.69 332 ALA A C 1
ATOM 2722 O O . ALA A 1 332 ? -4.263 15.060 -17.876 1.00 40.69 332 ALA A O 1
ATOM 2723 N N . GLY A 1 333 ? -2.026 14.965 -17.792 1.00 47.25 333 GLY A N 1
ATOM 2724 C CA . GLY A 1 333 ? -1.904 15.505 -16.443 1.00 47.25 333 GLY A CA 1
ATOM 2725 C C . GLY A 1 333 ? -0.764 14.853 -15.677 1.00 47.25 333 GLY A C 1
ATOM 2726 O O . GLY A 1 333 ? -0.752 13.649 -15.444 1.00 47.25 333 GLY A O 1
ATOM 2727 N N . GLY A 1 334 ? 0.214 15.653 -15.253 1.00 48.84 334 GLY A N 1
ATOM 2728 C CA . GLY A 1 334 ? 1.242 15.201 -14.322 1.00 48.84 334 GLY A CA 1
ATOM 2729 C C . GLY A 1 334 ? 0.619 14.847 -12.974 1.00 48.84 334 GLY A C 1
ATOM 2730 O O . GLY A 1 334 ? 0.430 15.720 -12.131 1.00 48.84 334 GLY A O 1
ATOM 2731 N N . TYR A 1 335 ? 0.287 13.573 -12.755 1.00 58.62 335 TYR A N 1
ATOM 2732 C CA . TYR A 1 335 ? -0.154 13.125 -11.437 1.00 58.62 335 TYR A CA 1
ATOM 2733 C C . TYR A 1 335 ? 1.034 13.132 -10.485 1.00 58.62 335 TYR A C 1
ATOM 2735 O O . TYR A 1 335 ? 1.959 12.324 -10.615 1.00 58.62 335 TYR A O 1
ATOM 2743 N N . VAL A 1 336 ? 0.979 14.044 -9.519 1.00 53.41 336 VAL A N 1
ATOM 2744 C CA . VAL A 1 336 ? 1.920 14.110 -8.407 1.00 53.41 336 VAL A CA 1
ATOM 2745 C C . VAL A 1 336 ? 1.417 13.173 -7.316 1.00 53.41 336 VAL A C 1
ATOM 2747 O O . VAL A 1 336 ? 0.407 13.456 -6.667 1.00 53.41 336 VAL A O 1
ATOM 2750 N N . PHE A 1 337 ? 2.114 12.057 -7.096 1.00 62.28 337 PHE A N 1
ATOM 2751 C CA . PHE A 1 337 ? 1.867 11.255 -5.903 1.00 62.28 337 PHE A CA 1
ATOM 2752 C C . PHE A 1 337 ? 2.339 12.055 -4.697 1.00 62.28 337 PHE A C 1
ATOM 2754 O O . PHE A 1 337 ? 3.512 12.407 -4.584 1.00 62.28 337 PHE A O 1
ATOM 2761 N N . LYS A 1 338 ? 1.414 12.363 -3.790 1.00 62.41 338 LYS A N 1
ATOM 2762 C CA . LYS A 1 338 ? 1.776 12.955 -2.506 1.00 62.41 338 LYS A CA 1
ATOM 2763 C C . LYS A 1 338 ? 2.044 11.830 -1.506 1.00 62.41 338 LYS A C 1
ATOM 2765 O O . LYS A 1 338 ? 1.225 10.905 -1.428 1.00 62.41 338 LYS A O 1
ATOM 2770 N N . PRO A 1 339 ? 3.146 11.897 -0.740 1.00 65.69 339 PRO A N 1
ATOM 2771 C CA . PRO A 1 339 ? 3.393 10.945 0.333 1.00 65.69 339 PRO A CA 1
ATOM 2772 C C . PRO A 1 339 ? 2.248 10.970 1.350 1.00 65.69 339 PRO A C 1
ATOM 2774 O O . PRO A 1 339 ? 1.514 11.959 1.455 1.00 65.69 339 PRO A O 1
ATOM 2777 N N . ALA A 1 340 ? 2.083 9.873 2.090 1.00 70.75 340 ALA A N 1
ATOM 2778 C CA . ALA A 1 340 ? 1.058 9.782 3.123 1.00 70.75 340 ALA A CA 1
ATOM 2779 C C . ALA A 1 340 ? 1.216 10.926 4.141 1.00 70.75 340 ALA A C 1
ATOM 2781 O O . ALA A 1 340 ? 2.282 11.110 4.738 1.00 70.75 340 ALA A O 1
ATOM 2782 N N . ILE A 1 341 ? 0.151 11.710 4.337 1.00 80.25 341 ILE A N 1
ATOM 2783 C CA . ILE A 1 341 ? 0.191 12.853 5.251 1.00 80.25 341 ILE A CA 1
ATOM 2784 C C . ILE A 1 341 ? -0.196 12.364 6.639 1.00 80.25 341 ILE A C 1
ATOM 2786 O O . ILE A 1 341 ? -1.290 11.846 6.849 1.00 80.25 341 ILE A O 1
ATOM 2790 N N . LEU A 1 342 ? 0.712 12.530 7.593 1.00 83.38 342 LEU A N 1
ATOM 2791 C CA . LEU A 1 342 ? 0.489 12.139 8.978 1.00 83.38 342 LEU A CA 1
ATOM 2792 C C . LEU A 1 342 ? -0.087 13.304 9.798 1.00 83.38 342 LEU A C 1
ATOM 2794 O O . LEU A 1 342 ? 0.279 14.457 9.545 1.00 83.38 342 LEU A O 1
ATOM 2798 N N . PRO A 1 343 ? -0.917 13.031 10.820 1.00 82.44 343 PRO A N 1
ATOM 2799 C CA . PRO A 1 343 ? -1.389 14.063 11.734 1.00 82.44 343 PRO A CA 1
ATOM 2800 C C . PRO A 1 343 ? -0.229 14.809 12.408 1.00 82.44 343 PRO A C 1
ATOM 2802 O O . PRO A 1 343 ? 0.782 14.223 12.794 1.00 82.44 343 PRO A O 1
ATOM 2805 N N . THR A 1 344 ? -0.367 16.120 12.606 1.00 84.56 344 THR A N 1
ATOM 2806 C CA . THR A 1 344 ? 0.691 16.956 13.213 1.00 84.56 344 THR A CA 1
ATOM 2807 C C . THR A 1 344 ? 0.627 17.015 14.743 1.00 84.56 344 THR A C 1
ATOM 2809 O O . THR A 1 344 ? 1.407 17.744 15.368 1.00 84.56 344 THR A O 1
ATOM 2812 N N . ASN A 1 345 ? -0.271 16.231 15.347 1.00 84.94 345 ASN A N 1
ATOM 2813 C CA . ASN A 1 345 ? -0.521 16.193 16.784 1.00 84.94 345 ASN A CA 1
ATOM 2814 C C . ASN A 1 345 ? 0.649 15.597 17.593 1.00 84.94 345 ASN A C 1
ATOM 2816 O O . ASN A 1 345 ? 1.541 14.925 17.066 1.00 84.94 345 ASN A O 1
ATOM 2820 N N . LEU A 1 346 ? 0.641 15.850 18.907 1.00 80.62 346 LEU A N 1
ATOM 2821 C CA . LEU A 1 346 ? 1.711 15.437 19.820 1.00 80.62 346 LEU A CA 1
ATOM 2822 C C . LEU A 1 346 ? 1.948 13.920 19.795 1.00 80.62 346 LEU A C 1
ATOM 2824 O O . LEU A 1 346 ? 3.097 13.485 19.760 1.00 80.62 346 LEU A O 1
ATOM 2828 N N . SER A 1 347 ? 0.880 13.117 19.757 1.00 79.25 347 SER A N 1
ATOM 2829 C CA . SER A 1 347 ? 0.993 11.654 19.741 1.00 79.25 347 SER A CA 1
ATOM 2830 C C . SER A 1 347 ? 1.761 11.152 18.518 1.00 79.25 347 SER A C 1
ATOM 2832 O O . SER A 1 347 ? 2.659 10.323 18.660 1.00 79.25 347 SER A O 1
ATOM 2834 N N . THR A 1 348 ? 1.479 11.705 17.336 1.00 82.19 348 THR A N 1
ATOM 2835 C CA . THR A 1 348 ? 2.183 11.338 16.101 1.00 82.19 348 THR A CA 1
ATOM 2836 C C . THR A 1 348 ? 3.646 11.768 16.146 1.00 82.19 348 THR A C 1
ATOM 2838 O O . THR A 1 348 ? 4.528 11.012 15.738 1.00 82.19 348 THR A O 1
ATOM 2841 N N . ARG A 1 349 ? 3.946 12.954 16.696 1.00 83.88 349 ARG A N 1
ATOM 2842 C CA . ARG A 1 349 ? 5.333 13.421 16.873 1.00 83.88 349 ARG A CA 1
ATOM 2843 C C . ARG A 1 349 ? 6.135 12.504 17.796 1.00 83.88 349 ARG A C 1
ATOM 2845 O O . ARG A 1 349 ? 7.252 12.139 17.440 1.00 83.88 349 ARG A O 1
ATOM 2852 N N . ILE A 1 350 ? 5.562 12.105 18.934 1.00 84.94 350 ILE A N 1
ATOM 2853 C CA . ILE A 1 350 ? 6.202 11.186 19.890 1.00 84.94 350 ILE A CA 1
ATOM 2854 C C . ILE A 1 350 ? 6.449 9.823 19.237 1.00 84.94 350 ILE A C 1
ATOM 2856 O O . ILE A 1 350 ? 7.559 9.301 19.324 1.00 84.94 350 ILE A O 1
ATOM 2860 N N . ALA A 1 351 ? 5.456 9.273 18.531 1.00 84.25 351 ALA A N 1
ATOM 2861 C CA . ALA A 1 351 ? 5.602 7.996 17.837 1.00 84.25 351 ALA A CA 1
ATOM 2862 C C . ALA A 1 351 ? 6.740 8.040 16.801 1.00 84.25 351 ALA A C 1
ATOM 2864 O O . ALA A 1 351 ? 7.620 7.180 16.796 1.00 84.25 351 ALA A O 1
ATOM 2865 N N . ARG A 1 352 ? 6.792 9.098 15.979 1.00 86.31 352 ARG A N 1
ATOM 2866 C CA . ARG A 1 352 ? 7.870 9.300 14.996 1.00 86.31 352 ARG A CA 1
ATOM 2867 C C . ARG A 1 352 ? 9.235 9.495 15.649 1.00 86.31 352 ARG A C 1
ATOM 2869 O O . ARG A 1 352 ? 10.232 9.026 15.107 1.00 86.31 352 ARG A O 1
ATOM 2876 N N . PHE A 1 353 ? 9.298 10.192 16.781 1.00 86.88 353 PHE A N 1
ATOM 2877 C CA . PHE A 1 353 ? 10.540 10.350 17.533 1.00 86.88 353 PHE A CA 1
ATOM 2878 C C . PHE A 1 353 ? 11.050 8.998 18.038 1.00 86.88 353 PHE A C 1
ATOM 2880 O O . PHE A 1 353 ? 12.212 8.680 17.807 1.00 86.88 353 PHE A O 1
ATOM 2887 N N . GLY A 1 354 ? 10.177 8.169 18.619 1.00 85.94 354 GLY A N 1
ATOM 2888 C CA . GLY A 1 354 ? 10.528 6.815 19.055 1.00 85.94 354 GLY A CA 1
ATOM 2889 C C . GLY A 1 354 ? 11.109 5.960 17.925 1.00 85.94 354 GLY A C 1
ATOM 2890 O O . GLY A 1 354 ? 12.157 5.344 18.100 1.00 85.94 354 GLY A O 1
ATOM 2891 N N . VAL A 1 355 ? 10.496 6.000 16.736 1.00 86.69 355 VAL A N 1
ATOM 2892 C CA . VAL A 1 355 ? 11.013 5.293 15.549 1.00 86.69 355 VAL A CA 1
ATOM 2893 C C . VAL A 1 355 ? 12.372 5.839 15.108 1.00 86.69 355 VAL A C 1
ATOM 2895 O O . VAL A 1 355 ? 13.278 5.062 14.831 1.00 86.69 355 VAL A O 1
ATOM 2898 N N . LYS A 1 356 ? 12.563 7.165 15.088 1.00 87.38 356 LYS A N 1
ATOM 2899 C CA . LYS A 1 356 ? 13.865 7.767 14.750 1.00 87.38 356 LYS A CA 1
ATOM 2900 C C . LYS A 1 356 ? 14.966 7.385 15.739 1.00 87.38 356 LYS A C 1
ATOM 2902 O O . LYS A 1 356 ? 16.073 7.096 15.304 1.00 87.38 356 LYS A O 1
ATOM 2907 N N . VAL A 1 357 ? 14.670 7.379 17.039 1.00 86.19 357 VAL A N 1
ATOM 2908 C CA . VAL A 1 357 ? 15.621 6.961 18.083 1.00 86.19 357 VAL A CA 1
ATOM 2909 C C . VAL A 1 357 ? 16.005 5.497 17.894 1.00 86.19 357 VAL A C 1
ATOM 2911 O O . VAL A 1 357 ? 17.187 5.166 17.937 1.00 86.19 357 VAL A O 1
ATOM 2914 N N . TRP A 1 358 ? 15.028 4.630 17.623 1.00 84.75 358 TRP A N 1
ATOM 2915 C CA . TRP A 1 358 ? 15.291 3.217 17.365 1.00 84.75 358 TRP A CA 1
ATOM 2916 C C . TRP A 1 358 ? 16.130 3.000 16.098 1.00 84.75 358 TRP A C 1
ATOM 2918 O O . TRP A 1 358 ? 17.098 2.241 16.123 1.00 84.75 358 TRP A O 1
ATOM 2928 N N . LEU A 1 359 ? 15.822 3.709 15.006 1.00 85.25 359 LEU A N 1
ATOM 2929 C CA . LEU A 1 359 ? 16.611 3.658 13.771 1.00 85.25 359 LEU A CA 1
ATOM 2930 C C . LEU A 1 359 ? 18.036 4.173 13.980 1.00 85.25 359 LEU A C 1
ATOM 2932 O O . LEU A 1 359 ? 18.970 3.590 13.440 1.00 85.25 359 LEU A O 1
ATOM 2936 N N . PHE A 1 360 ? 18.213 5.234 14.773 1.00 85.19 360 PHE A N 1
ATOM 2937 C CA . PHE A 1 360 ? 19.534 5.742 15.135 1.00 85.19 360 PHE A CA 1
ATOM 2938 C C . PHE A 1 360 ? 20.338 4.688 15.900 1.00 85.19 360 PHE A C 1
ATOM 2940 O O . PHE A 1 360 ? 21.456 4.379 15.503 1.00 85.19 360 PHE A O 1
ATOM 2947 N N . ALA A 1 361 ? 19.749 4.080 16.935 1.00 82.31 361 ALA A N 1
ATOM 2948 C CA . ALA A 1 361 ? 20.394 3.012 17.696 1.00 82.31 361 ALA A CA 1
ATOM 2949 C C . ALA A 1 361 ? 20.745 1.807 16.806 1.00 82.31 361 ALA A C 1
ATOM 2951 O O . ALA A 1 361 ? 21.848 1.275 16.889 1.00 82.31 361 ALA A O 1
ATOM 2952 N N . SER A 1 362 ? 19.842 1.425 15.902 1.00 78.06 362 SER A N 1
ATOM 2953 C CA . SER A 1 362 ? 20.075 0.345 14.937 1.00 78.06 362 SER A CA 1
ATOM 2954 C C . SER A 1 362 ? 21.167 0.698 13.923 1.00 78.06 362 SER A C 1
ATOM 2956 O O . SER A 1 362 ? 21.924 -0.173 13.514 1.00 78.06 362 SER A O 1
ATOM 2958 N N . GLY A 1 363 ? 21.293 1.971 13.542 1.00 78.56 363 GLY A N 1
ATOM 2959 C CA . GLY A 1 363 ? 22.341 2.463 12.645 1.00 78.56 363 GLY A CA 1
ATOM 2960 C C . GLY A 1 363 ? 23.748 2.460 13.250 1.00 78.56 363 GLY A C 1
ATOM 2961 O O . GLY A 1 363 ? 24.718 2.507 12.500 1.00 78.56 363 GLY A O 1
ATOM 2962 N N . LEU A 1 364 ? 23.880 2.366 14.580 1.00 81.69 364 LEU A N 1
ATOM 2963 C CA . LEU A 1 364 ? 25.178 2.167 15.243 1.00 81.69 364 LEU A CA 1
ATOM 2964 C C . LEU A 1 364 ? 25.735 0.755 15.024 1.00 81.69 364 LEU A C 1
ATOM 2966 O O . LEU A 1 364 ? 26.928 0.524 15.208 1.00 81.69 364 LEU A O 1
ATOM 2970 N N . VAL A 1 365 ? 24.878 -0.188 14.636 1.00 77.00 365 VAL A N 1
ATOM 2971 C CA . VAL A 1 365 ? 25.271 -1.543 14.267 1.00 77.00 365 VAL A CA 1
ATOM 2972 C C . VAL A 1 365 ? 25.512 -1.570 12.750 1.00 77.00 365 VAL A C 1
ATOM 2974 O O . VAL A 1 365 ? 24.594 -1.254 11.990 1.00 77.00 365 VAL A O 1
ATOM 2977 N N . PRO A 1 366 ? 26.720 -1.935 12.277 1.00 77.31 366 PRO A N 1
ATOM 2978 C CA . PRO A 1 366 ? 27.008 -2.052 10.851 1.00 77.31 366 PRO A CA 1
ATOM 2979 C C . PRO A 1 366 ? 26.032 -2.986 10.132 1.00 77.31 366 PRO A C 1
ATOM 2981 O O . PRO A 1 366 ? 25.675 -4.041 10.656 1.00 77.31 366 PRO A O 1
ATOM 2984 N N . GLU A 1 367 ? 25.667 -2.658 8.890 1.00 74.56 367 GLU A N 1
ATOM 2985 C CA . GLU A 1 367 ? 24.721 -3.466 8.100 1.00 74.56 367 GLU A CA 1
ATOM 2986 C C . GLU A 1 367 ? 25.190 -4.913 7.910 1.00 74.56 367 GLU A C 1
ATOM 2988 O O . GLU A 1 367 ? 24.381 -5.836 7.904 1.00 74.56 367 GLU A O 1
ATOM 2993 N N . ARG A 1 368 ? 26.507 -5.146 7.868 1.00 72.31 368 ARG A N 1
ATOM 2994 C CA . ARG A 1 368 ? 27.073 -6.500 7.862 1.00 72.31 368 ARG A CA 1
ATOM 2995 C C . ARG A 1 368 ? 26.626 -7.325 9.073 1.00 72.31 368 ARG A C 1
ATOM 2997 O O . ARG A 1 368 ? 26.298 -8.488 8.900 1.00 72.31 368 ARG A O 1
ATOM 3004 N N . ILE A 1 369 ? 26.573 -6.730 10.264 1.00 71.38 369 ILE A N 1
ATOM 3005 C CA . ILE A 1 369 ? 26.126 -7.410 11.488 1.00 71.38 369 ILE A CA 1
ATOM 3006 C C . ILE A 1 369 ? 24.613 -7.655 11.417 1.00 71.38 369 ILE A C 1
ATOM 3008 O O . ILE A 1 369 ? 24.149 -8.753 11.716 1.00 71.38 369 ILE A O 1
ATOM 3012 N N . HIS A 1 370 ? 23.831 -6.683 10.937 1.00 72.56 370 HIS A N 1
ATOM 3013 C CA . HIS A 1 370 ? 22.397 -6.891 10.687 1.00 72.56 370 HIS A CA 1
ATOM 3014 C C . HIS A 1 370 ? 22.131 -8.064 9.748 1.00 72.56 370 HIS A C 1
ATOM 3016 O O . HIS A 1 370 ? 21.209 -8.834 9.992 1.00 72.56 370 HIS A O 1
ATOM 3022 N N . ARG A 1 371 ? 22.951 -8.226 8.707 1.00 69.38 371 ARG A N 1
ATOM 3023 C CA . ARG A 1 371 ? 22.856 -9.317 7.726 1.00 69.38 371 ARG A CA 1
ATOM 3024 C C . ARG A 1 371 ? 23.468 -10.637 8.197 1.00 69.38 371 ARG A C 1
ATOM 3026 O O . ARG A 1 371 ? 23.099 -11.688 7.690 1.00 69.38 371 ARG A O 1
ATOM 3033 N N . GLU A 1 372 ? 24.409 -10.601 9.135 1.00 67.31 372 GLU A N 1
ATOM 3034 C CA . GLU A 1 372 ? 24.991 -11.803 9.742 1.00 67.31 372 GLU A CA 1
ATOM 3035 C C . GLU A 1 372 ? 23.983 -12.482 10.678 1.00 67.31 372 GLU A C 1
ATOM 3037 O O . GLU A 1 372 ? 23.859 -13.707 10.695 1.00 67.31 372 GLU A O 1
ATOM 3042 N N . TYR A 1 373 ? 23.225 -11.679 11.429 1.00 66.62 373 TYR A N 1
ATOM 3043 C CA . TYR A 1 373 ? 22.273 -12.174 12.426 1.00 66.62 373 TYR A CA 1
ATOM 3044 C C . TYR A 1 373 ? 20.804 -12.134 11.962 1.00 66.62 373 TYR A C 1
ATOM 3046 O O . TYR A 1 373 ? 19.970 -12.886 12.478 1.00 66.62 373 TYR A O 1
ATOM 3054 N N . GLY A 1 374 ? 20.487 -11.310 10.966 1.00 60.69 374 GLY A N 1
ATOM 3055 C CA . GLY A 1 374 ? 19.199 -11.225 10.276 1.00 60.69 374 GLY A CA 1
ATOM 3056 C C . GLY A 1 374 ? 19.280 -11.800 8.859 1.00 60.69 374 GLY A C 1
ATOM 3057 O O . GLY A 1 374 ? 20.360 -12.048 8.343 1.00 60.69 374 GLY A O 1
ATOM 3058 N N . GLN A 1 375 ? 18.143 -12.060 8.213 1.00 60.41 375 GLN A N 1
ATOM 3059 C CA . GLN A 1 375 ? 18.137 -12.566 6.833 1.00 60.41 375 GLN A CA 1
ATOM 3060 C C . GLN A 1 375 ? 17.853 -11.423 5.854 1.00 60.41 375 GLN A C 1
ATOM 3062 O O . GLN A 1 375 ? 16.811 -10.790 6.010 1.00 60.41 375 GLN A O 1
ATOM 3067 N N . PRO A 1 376 ? 18.725 -11.140 4.868 1.00 59.81 376 PRO A N 1
ATOM 3068 C CA . PRO A 1 376 ? 18.374 -10.210 3.805 1.00 59.81 376 PRO A CA 1
ATOM 3069 C C . PRO A 1 376 ? 17.221 -10.815 3.004 1.00 59.81 376 PRO A C 1
ATOM 3071 O O . PRO A 1 376 ? 17.312 -11.954 2.539 1.00 59.81 376 PRO A O 1
ATOM 3074 N N . TYR A 1 377 ? 16.137 -10.059 2.880 1.00 67.81 377 TYR A N 1
ATOM 3075 C CA . TYR A 1 377 ? 15.002 -10.444 2.059 1.00 67.81 377 TYR A CA 1
ATOM 3076 C C . TYR A 1 377 ? 14.876 -9.452 0.916 1.00 67.81 377 TYR A C 1
ATOM 3078 O O . TYR A 1 377 ? 14.708 -8.248 1.140 1.00 67.81 377 TYR A O 1
ATOM 3086 N N . THR A 1 378 ? 14.917 -9.989 -0.294 1.00 73.69 378 THR A N 1
ATOM 3087 C CA . THR A 1 378 ? 14.564 -9.262 -1.501 1.00 73.69 378 THR A CA 1
ATOM 3088 C C . THR A 1 378 ? 13.204 -9.771 -1.941 1.00 73.69 378 THR A C 1
ATOM 3090 O O . THR A 1 378 ? 12.976 -10.964 -2.112 1.00 73.69 378 THR A O 1
ATOM 3093 N N . LEU A 1 379 ? 12.240 -8.871 -2.049 1.00 77.19 379 LEU A N 1
ATOM 3094 C CA . LEU A 1 379 ? 10.904 -9.191 -2.526 1.00 77.19 379 LEU A CA 1
ATOM 3095 C C . LEU A 1 379 ? 10.900 -8.995 -4.033 1.00 77.19 379 LEU A C 1
ATOM 3097 O O . LEU A 1 379 ? 10.920 -7.863 -4.496 1.00 77.19 379 LEU A O 1
ATOM 3101 N N . THR A 1 380 ? 10.893 -10.076 -4.797 1.00 77.31 380 THR A N 1
ATOM 3102 C CA . THR A 1 380 ? 10.876 -10.021 -6.255 1.00 77.31 380 THR A CA 1
ATOM 3103 C C . THR A 1 380 ? 9.442 -10.171 -6.761 1.00 77.31 380 THR A C 1
ATOM 3105 O O . THR A 1 380 ? 8.758 -11.163 -6.508 1.00 77.31 380 THR A O 1
ATOM 3108 N N . LEU A 1 381 ? 8.977 -9.173 -7.502 1.00 73.38 381 LEU A N 1
ATOM 3109 C CA . LEU A 1 381 ? 7.692 -9.175 -8.188 1.00 73.38 381 LEU A CA 1
ATOM 3110 C C . LEU A 1 381 ? 7.917 -9.337 -9.688 1.00 73.38 381 LEU A C 1
ATOM 3112 O O . LEU A 1 381 ? 8.360 -8.415 -10.381 1.00 73.38 381 LEU A O 1
ATOM 3116 N N . THR A 1 382 ? 7.584 -10.525 -10.181 1.00 65.56 382 THR A N 1
ATOM 3117 C CA . THR A 1 382 ? 7.541 -10.871 -11.601 1.00 65.56 382 THR A CA 1
ATOM 3118 C C . THR A 1 382 ? 6.091 -11.093 -11.997 1.00 65.56 382 THR A C 1
ATOM 3120 O O . THR A 1 382 ? 5.356 -11.865 -11.387 1.00 65.56 382 THR A O 1
ATOM 3123 N N . HIS A 1 383 ? 5.631 -10.390 -13.026 1.00 58.59 383 HIS A N 1
ATOM 3124 C CA . HIS A 1 383 ? 4.316 -10.662 -13.589 1.00 58.59 383 HIS A CA 1
ATOM 3125 C C . HIS A 1 383 ? 4.447 -11.899 -14.497 1.00 58.59 383 HIS A C 1
ATOM 3127 O O . HIS A 1 383 ? 5.253 -11.829 -15.426 1.00 58.59 383 HIS A O 1
ATOM 3133 N N . PRO A 1 384 ? 3.669 -12.994 -14.330 1.00 52.41 384 PRO A N 1
ATOM 3134 C CA . PRO A 1 384 ? 2.432 -13.158 -13.545 1.00 52.41 384 PRO A CA 1
ATOM 3135 C C . PRO A 1 384 ? 2.579 -13.912 -12.205 1.00 52.41 384 PRO A C 1
ATOM 3137 O O . PRO A 1 384 ? 1.574 -14.228 -11.577 1.00 52.41 384 PRO A O 1
ATOM 3140 N N . GLU A 1 385 ? 3.797 -14.234 -11.776 1.00 53.91 385 GLU A N 1
ATOM 3141 C CA . GLU A 1 385 ? 4.094 -15.101 -10.621 1.00 53.91 385 GLU A CA 1
ATOM 3142 C C . GLU A 1 385 ? 3.729 -14.477 -9.258 1.00 53.91 385 GLU A C 1
ATOM 3144 O O . GLU A 1 385 ? 3.669 -15.174 -8.245 1.00 53.91 385 GLU A O 1
ATOM 3149 N N . GLY A 1 386 ? 3.415 -13.179 -9.226 1.00 59.97 386 GLY A N 1
ATOM 3150 C CA . GLY A 1 386 ? 3.030 -12.475 -8.005 1.00 59.97 386 GLY A CA 1
ATOM 3151 C C . GLY A 1 386 ? 4.235 -12.155 -7.117 1.00 59.97 386 GLY A C 1
ATOM 3152 O O . GLY A 1 386 ? 5.363 -12.040 -7.593 1.00 59.97 386 GLY A O 1
ATOM 3153 N N . LEU A 1 387 ? 3.990 -11.930 -5.821 1.00 63.62 387 LEU A N 1
ATOM 3154 C CA . LEU A 1 387 ? 5.037 -11.609 -4.845 1.00 63.62 387 LEU A CA 1
ATOM 3155 C C . LEU A 1 387 ? 5.835 -12.869 -4.508 1.00 63.62 387 LEU A C 1
ATOM 3157 O O . LEU A 1 387 ? 5.375 -13.712 -3.737 1.00 63.62 387 LEU A O 1
ATOM 3161 N N . THR A 1 388 ? 7.048 -12.964 -5.041 1.00 64.69 388 THR A N 1
ATOM 3162 C CA . THR A 1 388 ? 8.035 -13.956 -4.612 1.00 64.69 388 THR A CA 1
ATOM 3163 C C . THR A 1 388 ? 9.014 -13.293 -3.654 1.00 64.69 388 THR A C 1
ATOM 3165 O O . THR A 1 388 ? 9.354 -12.122 -3.794 1.00 64.69 388 THR A O 1
ATOM 3168 N N . VAL A 1 389 ? 9.451 -14.010 -2.628 1.00 58.56 389 VAL A N 1
ATOM 3169 C CA . VAL A 1 389 ? 10.504 -13.514 -1.741 1.00 58.56 389 VAL A CA 1
ATOM 3170 C C . VAL A 1 389 ? 11.741 -14.348 -2.045 1.00 58.56 389 VAL A C 1
ATOM 3172 O O . VAL A 1 389 ? 11.707 -15.577 -1.982 1.00 58.56 389 VAL A O 1
ATOM 3175 N N . SER A 1 390 ? 12.811 -13.692 -2.463 1.00 61.16 390 SER A N 1
ATOM 3176 C CA . SER A 1 390 ? 14.089 -14.301 -2.780 1.00 61.16 390 SER A CA 1
ATOM 3177 C C . SER A 1 390 ? 15.098 -13.958 -1.687 1.00 61.16 390 SER A C 1
A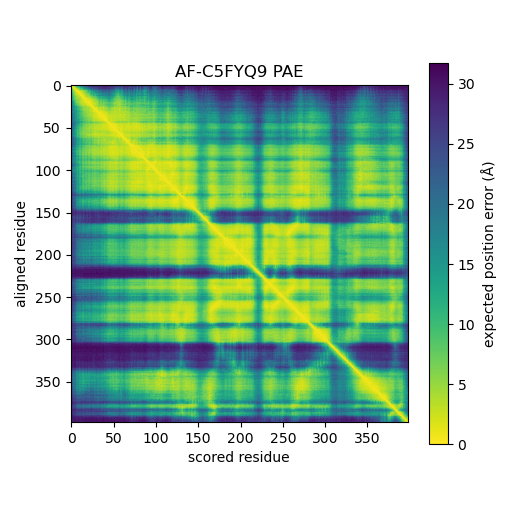TOM 3179 O O . SER A 1 390 ? 15.107 -12.872 -1.098 1.00 61.16 390 SER A O 1
ATOM 3181 N N . LYS A 1 391 ? 15.950 -14.932 -1.373 1.00 56.31 391 LYS A N 1
ATOM 3182 C CA . LYS A 1 391 ? 17.087 -14.718 -0.490 1.00 56.31 391 LYS A CA 1
ATOM 3183 C C . LYS A 1 391 ? 18.291 -14.438 -1.367 1.00 56.31 391 LYS A C 1
ATOM 3185 O O . LYS A 1 391 ? 18.768 -15.343 -2.048 1.00 56.31 391 LYS A O 1
ATOM 3190 N N . GLU A 1 392 ? 18.803 -13.218 -1.336 1.00 53.25 392 GLU A N 1
ATOM 3191 C CA . GLU A 1 392 ? 20.079 -12.962 -1.990 1.00 53.25 392 GLU A CA 1
ATOM 3192 C C . GLU A 1 392 ? 21.226 -13.541 -1.153 1.00 53.25 392 GLU A C 1
ATOM 3194 O O . GLU A 1 392 ? 21.376 -13.254 0.040 1.00 53.25 392 GLU A O 1
ATOM 3199 N N . ALA A 1 393 ? 22.062 -14.353 -1.797 1.00 35.50 393 ALA A N 1
ATOM 3200 C CA . ALA A 1 393 ? 23.409 -14.636 -1.334 1.00 35.50 393 ALA A CA 1
ATOM 3201 C C . ALA A 1 393 ? 24.312 -13.505 -1.842 1.00 35.50 393 ALA A C 1
ATOM 3203 O O . ALA A 1 393 ? 24.836 -13.569 -2.948 1.00 35.50 393 ALA A O 1
ATOM 3204 N N . TRP A 1 394 ? 24.455 -12.433 -1.063 1.00 38.75 394 TRP A N 1
ATOM 3205 C CA . TRP A 1 394 ? 25.465 -11.418 -1.364 1.00 38.75 394 TRP A CA 1
ATOM 3206 C C . TRP A 1 394 ? 26.853 -11.982 -1.050 1.00 38.75 394 TRP A C 1
ATOM 3208 O O . TRP A 1 394 ? 27.279 -11.990 0.106 1.00 38.75 394 TRP A O 1
ATOM 3218 N N . GLU A 1 395 ? 27.579 -12.417 -2.078 1.00 31.28 395 GLU A N 1
ATOM 3219 C CA . GLU A 1 395 ? 29.039 -12.392 -2.046 1.00 31.28 395 GLU A CA 1
ATOM 3220 C C . GLU A 1 395 ? 29.460 -10.926 -2.180 1.00 31.28 395 GLU A C 1
ATOM 3222 O O . GLU A 1 395 ? 29.397 -10.335 -3.256 1.00 31.28 395 GLU A O 1
ATOM 3227 N N . MET A 1 396 ? 29.823 -10.292 -1.062 1.00 30.70 396 MET A N 1
ATOM 3228 C CA . MET A 1 396 ? 30.429 -8.966 -1.124 1.00 30.70 396 MET A CA 1
ATOM 3229 C C . MET A 1 396 ? 31.814 -9.099 -1.755 1.00 30.70 396 MET A C 1
ATOM 3231 O O . MET A 1 396 ? 32.751 -9.583 -1.121 1.00 30.70 396 MET A O 1
ATOM 3235 N N . SER A 1 397 ? 31.945 -8.658 -2.999 1.00 28.09 397 SER A N 1
ATOM 3236 C CA . SER A 1 397 ? 33.236 -8.334 -3.586 1.00 28.09 397 SER A CA 1
ATOM 3237 C C . SER A 1 397 ? 33.846 -7.144 -2.837 1.00 28.09 397 SER A C 1
ATOM 3239 O O . SER A 1 397 ? 33.333 -6.035 -2.971 1.00 28.09 397 SER A O 1
ATOM 3241 N N . GLY A 1 398 ? 34.917 -7.424 -2.083 1.00 29.78 398 GLY A N 1
ATOM 3242 C CA . GLY A 1 398 ? 36.046 -6.528 -1.771 1.00 29.78 398 GLY A CA 1
ATOM 3243 C C . GLY A 1 398 ? 35.755 -5.270 -0.976 1.00 29.78 398 GLY A C 1
ATOM 3244 O O . GLY A 1 398 ? 35.442 -4.252 -1.624 1.00 29.78 398 GLY A O 1
#

Organism: Arthroderma otae (strain ATCC MYA-4605 / CBS 113480) (NCBI:txid554155)

Sequence (398 aa):
MPLISDWRLLRRHRSHRGYRHNIANSRIYGLPSELLDIIYQYLESEDDAIALGFAGARFFYSDTLKSVLSSKEARYKGLCMLEDSGEIGRHCCSGCLVIHPSSAAFSLQELEKRPTERHCLVTNPCLKLSLFPDLSFADIEMALLKQAKERRQRNWFTRLYSSPEVMIEVRLRLFPREAVMDFLGFTKLCELLDRPLCTHLRERDIGIPILYMSQTGPKPRKPTKPIHEHKDCFDCKTRVTMELLPAHTHGNNGEEWYALNVTRSLGRLYSPLEPTWLKQTFGFKHPKLEDYLRVTEDWFRAYWVPSPNPRRDSLVPLSGIDHLGYWPPFLAGGYVFKPAILPTNLSTRIARFGVKVWLFASGLVPERIHREYGQPYTLTLTHPEGLTVSKEAWEMSG

Solvent-accessible surface area (backbone atoms only — not comparable to full-atom values): 22893 Å² total; per-residue (Å²): 136,88,58,83,66,55,58,58,52,52,50,51,51,50,52,52,50,50,52,55,48,37,57,76,70,32,73,76,70,65,52,56,68,71,60,50,44,53,56,56,75,67,48,93,44,72,65,57,50,37,46,50,26,69,73,36,71,73,38,49,70,27,78,76,41,38,70,64,53,62,43,67,63,43,45,35,52,38,51,27,54,34,34,77,72,61,78,38,94,46,42,47,20,47,63,77,54,45,74,37,84,49,72,58,49,26,33,48,68,33,67,73,42,57,41,79,76,10,31,30,47,45,51,32,62,30,33,70,52,59,91,46,79,60,38,20,52,48,56,50,53,50,57,53,50,65,62,52,71,81,56,90,80,88,54,71,70,44,67,74,59,21,54,29,62,33,36,37,35,38,56,43,80,74,47,53,67,85,56,78,70,52,73,68,38,46,38,52,49,25,56,71,62,51,44,49,74,44,57,87,40,42,39,52,41,78,63,48,49,53,35,52,55,68,73,74,50,80,80,68,97,65,81,89,60,84,70,60,74,54,40,68,36,90,89,57,56,32,34,35,33,65,46,77,43,55,28,85,44,72,89,38,85,70,36,40,28,35,25,39,40,36,39,34,54,43,34,51,73,87,46,68,70,34,69,47,34,41,50,51,23,43,54,70,84,59,79,64,52,62,57,45,49,49,46,45,48,55,48,49,42,68,75,71,49,76,67,99,66,93,75,80,89,69,78,72,51,57,86,55,53,92,72,55,94,74,68,64,80,78,76,88,65,92,80,76,55,48,53,52,49,64,56,90,47,70,65,31,51,53,54,44,47,54,50,49,52,49,51,52,61,44,64,73,50,55,67,68,57,18,44,72,66,18,72,49,43,34,35,38,36,43,73,84,80,43,86,41,78,44,72,70,84,80,78,79,82,129

Mean predicted aligned error: 12.6 Å

Nearest PDB structures (foldseek):
  8t7u-assembly1_A  TM=2.161E-01  e=1.877E+00  Mus musculus
  6nzd-assembly1_H  TM=1.735E-01  e=1.424E+00  Homo sapiens
  6sh3-assembly1_A  TM=2.348E-01  e=5.363E+00  Saccharomyces cerevisiae
  6xow-assembly1_A  TM=1.536E-01  e=3.643E+00  Homo sapiens

Secondary structure (DSSP, 8-state):
---HHHHHHHHHHHHHHHHHHHHHH-TGGGS-HHHHHHHHHT-SSHHHHHHHHHT-HHHHT-HHHHTGGGSHHHHHHHHHHHHHTT--SSEEETTTTEEESSGGGS-HHHHHS-TTT---TTTS--EEETTEEEEPHHHHHHHHHHHHTTS----HHHHHH--PPEEEEEEEEEEETTS---HHHHHHHHHHH--BSSSS-BTTSTHHHHHHHHHHSPPPSS-SS-----EE-TTT--EEEEEEE-TTSTTSTTS-EEEEEEEEEEE--S-TT-HHHHHH--S---HHHHHHHHHHHHHHHHHHS--SS---S----GGGGGG-S-PPPP--S---PPPPPPP-SHHHHHHHHHHHHHHHHHHTS-HHHHHHHS---EEEEETTTEEEEE--------

pLDDT: mean 74.99, std 16.83, range [26.55, 94.88]